Protein AF-A0A7J7PP90-F1 (afdb_monomer)

Sequence (375 aa):
MPFGLVQGGVRLSVSLMSHFCASVLGPEPQLLASYLPHIAHTCAFSLFAESVTQQAALQQQKCDASVLLPTRVVLCNFLLQLARSQSQPEFVRGLLLHLLDIAQAAAAPYAWLAGREAGQGSAANSIKVAVWQALCLLAPWLDDDLAQGALQRGWQSLLSCHQHGNIRPQVQLFLLALLRHRPDSVARCLLPALSAYEATSYQVTVSIIILVLFLLLESGPGDSPHFMPLLRALLPWALHHRHAVRVPVQALLHVIFSRHMEAIQQQLGGQDGQLLQQVERFLQENDETSKLRERQALVDLQGFSLAHETSLQGVFGVSVMHTAGCARRPSLHLHSHQQSALGLCAVLCSCVHVTAEQGSNKLAACVCTDGSAAR

Secondary structure (DSSP, 8-state):
-TTHHHHSHHHHHHHHHHHIIIIISSS-HHHHHHHHHHHHHHHH-----S---HHHHHTT----GGGTHHHHHHHHHHHHHHHHHTSSHHHHHHHHHHHHHHHTT-SGGGGGGGSPPS-TTSHHHHHHHHHHHHHHHHGGG--HHHHHHHHHHHHHHHH-S-S-TTTHHHHHHHHHHHHTT-HHHHHHHHHHHHH-TTSS-HHHHHHHHHHHHHHHHHS-TTT-TTHHHHHHHHGGGGG-SSHHHHHHHHHHHHHHHHHHHHHHHHHS-HHHHHHHHHHHHHHHH-HHHHHHHHHHTTS-STT--HHHHTSHHHHHSEEE---TT-SS---EEEPS----HHHHHHHHHHHHHHHHHHHHHHHHHHSSSS-----

Radius of gyration: 23.04 Å; Cα contacts (8 Å, |Δi|>4): 389; chains: 1; bounding box: 52×50×81 Å

Mean predicted aligned error: 11.13 Å

Nearest PDB structures (foldseek):
  5xah-assembly3_C  TM=4.514E-01  e=2.375E-02  Homo sapiens
  8whh-assembly2_B  TM=5.852E-01  e=1.609E-01  Homo sapiens
  8whh-assembly2_C-3  TM=5.491E-01  e=3.045E-01  Homo sapiens
  5xah-assembly2_B  TM=4.239E-01  e=2.167E-01  Homo sapiens
  7zbw-assembly1_D  TM=4.271E-01  e=3.178E-01  Homo sapiens

Solvent-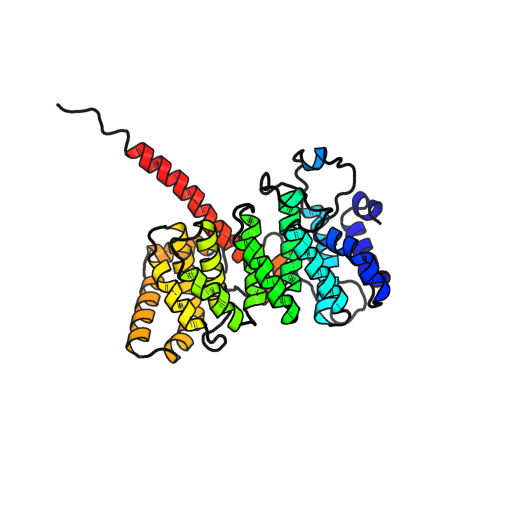accessible surface area (backbone atoms only — not comparable to full-atom values): 21271 Å² total; per-residue (Å²): 110,72,68,54,52,51,76,51,46,58,68,42,19,35,49,52,46,50,44,40,49,63,73,62,52,30,94,58,69,74,53,44,64,78,40,37,71,60,53,44,46,40,47,32,36,58,76,79,71,80,85,61,60,80,65,50,68,69,52,78,69,78,71,69,66,82,63,31,49,61,40,37,51,50,51,53,50,54,53,45,51,41,52,72,65,56,77,48,56,70,55,51,52,53,41,50,53,51,38,50,26,45,66,67,20,69,33,78,96,33,39,79,53,63,55,63,52,94,41,84,80,30,60,60,36,49,27,46,40,34,29,34,48,53,46,25,49,49,34,76,63,56,56,72,77,59,38,54,58,50,45,54,54,42,49,54,57,55,65,45,83,59,65,57,77,81,42,51,35,38,45,40,50,28,45,44,47,51,40,78,84,30,66,72,55,41,59,70,51,50,56,56,58,67,69,46,72,86,82,58,56,69,68,42,53,49,50,52,52,52,41,49,51,54,47,48,59,71,35,46,63,89,73,32,97,56,34,65,64,50,52,62,67,45,53,67,43,51,69,37,87,54,60,65,49,14,53,62,42,44,54,50,48,44,50,34,41,76,75,37,41,72,57,49,43,74,77,39,57,77,66,64,33,53,52,50,50,50,52,50,48,48,52,62,69,35,65,70,52,40,56,49,47,63,72,44,59,89,45,66,68,82,73,64,44,66,73,49,52,34,29,62,38,35,66,68,25,32,52,78,58,80,69,85,87,58,104,65,76,83,61,78,48,78,54,88,84,64,77,39,64,53,53,48,52,51,44,52,44,48,53,42,49,58,53,48,54,55,46,50,54,50,53,54,58,66,71,71,71,86,83,85,85,88,134

Structure (mmCIF, N/CA/C/O backbone):
data_AF-A0A7J7PP90-F1
#
_entry.id   AF-A0A7J7PP90-F1
#
loop_
_atom_site.group_PDB
_atom_site.id
_atom_site.type_symbol
_atom_site.label_atom_id
_atom_site.label_alt_id
_atom_site.label_comp_id
_atom_site.label_asym_id
_atom_site.label_entity_id
_atom_site.label_seq_id
_atom_site.pdbx_PDB_ins_code
_atom_site.Cartn_x
_atom_site.Cartn_y
_atom_site.Cartn_z
_atom_site.occupancy
_atom_site.B_iso_or_equiv
_atom_site.auth_seq_id
_atom_site.auth_comp_id
_atom_site.auth_asym_id
_atom_site.auth_atom_id
_atom_site.pdbx_PDB_model_num
ATOM 1 N N . MET A 1 1 ? 14.648 4.594 -29.074 1.00 49.34 1 MET A N 1
ATOM 2 C CA . MET A 1 1 ? 13.673 4.728 -27.966 1.00 49.34 1 MET A CA 1
ATOM 3 C C . MET A 1 1 ? 14.161 5.654 -26.850 1.00 49.34 1 MET A C 1
ATOM 5 O O . MET A 1 1 ? 13.497 6.666 -26.669 1.00 49.34 1 MET A O 1
ATOM 9 N N . PRO A 1 2 ? 15.304 5.419 -26.168 1.00 45.78 2 PRO A N 1
ATOM 10 C CA . PRO A 1 2 ? 15.709 6.259 -25.031 1.00 45.78 2 PRO A CA 1
ATOM 11 C C . PRO A 1 2 ? 15.910 7.740 -25.400 1.00 45.78 2 PRO A C 1
ATOM 13 O O . PRO A 1 2 ? 15.443 8.614 -24.684 1.00 45.78 2 PRO A O 1
ATOM 16 N N . PHE A 1 3 ? 16.491 8.019 -26.572 1.00 40.66 3 PHE A N 1
ATOM 17 C CA . PHE A 1 3 ? 16.763 9.383 -27.055 1.00 40.66 3 PHE A CA 1
ATOM 18 C C . PHE A 1 3 ? 15.499 10.244 -27.274 1.00 40.66 3 PHE A C 1
ATOM 20 O O . PHE A 1 3 ? 15.433 11.399 -26.859 1.00 40.66 3 PHE A O 1
ATOM 27 N N . GLY A 1 4 ? 14.460 9.673 -27.897 1.00 45.66 4 GLY A N 1
ATOM 28 C CA . GLY A 1 4 ? 13.220 10.397 -28.219 1.00 45.66 4 GLY A CA 1
ATOM 29 C C . GLY A 1 4 ? 12.330 10.670 -27.004 1.00 45.66 4 GLY A C 1
ATOM 30 O O . GLY A 1 4 ? 11.575 11.637 -27.002 1.00 45.66 4 GLY A O 1
ATOM 31 N N . LEU A 1 5 ? 12.450 9.850 -25.954 1.00 50.84 5 LEU A N 1
ATOM 32 C CA . LEU A 1 5 ? 11.729 10.033 -24.692 1.00 50.84 5 LEU A CA 1
ATOM 33 C C . LEU A 1 5 ? 12.321 11.158 -23.824 1.00 50.84 5 LEU A C 1
ATOM 35 O O . LEU A 1 5 ? 11.680 11.570 -22.859 1.00 50.84 5 LEU A O 1
ATOM 39 N N . VAL A 1 6 ? 13.516 11.648 -24.157 1.00 50.34 6 VAL A N 1
ATOM 40 C CA . VAL A 1 6 ? 14.266 12.619 -23.349 1.00 50.34 6 VAL A CA 1
ATOM 41 C C . VAL A 1 6 ? 14.291 14.000 -24.002 1.00 50.34 6 VAL A C 1
ATOM 43 O O . VAL A 1 6 ? 14.048 14.992 -23.323 1.00 50.34 6 VAL A O 1
ATOM 46 N N . GLN A 1 7 ? 14.507 14.089 -25.319 1.00 53.69 7 GLN A N 1
ATOM 47 C CA . GLN A 1 7 ? 14.620 15.387 -26.006 1.00 53.69 7 GLN A CA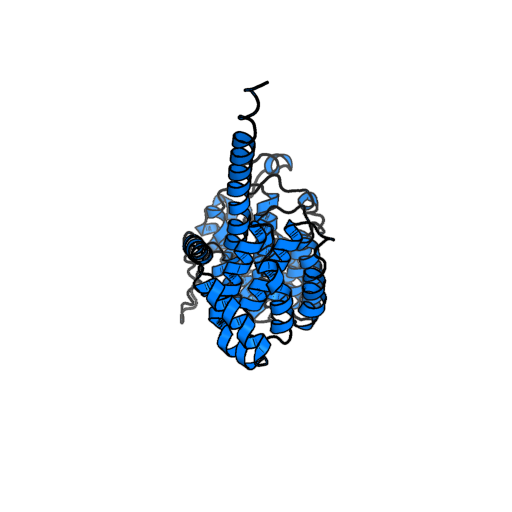 1
ATOM 48 C C . GLN A 1 7 ? 13.290 15.946 -26.541 1.00 53.69 7 GLN A C 1
ATOM 50 O O . GLN A 1 7 ? 13.187 17.131 -26.841 1.00 53.69 7 GLN A O 1
ATOM 55 N N . GLY A 1 8 ? 12.249 15.117 -26.653 1.00 56.53 8 GLY A N 1
ATOM 56 C CA . GLY A 1 8 ? 10.985 15.484 -27.303 1.00 56.53 8 GLY A CA 1
ATOM 57 C C . GLY A 1 8 ? 9.977 16.274 -26.466 1.00 56.53 8 GLY A C 1
ATOM 58 O O . GLY A 1 8 ? 8.880 16.570 -26.946 1.00 56.53 8 GLY A O 1
ATOM 59 N N . GLY A 1 9 ? 10.303 16.567 -25.207 1.00 66.06 9 GLY A N 1
ATOM 60 C CA . GLY A 1 9 ? 9.354 17.086 -24.226 1.00 66.06 9 GLY A CA 1
ATOM 61 C C . GLY A 1 9 ? 8.266 16.072 -23.837 1.00 66.06 9 GLY A C 1
ATOM 62 O O . GLY A 1 9 ? 8.025 15.068 -24.509 1.00 66.06 9 GLY A O 1
ATOM 63 N N . VAL A 1 10 ? 7.558 16.364 -22.742 1.00 69.44 10 VAL A N 1
ATOM 64 C CA . VAL A 1 10 ? 6.582 15.463 -22.090 1.00 69.44 10 VAL A CA 1
ATOM 65 C C . VAL A 1 10 ? 5.574 14.845 -23.067 1.00 69.44 10 VAL A C 1
ATOM 67 O O . VAL A 1 10 ? 5.261 13.658 -22.985 1.00 69.44 10 VAL A O 1
ATOM 70 N N . ARG A 1 11 ? 5.070 15.634 -24.025 1.00 71.81 11 ARG A N 1
ATOM 71 C CA . ARG A 1 11 ? 4.058 15.184 -24.995 1.00 71.81 11 ARG A CA 1
ATOM 72 C C . ARG A 1 11 ? 4.583 14.109 -25.944 1.00 71.81 11 ARG A C 1
ATOM 74 O O . ARG A 1 11 ? 3.852 13.155 -26.223 1.00 71.81 11 ARG A O 1
ATOM 81 N N . LEU A 1 12 ? 5.816 14.248 -26.439 1.00 76.00 12 LEU A N 1
ATOM 82 C CA . LEU A 1 12 ? 6.407 13.231 -27.307 1.00 76.00 12 LEU A CA 1
ATOM 83 C C . LEU A 1 12 ? 6.692 11.966 -26.503 1.00 76.00 12 LEU A C 1
ATOM 85 O O . LEU A 1 12 ? 6.350 10.881 -26.962 1.00 76.00 12 LEU A O 1
ATOM 89 N N . SER A 1 13 ? 7.221 12.099 -25.285 1.00 75.56 13 SER A N 1
ATOM 90 C CA . SER A 1 13 ? 7.544 10.957 -24.427 1.00 75.56 13 SER A CA 1
ATOM 91 C C . SER A 1 13 ? 6.310 10.126 -24.075 1.00 75.56 13 SER A C 1
ATOM 93 O O . SER A 1 13 ? 6.314 8.905 -24.224 1.00 75.56 13 SER A O 1
ATOM 95 N N . VAL A 1 14 ? 5.211 10.794 -23.711 1.00 79.06 14 VAL A N 1
ATOM 96 C CA . VAL A 1 14 ? 3.901 10.162 -23.485 1.00 79.06 14 VAL A CA 1
ATOM 97 C C . VAL A 1 14 ? 3.382 9.488 -24.751 1.00 79.06 14 VAL A C 1
ATOM 99 O O . VAL A 1 14 ? 2.889 8.362 -24.684 1.00 79.06 14 VAL A O 1
ATOM 102 N N . SER A 1 15 ? 3.500 10.143 -25.909 1.00 79.81 15 SER A N 1
ATOM 103 C CA . SER A 1 15 ? 3.023 9.594 -27.184 1.00 79.81 15 SER A CA 1
ATOM 104 C C . SER A 1 15 ? 3.814 8.354 -27.602 1.00 79.81 15 SER A C 1
ATOM 106 O O . SER A 1 15 ? 3.217 7.351 -27.989 1.00 79.81 15 SER A O 1
ATOM 108 N N . LEU A 1 16 ? 5.142 8.395 -27.473 1.00 83.56 16 LEU A N 1
ATOM 109 C CA . LEU A 1 16 ? 6.032 7.272 -27.759 1.00 83.56 16 LEU A CA 1
ATOM 110 C C . LEU A 1 16 ? 5.784 6.108 -26.802 1.00 83.56 16 LEU A C 1
ATOM 112 O O . LEU A 1 16 ? 5.687 4.974 -27.255 1.00 83.56 16 LEU A O 1
ATOM 116 N N . MET A 1 17 ? 5.620 6.372 -25.504 1.00 86.38 17 MET A N 1
ATOM 117 C CA . MET A 1 17 ? 5.316 5.323 -24.530 1.00 86.38 17 MET A CA 1
ATOM 118 C C . MET A 1 17 ? 3.934 4.714 -24.752 1.00 86.38 17 MET A C 1
ATOM 120 O O . MET A 1 17 ? 3.785 3.498 -24.693 1.00 86.38 17 MET A O 1
ATOM 124 N N . SER A 1 18 ? 2.933 5.534 -25.079 1.00 85.94 18 SER A N 1
ATOM 125 C CA . SER A 1 18 ? 1.596 5.043 -25.431 1.00 85.94 18 SER A CA 1
ATOM 126 C C . SER A 1 18 ? 1.647 4.162 -26.679 1.00 85.94 18 SER A C 1
ATOM 128 O O . SER A 1 18 ? 1.038 3.096 -26.708 1.00 85.94 18 SER A O 1
ATOM 130 N N . HIS A 1 19 ? 2.401 4.582 -27.701 1.00 86.00 19 HIS A N 1
ATOM 131 C CA . HIS A 1 19 ? 2.601 3.795 -28.914 1.00 86.00 19 HIS A CA 1
ATOM 132 C C . HIS A 1 19 ? 3.346 2.490 -28.627 1.00 86.00 19 HIS A C 1
ATOM 134 O O . HIS A 1 19 ? 2.918 1.444 -29.104 1.00 86.00 19 HIS A O 1
ATOM 140 N N . PHE A 1 20 ? 4.401 2.534 -27.810 1.00 87.06 20 PHE A N 1
ATOM 141 C CA . PHE A 1 20 ? 5.142 1.353 -27.376 1.00 87.06 20 PHE A CA 1
ATOM 142 C C . PHE A 1 20 ? 4.238 0.361 -26.641 1.00 87.06 20 PHE A C 1
ATOM 144 O O . PHE A 1 20 ? 4.196 -0.802 -27.025 1.00 87.06 20 PHE A O 1
ATOM 151 N N . CYS A 1 21 ? 3.449 0.822 -25.666 1.00 88.19 21 CYS A N 1
ATOM 152 C CA . CYS A 1 21 ? 2.509 -0.028 -24.935 1.00 88.19 21 CYS A CA 1
ATOM 153 C C . CYS A 1 21 ? 1.459 -0.660 -25.865 1.00 88.19 21 CYS A C 1
ATOM 155 O O . CYS A 1 21 ? 1.183 -1.848 -25.765 1.00 88.19 21 CYS A O 1
ATOM 157 N N . ALA A 1 22 ? 0.888 0.120 -26.788 1.00 85.50 22 ALA A N 1
ATOM 158 C CA . ALA A 1 22 ? -0.188 -0.357 -27.655 1.00 85.50 22 ALA A CA 1
ATOM 159 C C . ALA A 1 22 ? 0.292 -1.230 -28.826 1.00 85.50 22 ALA A C 1
ATOM 161 O O . ALA A 1 22 ? -0.409 -2.156 -29.220 1.00 85.50 22 ALA A O 1
ATOM 162 N N . SER A 1 23 ? 1.448 -0.908 -29.410 1.00 82.75 23 SER A N 1
ATOM 163 C CA . SER A 1 23 ? 1.870 -1.444 -30.716 1.00 82.75 23 SER A CA 1
ATOM 164 C C . SER A 1 23 ? 3.046 -2.408 -30.623 1.00 82.75 23 SER A C 1
ATOM 166 O O . SER A 1 23 ? 3.219 -3.222 -31.519 1.00 82.75 23 SER A O 1
ATOM 168 N N . VAL A 1 24 ? 3.868 -2.306 -29.573 1.00 80.75 24 VAL A N 1
ATOM 169 C CA . VAL A 1 24 ? 5.061 -3.153 -29.397 1.00 80.75 24 VAL A CA 1
ATOM 170 C C . VAL A 1 24 ? 4.859 -4.134 -28.253 1.00 80.75 24 VAL A C 1
ATOM 172 O O . VAL A 1 24 ? 5.108 -5.321 -28.408 1.00 80.75 24 VAL A O 1
ATOM 175 N N . LEU A 1 25 ? 4.370 -3.646 -27.114 1.00 82.19 25 LEU A N 1
ATOM 176 C CA . LEU A 1 25 ? 4.028 -4.473 -25.961 1.00 82.19 25 LEU A CA 1
ATOM 177 C C . LEU A 1 25 ? 2.603 -5.020 -26.023 1.00 82.19 25 LEU A C 1
ATOM 179 O O . LEU A 1 25 ? 2.128 -5.476 -24.991 1.00 82.19 25 LEU A O 1
ATOM 183 N N . GLY A 1 26 ? 1.907 -4.922 -27.164 1.00 72.69 26 GLY A N 1
ATOM 184 C CA . GLY A 1 26 ? 0.528 -5.394 -27.322 1.00 72.69 26 GLY A CA 1
ATOM 185 C C . GLY A 1 26 ? 0.315 -6.819 -26.775 1.00 72.69 26 GLY A C 1
ATOM 186 O O . GLY A 1 26 ? 1.266 -7.483 -26.379 1.00 72.69 26 GLY A O 1
ATOM 187 N N . PRO A 1 27 ? -0.917 -7.349 -26.754 1.00 64.25 27 PRO A N 1
ATOM 188 C CA . PRO A 1 27 ? -1.258 -8.571 -26.008 1.00 64.25 27 PRO A CA 1
ATOM 189 C C . PRO A 1 27 ? -0.475 -9.842 -26.404 1.00 64.25 27 PRO A C 1
ATOM 191 O O . PRO A 1 27 ? -0.654 -10.882 -25.771 1.00 64.25 27 PRO A O 1
ATOM 194 N N . GLU A 1 28 ? 0.381 -9.778 -27.425 1.00 70.56 28 GLU A N 1
ATOM 195 C CA . GLU A 1 28 ? 1.298 -10.835 -27.829 1.00 70.56 28 GLU A CA 1
ATOM 196 C C . GLU A 1 28 ? 2.318 -11.187 -26.714 1.00 70.56 28 GLU A C 1
ATOM 198 O O . GLU A 1 28 ? 3.180 -10.376 -26.362 1.00 70.56 28 GLU A O 1
ATOM 203 N N . PRO A 1 29 ? 2.285 -12.427 -26.184 1.00 65.25 29 PRO A N 1
ATOM 204 C CA . PRO A 1 29 ? 3.071 -12.836 -25.014 1.00 65.25 29 PRO A CA 1
ATOM 205 C C . PRO A 1 29 ? 4.592 -12.736 -25.197 1.00 65.25 29 PRO A C 1
ATOM 207 O O . PRO A 1 29 ? 5.335 -12.506 -24.242 1.00 65.25 29 PRO A O 1
ATOM 210 N N . GLN A 1 30 ? 5.072 -12.964 -26.423 1.00 74.62 30 GLN A N 1
ATOM 211 C CA . GLN A 1 30 ? 6.486 -13.250 -26.681 1.00 74.62 30 GLN A CA 1
ATOM 212 C C . GLN A 1 30 ? 7.381 -12.016 -26.513 1.00 74.62 30 GLN A C 1
ATOM 214 O O . GLN A 1 30 ? 8.493 -12.122 -25.994 1.00 74.62 30 GLN A O 1
ATOM 219 N N . LEU A 1 31 ? 6.893 -10.833 -26.896 1.00 81.00 31 LEU A N 1
ATOM 220 C CA . LEU A 1 31 ? 7.668 -9.599 -26.783 1.00 81.00 31 LEU A CA 1
ATOM 221 C C . LEU A 1 31 ? 7.746 -9.120 -25.329 1.00 81.00 31 LEU A C 1
ATOM 223 O O . LEU A 1 31 ? 8.819 -8.718 -24.880 1.00 81.00 31 LEU A O 1
ATOM 227 N N . LEU A 1 32 ? 6.660 -9.238 -24.560 1.00 86.12 32 LEU A N 1
ATOM 228 C CA . LEU A 1 32 ? 6.604 -8.794 -23.162 1.00 86.12 32 LEU A CA 1
ATOM 229 C C . LEU A 1 32 ? 7.706 -9.415 -22.296 1.00 86.12 32 LEU A C 1
ATOM 231 O O . LEU A 1 32 ? 8.413 -8.691 -21.594 1.00 86.12 32 LEU A O 1
ATOM 235 N N . ALA A 1 33 ? 7.907 -10.732 -22.392 1.00 86.69 33 ALA A N 1
ATOM 236 C CA . ALA A 1 33 ? 8.949 -11.425 -21.636 1.00 86.69 33 ALA A CA 1
ATOM 237 C C . ALA A 1 33 ? 10.357 -10.901 -21.974 1.00 86.69 33 ALA A C 1
ATOM 239 O O . ALA A 1 33 ? 11.162 -10.661 -21.074 1.00 86.69 33 ALA A O 1
ATOM 240 N N . SER A 1 34 ? 10.637 -10.652 -23.259 1.00 89.56 34 SER A N 1
ATOM 241 C CA . SER A 1 34 ? 11.937 -10.134 -23.712 1.00 89.56 34 SER A CA 1
ATOM 242 C C . SER A 1 34 ? 12.223 -8.709 -23.217 1.00 89.56 34 SER A C 1
ATOM 244 O O . SER A 1 34 ? 13.373 -8.349 -22.971 1.00 89.56 34 SER A O 1
ATOM 246 N N . TYR A 1 35 ? 11.171 -7.911 -23.002 1.00 90.62 35 TYR A N 1
ATOM 247 C CA . TYR A 1 35 ? 11.269 -6.540 -22.507 1.00 90.62 35 TYR A CA 1
ATOM 248 C C . TYR A 1 35 ? 11.132 -6.416 -20.985 1.00 90.62 35 TYR A C 1
ATOM 250 O O . TYR A 1 35 ? 11.228 -5.298 -20.477 1.00 90.62 35 TYR A O 1
ATOM 258 N N . LEU A 1 36 ? 10.955 -7.510 -20.234 1.00 92.31 36 LEU A N 1
ATOM 259 C CA . LEU A 1 36 ? 10.722 -7.467 -18.784 1.00 92.31 36 LEU A CA 1
ATOM 260 C C . LEU A 1 36 ? 11.755 -6.616 -18.020 1.00 92.31 36 LEU A C 1
ATOM 262 O O . LEU A 1 36 ? 11.326 -5.727 -17.278 1.00 92.31 36 LEU A O 1
ATOM 266 N N . PRO A 1 37 ? 13.082 -6.766 -18.226 1.00 90.62 37 PRO A N 1
ATOM 267 C CA . PRO A 1 37 ? 14.065 -5.933 -17.531 1.00 90.62 37 PRO A CA 1
ATOM 268 C C . PRO A 1 37 ? 13.926 -4.446 -17.880 1.00 90.62 37 PRO A C 1
ATOM 270 O O . PRO A 1 37 ? 14.085 -3.583 -17.022 1.00 90.62 37 PRO A O 1
ATOM 273 N N . HIS A 1 38 ? 13.582 -4.128 -19.131 1.00 89.00 38 HIS A N 1
ATOM 274 C CA . HIS A 1 38 ? 13.397 -2.753 -19.598 1.00 89.00 38 HIS A CA 1
ATOM 275 C C . HIS A 1 38 ? 12.111 -2.120 -19.060 1.00 89.00 38 HIS A C 1
ATOM 277 O O . HIS A 1 38 ? 12.102 -0.941 -18.703 1.00 89.00 38 HIS A O 1
ATOM 283 N N . ILE A 1 39 ? 11.033 -2.899 -18.967 1.00 91.69 39 ILE A N 1
ATOM 284 C CA . ILE A 1 39 ? 9.760 -2.471 -18.385 1.00 91.69 39 ILE A CA 1
ATOM 285 C C . ILE A 1 39 ? 9.939 -2.217 -16.890 1.00 91.69 39 ILE A C 1
ATOM 287 O O . ILE A 1 39 ? 9.567 -1.147 -16.407 1.00 91.69 39 ILE A O 1
ATOM 291 N N . ALA A 1 40 ? 10.569 -3.146 -16.167 1.00 92.31 40 ALA A N 1
ATOM 292 C CA . ALA A 1 40 ? 10.869 -2.971 -14.752 1.00 92.31 40 ALA A CA 1
ATOM 293 C C . ALA A 1 40 ? 11.793 -1.769 -14.517 1.00 92.31 40 ALA A C 1
ATOM 295 O O . ALA A 1 40 ? 11.537 -0.953 -13.631 1.00 92.31 40 ALA A O 1
ATOM 296 N N . HIS A 1 41 ? 12.808 -1.597 -15.368 1.00 88.88 41 HIS A N 1
ATOM 297 C CA . HIS A 1 41 ? 13.669 -0.422 -15.342 1.00 88.88 41 HIS A CA 1
ATOM 298 C C . HIS A 1 41 ? 12.880 0.868 -15.558 1.00 88.88 41 HIS A C 1
ATOM 300 O O . HIS A 1 41 ? 13.068 1.818 -14.815 1.00 88.88 41 HIS A O 1
ATOM 306 N N . THR A 1 42 ? 11.940 0.901 -16.498 1.00 87.38 42 THR A N 1
ATOM 307 C CA . THR A 1 42 ? 11.101 2.086 -16.749 1.00 87.38 42 THR A CA 1
ATOM 308 C C . THR A 1 42 ? 10.093 2.344 -15.619 1.00 87.38 42 THR A C 1
ATOM 310 O O . THR A 1 42 ? 9.719 3.485 -15.362 1.00 87.38 42 THR A O 1
ATOM 313 N N . CYS A 1 43 ? 9.661 1.310 -14.893 1.00 88.94 43 CYS A N 1
ATOM 314 C CA . CYS A 1 43 ? 8.873 1.489 -13.669 1.00 88.94 43 CYS A CA 1
ATOM 315 C C . CYS A 1 43 ? 9.721 2.102 -12.544 1.00 88.94 43 CYS A C 1
ATOM 317 O O . CYS A 1 43 ? 9.256 2.989 -11.830 1.00 88.94 43 CYS A O 1
ATOM 319 N N . ALA A 1 44 ? 10.969 1.647 -12.413 1.00 85.00 44 ALA A N 1
ATOM 320 C CA . ALA A 1 44 ? 11.933 2.123 -11.427 1.00 85.00 44 ALA A CA 1
ATOM 321 C C . ALA A 1 44 ? 12.464 3.535 -11.742 1.00 85.00 44 ALA A C 1
ATOM 323 O O . ALA A 1 44 ? 12.729 4.321 -10.833 1.00 85.00 44 ALA A O 1
ATOM 324 N N . PHE A 1 45 ? 12.592 3.868 -13.026 1.00 77.25 45 PHE A N 1
ATOM 325 C CA . PHE A 1 45 ? 13.131 5.123 -13.525 1.00 77.25 45 PHE A CA 1
ATOM 326 C C . PHE A 1 45 ? 12.095 5.874 -14.356 1.00 77.25 45 PHE A C 1
ATOM 328 O O . PHE A 1 45 ? 11.757 5.493 -15.474 1.00 77.25 45 PHE A O 1
ATOM 335 N N . SER A 1 46 ? 11.678 7.033 -13.860 1.00 56.81 46 SER A N 1
ATOM 336 C CA . SER A 1 46 ? 11.120 8.069 -14.724 1.00 56.81 46 SER A CA 1
ATOM 337 C C . SER A 1 46 ? 12.298 8.636 -15.533 1.00 56.81 46 SER A C 1
ATOM 339 O O . SER A 1 46 ? 13.209 9.212 -14.953 1.00 56.81 46 SER A O 1
ATOM 341 N N . LEU A 1 47 ? 12.354 8.357 -16.836 1.00 47.25 47 LEU A N 1
ATOM 342 C CA . LEU A 1 47 ? 13.540 8.493 -17.700 1.00 47.25 47 LEU A CA 1
ATOM 343 C C . LEU A 1 47 ? 14.379 9.770 -17.510 1.00 47.25 47 LEU A C 1
ATOM 345 O O . LEU A 1 47 ? 13.969 10.849 -17.918 1.00 47.25 47 LEU A O 1
ATOM 349 N N . PHE A 1 48 ? 15.620 9.603 -17.055 1.00 37.34 48 PHE A N 1
ATOM 350 C CA . PHE A 1 48 ? 16.742 10.455 -17.448 1.00 37.34 48 PHE A CA 1
ATOM 351 C C . PHE A 1 48 ? 17.683 9.585 -18.297 1.00 37.34 48 PHE A C 1
ATOM 353 O O . PHE A 1 48 ? 18.288 8.643 -17.792 1.00 37.34 48 PHE A O 1
ATOM 360 N N . ALA A 1 49 ? 17.774 9.871 -19.594 1.00 32.84 49 ALA A N 1
ATOM 361 C CA . ALA A 1 49 ? 19.046 9.791 -20.314 1.00 32.84 49 ALA A CA 1
ATOM 362 C C . ALA A 1 49 ? 19.545 11.250 -20.345 1.00 32.84 49 ALA A C 1
ATOM 364 O O . ALA A 1 49 ? 18.731 12.160 -20.355 1.00 32.84 49 ALA A O 1
ATOM 365 N N . GLU A 1 50 ? 20.809 11.614 -20.247 1.00 30.52 50 GLU A N 1
ATOM 366 C CA . GLU A 1 50 ? 22.061 10.967 -20.595 1.00 30.52 50 GLU A CA 1
ATOM 367 C C . GLU A 1 50 ? 23.143 11.427 -19.601 1.00 30.52 50 GLU A C 1
ATOM 369 O O . GLU A 1 50 ? 22.969 12.401 -18.872 1.00 30.52 50 GLU A O 1
ATOM 374 N N . SER A 1 51 ? 24.291 10.750 -19.605 1.00 31.53 51 SER A N 1
ATOM 375 C CA . SER A 1 51 ? 25.507 11.119 -18.862 1.00 31.53 51 SER A CA 1
ATOM 376 C C . SER A 1 51 ? 25.384 11.140 -17.339 1.00 31.53 51 SER A C 1
ATOM 378 O O . SER A 1 51 ? 25.592 12.142 -16.665 1.00 31.53 51 SER A O 1
ATOM 380 N N . VAL A 1 52 ? 25.160 9.963 -16.772 1.00 35.59 52 VAL A N 1
ATOM 381 C CA . VAL A 1 52 ? 25.595 9.719 -15.407 1.00 35.59 52 VAL A CA 1
ATOM 382 C C . VAL A 1 52 ? 26.550 8.540 -15.437 1.00 35.59 52 VAL A C 1
ATOM 384 O O . VAL A 1 52 ? 26.175 7.389 -15.234 1.00 35.59 52 VAL A O 1
ATOM 387 N N . THR A 1 53 ? 27.830 8.841 -15.670 1.00 37.62 53 THR A N 1
ATOM 388 C CA . THR A 1 53 ? 28.873 8.104 -14.949 1.00 37.62 53 THR A CA 1
ATOM 389 C C . THR A 1 53 ? 28.431 8.048 -13.488 1.00 37.62 53 THR A C 1
ATOM 391 O O . THR A 1 53 ? 27.871 9.025 -12.999 1.00 37.62 53 THR A O 1
ATOM 394 N N . GLN A 1 54 ? 28.631 6.933 -12.783 1.00 39.38 54 GLN A N 1
ATOM 395 C CA . GLN A 1 54 ? 28.175 6.731 -11.392 1.00 39.38 54 GLN A CA 1
ATOM 396 C C . GLN A 1 54 ? 28.391 7.948 -10.450 1.00 39.38 54 GLN A C 1
ATOM 398 O O . GLN A 1 54 ? 27.669 8.100 -9.470 1.00 39.38 54 GLN A O 1
ATOM 403 N N . GLN A 1 55 ? 29.313 8.858 -10.779 1.00 35.06 55 GLN A N 1
ATOM 404 C CA . GLN A 1 55 ? 29.526 10.167 -10.157 1.00 35.06 55 GLN A CA 1
ATOM 405 C C . GLN A 1 55 ? 28.391 11.208 -10.275 1.00 35.06 55 GLN A C 1
ATOM 407 O O . GLN A 1 55 ? 28.194 11.940 -9.311 1.00 35.06 55 GLN A O 1
ATOM 412 N N . ALA A 1 56 ? 27.607 11.304 -11.354 1.00 38.38 56 ALA A N 1
ATOM 413 C CA . ALA A 1 56 ? 26.553 12.335 -11.443 1.00 38.38 56 ALA A CA 1
ATOM 414 C C . ALA A 1 56 ? 25.234 11.949 -10.727 1.00 38.38 56 ALA A C 1
ATOM 416 O O . ALA A 1 56 ? 24.481 12.821 -10.311 1.00 38.38 56 ALA A O 1
ATOM 417 N N . ALA A 1 57 ? 25.003 10.661 -10.438 1.00 41.59 57 ALA A N 1
ATOM 418 C CA . ALA A 1 57 ? 23.932 10.201 -9.544 1.00 41.59 57 ALA A CA 1
ATOM 419 C C . ALA A 1 57 ? 24.290 10.495 -8.081 1.00 41.59 57 ALA A C 1
ATOM 421 O O . ALA A 1 57 ? 23.402 10.669 -7.246 1.00 41.59 57 ALA A O 1
ATOM 422 N N . LEU A 1 58 ? 25.594 10.571 -7.783 1.00 40.91 58 LEU A N 1
ATOM 423 C CA . LEU A 1 58 ? 26.128 11.035 -6.504 1.00 40.91 58 LEU A CA 1
ATOM 424 C C . LEU A 1 58 ? 26.086 12.572 -6.395 1.00 40.91 58 LEU A C 1
ATOM 426 O O . LEU A 1 58 ? 25.907 13.100 -5.298 1.00 40.91 58 LEU A O 1
ATOM 430 N N . GLN A 1 59 ? 26.174 13.302 -7.511 1.00 39.69 59 GLN A N 1
ATOM 431 C CA . GLN A 1 59 ? 26.086 14.765 -7.547 1.00 39.69 59 GLN A CA 1
ATOM 432 C C . GLN A 1 59 ? 24.641 15.257 -7.719 1.00 39.69 59 GLN A C 1
ATOM 434 O O . GLN A 1 59 ? 24.276 15.729 -8.783 1.00 39.69 59 GLN A O 1
ATOM 439 N N . GLN A 1 60 ? 23.838 15.138 -6.656 1.00 42.91 60 GLN A N 1
ATOM 440 C CA . GLN A 1 60 ? 22.714 16.000 -6.212 1.00 42.91 60 GLN A CA 1
ATOM 441 C C . GLN A 1 60 ? 21.969 16.952 -7.198 1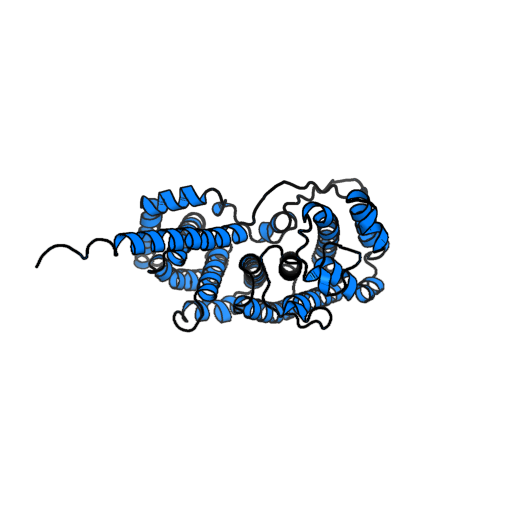.00 42.91 60 GLN A C 1
ATOM 443 O O . GLN A 1 60 ? 21.428 17.971 -6.760 1.00 42.91 60 GLN A O 1
ATOM 448 N N . GLN A 1 61 ? 21.852 16.678 -8.496 1.00 41.19 61 GLN A N 1
ATOM 449 C CA . GLN A 1 61 ? 21.008 17.483 -9.375 1.00 41.19 61 GLN A CA 1
ATOM 450 C C . GLN A 1 61 ? 19.544 17.154 -9.077 1.00 41.19 61 GLN A C 1
ATOM 452 O O . GLN A 1 61 ? 19.062 16.052 -9.339 1.00 41.19 61 GLN A O 1
ATOM 457 N N . LYS A 1 62 ? 18.839 18.126 -8.481 1.00 40.78 62 LYS A N 1
ATOM 458 C CA . LYS A 1 62 ? 17.388 18.094 -8.276 1.00 40.78 62 LYS A CA 1
ATOM 459 C C . LYS A 1 62 ? 16.708 17.937 -9.635 1.00 40.78 62 LYS A C 1
ATOM 461 O O . LYS A 1 62 ? 16.601 18.894 -10.393 1.00 40.78 62 LYS A O 1
ATOM 466 N N . CYS A 1 63 ? 16.265 16.725 -9.935 1.00 40.47 63 CYS A N 1
ATOM 467 C CA . CYS A 1 63 ? 15.433 16.450 -11.093 1.00 40.47 63 CYS A CA 1
ATOM 468 C C . CYS A 1 63 ? 13.992 16.881 -10.780 1.00 40.47 63 CYS A C 1
ATOM 470 O O . CYS A 1 63 ? 13.455 16.523 -9.728 1.00 40.47 63 CYS A O 1
ATOM 472 N N . ASP A 1 64 ? 13.369 17.658 -11.667 1.00 40.31 64 ASP A N 1
ATOM 473 C CA . ASP A 1 64 ? 11.972 18.057 -11.512 1.00 40.31 64 ASP A CA 1
ATOM 474 C C . ASP A 1 64 ? 11.061 16.875 -11.884 1.00 40.31 64 ASP A C 1
ATOM 476 O O . ASP A 1 64 ? 10.871 16.536 -13.056 1.00 40.31 64 ASP A O 1
ATOM 480 N N . ALA A 1 65 ? 10.518 16.209 -10.862 1.00 41.41 65 ALA A N 1
ATOM 481 C CA . ALA A 1 65 ? 9.680 15.019 -11.003 1.00 41.41 65 ALA A CA 1
ATOM 482 C C . ALA A 1 65 ? 8.431 15.248 -11.884 1.00 41.41 65 ALA A C 1
ATOM 484 O O . ALA A 1 65 ? 7.856 14.283 -12.398 1.00 41.41 65 ALA A O 1
ATOM 485 N N . SER A 1 66 ? 8.031 16.509 -12.094 1.00 41.78 66 SER A N 1
ATOM 486 C CA . SER A 1 66 ? 6.872 16.896 -12.904 1.00 41.78 66 SER A CA 1
ATOM 487 C C . SER A 1 66 ? 7.032 16.614 -14.407 1.00 41.78 66 SER A C 1
ATOM 489 O O . SER A 1 66 ? 6.033 16.410 -15.097 1.00 41.78 66 SER A O 1
ATOM 491 N N . VAL A 1 67 ? 8.264 16.518 -14.922 1.00 47.00 67 VAL A N 1
ATOM 492 C CA . VAL A 1 67 ? 8.529 16.343 -16.364 1.00 47.00 67 VAL A CA 1
ATOM 493 C C . VAL A 1 67 ? 8.376 14.879 -16.818 1.00 47.00 67 VAL A C 1
ATOM 495 O O . VAL A 1 67 ? 8.078 14.615 -17.981 1.00 47.00 67 VAL A O 1
ATOM 498 N N . LEU A 1 68 ? 8.527 13.901 -15.917 1.00 55.19 68 LEU A N 1
ATOM 499 C CA . LEU A 1 68 ? 8.711 12.485 -16.295 1.00 55.19 68 LEU A CA 1
ATOM 500 C C . LEU A 1 68 ? 7.660 11.521 -15.727 1.00 55.19 68 LEU A C 1
ATOM 502 O O . LEU A 1 68 ? 7.521 10.397 -16.218 1.00 55.19 68 LEU A O 1
ATOM 506 N N . LEU A 1 69 ? 6.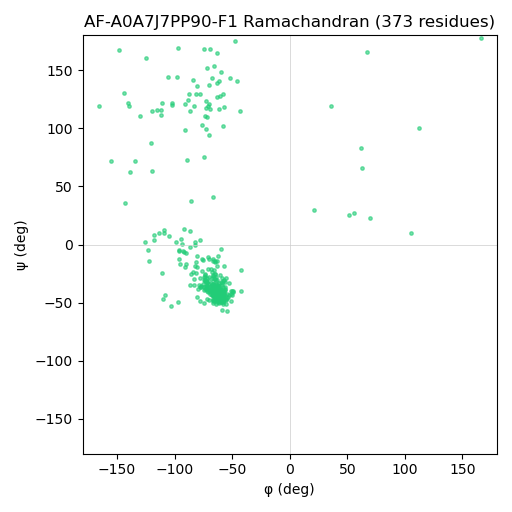883 11.965 -14.736 1.00 65.19 69 LEU A N 1
ATOM 507 C CA . LEU A 1 69 ? 5.739 11.230 -14.193 1.00 65.19 69 LEU A CA 1
ATOM 508 C C . LEU A 1 69 ? 4.754 10.727 -15.274 1.00 65.19 69 LEU A C 1
ATOM 510 O O . LEU A 1 69 ? 4.320 9.577 -15.172 1.00 65.19 69 LEU A O 1
ATOM 514 N N . PRO A 1 70 ? 4.435 11.491 -16.342 1.00 71.25 70 PRO A N 1
ATOM 515 C CA . PRO A 1 70 ? 3.418 11.079 -17.312 1.00 71.25 70 PRO A CA 1
ATOM 516 C C . PRO A 1 70 ? 3.751 9.784 -18.066 1.00 71.25 70 PRO A C 1
ATOM 518 O O . PRO A 1 70 ? 2.869 8.961 -18.296 1.00 71.25 70 PRO A O 1
ATOM 521 N N . THR A 1 71 ? 5.022 9.554 -18.404 1.00 79.06 71 THR A N 1
ATOM 522 C CA . THR A 1 71 ? 5.463 8.344 -19.117 1.00 79.06 71 THR A CA 1
ATOM 523 C C . THR A 1 71 ? 5.290 7.093 -18.256 1.00 79.06 71 THR A C 1
ATOM 525 O O . THR A 1 71 ? 4.776 6.075 -18.721 1.00 79.06 71 THR A O 1
ATOM 528 N N . ARG A 1 72 ? 5.669 7.179 -16.975 1.00 84.31 72 ARG A N 1
ATOM 529 C CA . ARG A 1 72 ? 5.499 6.082 -16.018 1.00 84.31 72 ARG A CA 1
ATOM 530 C C . ARG A 1 72 ? 4.024 5.801 -15.753 1.00 84.31 72 ARG A C 1
ATOM 532 O O . ARG A 1 72 ? 3.638 4.642 -15.712 1.00 84.31 72 ARG A O 1
ATOM 539 N N . VAL A 1 73 ? 3.192 6.840 -15.643 1.00 84.31 73 VAL A N 1
ATOM 540 C CA . VAL A 1 73 ? 1.734 6.690 -15.491 1.00 84.31 73 VAL A CA 1
ATOM 541 C C . VAL A 1 73 ? 1.137 5.910 -16.665 1.00 84.31 73 VAL A C 1
ATOM 543 O O . VAL A 1 73 ? 0.348 4.997 -16.436 1.00 84.31 73 VAL A O 1
ATOM 546 N N . VAL A 1 74 ? 1.537 6.214 -17.906 1.00 87.38 74 VAL A N 1
ATOM 547 C CA . VAL A 1 74 ? 1.087 5.465 -19.095 1.00 87.38 74 VAL A CA 1
ATOM 548 C C . VAL A 1 74 ? 1.483 3.993 -19.005 1.00 87.38 74 VAL A C 1
ATOM 550 O O . VAL A 1 74 ? 0.629 3.126 -19.190 1.00 87.38 74 VAL A O 1
ATOM 553 N N . LEU A 1 75 ? 2.750 3.707 -18.686 1.00 90.44 75 LEU A N 1
ATOM 554 C CA . LEU A 1 75 ? 3.234 2.333 -18.554 1.00 90.44 75 LEU A CA 1
ATOM 555 C C . LEU A 1 75 ? 2.504 1.584 -17.431 1.00 90.44 75 LEU A C 1
ATOM 557 O O . LEU A 1 75 ? 1.994 0.491 -17.648 1.00 90.44 75 LEU A O 1
ATOM 561 N N . CYS A 1 76 ? 2.395 2.177 -16.243 1.00 91.75 76 CYS A N 1
ATOM 562 C CA . CYS A 1 76 ? 1.689 1.580 -15.114 1.00 91.75 76 CYS A CA 1
ATOM 563 C C . CYS A 1 76 ? 0.201 1.355 -15.413 1.00 91.75 76 CYS A C 1
ATOM 565 O O . CYS A 1 76 ? -0.348 0.344 -14.987 1.00 91.75 76 CYS A O 1
ATOM 567 N N . ASN A 1 77 ? -0.449 2.243 -16.172 1.00 92.00 77 ASN A N 1
ATOM 568 C CA . ASN A 1 77 ? -1.823 2.027 -16.621 1.00 92.00 77 ASN A CA 1
ATOM 569 C C . ASN A 1 77 ? -1.935 0.812 -17.546 1.00 92.00 77 ASN A C 1
ATOM 571 O O . ASN A 1 77 ? -2.830 -0.010 -17.369 1.00 92.00 77 ASN A O 1
ATOM 575 N N . PHE A 1 78 ? -1.015 0.674 -18.501 1.00 92.06 78 PHE A N 1
ATOM 576 C CA . PHE A 1 78 ? -0.952 -0.500 -19.367 1.00 92.06 78 PHE A CA 1
ATOM 577 C C . PHE A 1 78 ? -0.740 -1.794 -18.559 1.00 92.06 78 PHE A C 1
ATOM 579 O O . PHE A 1 78 ? -1.492 -2.753 -18.717 1.00 92.06 78 PHE A O 1
ATOM 586 N N . LEU A 1 79 ? 0.215 -1.801 -17.625 1.00 93.25 79 LEU A N 1
ATOM 587 C CA . LEU A 1 79 ? 0.482 -2.950 -16.752 1.00 93.25 79 LEU A CA 1
ATOM 588 C C . LEU A 1 79 ? -0.724 -3.313 -15.878 1.00 93.25 79 LEU A C 1
ATOM 590 O O . LEU A 1 79 ? -1.031 -4.488 -15.699 1.00 93.25 79 LEU A O 1
ATOM 594 N N . LEU A 1 80 ? -1.442 -2.310 -15.376 1.00 92.25 80 LEU A N 1
ATOM 595 C CA . LEU A 1 80 ? -2.662 -2.509 -14.602 1.00 92.25 80 LEU A CA 1
ATOM 596 C C . LEU A 1 80 ? -3.784 -3.122 -15.453 1.00 92.25 80 LEU A C 1
ATOM 598 O O . LEU A 1 80 ? -4.521 -3.976 -14.969 1.00 92.25 80 LEU A O 1
ATOM 602 N N . GLN A 1 81 ? -3.911 -2.726 -16.723 1.00 91.69 81 GLN A N 1
ATOM 603 C CA . GLN A 1 81 ? -4.853 -3.343 -17.666 1.00 91.69 81 GLN A CA 1
ATOM 604 C C . GLN A 1 81 ? -4.481 -4.802 -17.973 1.00 91.69 81 GLN A C 1
ATOM 606 O O . GLN A 1 81 ? -5.366 -5.662 -18.016 1.00 91.69 81 GLN A O 1
ATOM 611 N N . LEU A 1 82 ? -3.188 -5.108 -18.126 1.00 91.19 82 LEU A N 1
ATOM 612 C CA . LEU A 1 82 ? -2.713 -6.488 -18.273 1.00 91.19 82 LEU A CA 1
ATOM 613 C C . LEU A 1 82 ? -3.048 -7.336 -17.040 1.00 91.19 82 LEU A C 1
ATOM 615 O O . LEU A 1 82 ? -3.619 -8.414 -17.184 1.00 91.19 82 LEU A O 1
ATOM 619 N N . ALA A 1 83 ? -2.762 -6.829 -15.838 1.00 92.00 83 ALA A N 1
ATOM 620 C CA . ALA A 1 83 ? -3.049 -7.525 -14.585 1.00 92.00 83 ALA A CA 1
ATOM 621 C C . ALA A 1 83 ? -4.556 -7.779 -14.398 1.00 92.00 83 ALA A C 1
ATOM 623 O O . ALA A 1 83 ? -4.967 -8.896 -14.097 1.00 92.00 83 ALA A O 1
ATOM 624 N N . ARG A 1 84 ? -5.392 -6.769 -14.674 1.00 91.62 84 ARG A N 1
ATOM 625 C CA . ARG A 1 84 ? -6.863 -6.859 -14.608 1.00 91.62 84 ARG A CA 1
ATOM 626 C C . ARG A 1 84 ? -7.455 -7.862 -15.586 1.00 91.62 84 ARG A C 1
ATOM 628 O O . ARG A 1 84 ? -8.381 -8.582 -15.237 1.00 91.62 84 ARG A O 1
ATOM 635 N N . SER A 1 85 ? -6.955 -7.866 -16.819 1.00 91.06 85 SER A N 1
ATOM 636 C CA . SER A 1 85 ? -7.456 -8.763 -17.865 1.00 91.06 85 SER A CA 1
ATOM 637 C C . SER A 1 85 ? -6.995 -10.208 -17.691 1.00 91.06 85 SER A C 1
ATOM 639 O O . SER A 1 85 ? -7.518 -11.074 -18.384 1.00 91.06 85 SER A O 1
ATOM 641 N N . GLN A 1 86 ? -6.010 -10.462 -16.818 1.00 87.62 86 GLN A N 1
ATOM 642 C CA . GLN A 1 86 ? -5.358 -11.766 -16.651 1.00 87.62 86 GLN A CA 1
ATOM 643 C C . GLN A 1 86 ? -4.852 -12.363 -17.975 1.00 87.62 86 GLN A C 1
ATOM 645 O O . GLN A 1 86 ? -4.701 -13.572 -18.114 1.00 87.62 86 GLN A O 1
ATOM 650 N N . SER A 1 87 ? -4.573 -11.511 -18.965 1.00 86.88 87 SER A N 1
ATOM 651 C CA . SER A 1 87 ? -4.144 -11.944 -20.296 1.00 86.88 87 SER A CA 1
ATOM 652 C C . SER A 1 87 ? -2.715 -12.491 -20.303 1.00 86.88 87 SER A C 1
ATOM 654 O O . SER A 1 87 ? -2.391 -13.340 -21.127 1.00 86.88 87 SER A O 1
ATOM 656 N N . GLN A 1 88 ? -1.862 -12.005 -19.392 1.00 89.25 88 GLN A N 1
ATOM 657 C CA . GLN A 1 88 ? -0.438 -12.349 -19.306 1.00 89.25 88 GLN A CA 1
ATOM 658 C C . GLN A 1 88 ? 0.012 -12.540 -17.842 1.00 89.25 88 GLN A C 1
ATOM 660 O O . GLN A 1 88 ? 0.850 -11.777 -17.347 1.00 89.25 88 GLN A O 1
ATOM 665 N N . PRO A 1 89 ? -0.541 -13.528 -17.112 1.00 89.75 89 PRO A N 1
ATOM 666 C CA . PRO A 1 89 ? -0.306 -13.685 -15.676 1.00 89.75 89 PRO A CA 1
ATOM 667 C C . PRO A 1 89 ? 1.167 -13.967 -15.357 1.00 89.75 89 PRO A C 1
ATOM 669 O O . PRO A 1 89 ? 1.726 -13.330 -14.470 1.00 89.75 89 PRO A O 1
ATOM 672 N N . GLU A 1 90 ? 1.840 -14.820 -16.135 1.00 91.00 90 GLU A N 1
ATOM 673 C CA . GLU A 1 90 ? 3.262 -15.139 -15.932 1.00 91.00 90 GLU A CA 1
ATOM 674 C C . GLU A 1 90 ? 4.178 -13.925 -16.107 1.00 91.00 90 GLU A C 1
ATOM 676 O O . GLU A 1 90 ? 5.127 -13.735 -15.345 1.00 91.00 90 GLU A O 1
ATOM 681 N N . PHE A 1 91 ? 3.871 -13.052 -17.069 1.00 92.19 91 PHE A N 1
ATOM 682 C CA . PHE A 1 91 ? 4.613 -11.806 -17.236 1.00 92.19 91 PHE A CA 1
ATOM 683 C C . PHE A 1 91 ? 4.424 -10.881 -16.029 1.00 92.19 91 PHE A C 1
ATOM 685 O O . PHE A 1 91 ? 5.405 -10.344 -15.518 1.00 92.19 91 PHE A O 1
ATOM 692 N N . VAL A 1 92 ? 3.188 -10.709 -15.545 1.00 92.81 92 VAL A N 1
ATOM 693 C CA . VAL A 1 92 ? 2.902 -9.869 -14.369 1.00 92.81 92 VAL A CA 1
ATOM 694 C C . VAL A 1 92 ? 3.591 -10.430 -13.121 1.00 92.81 92 VAL A C 1
ATOM 696 O O . VAL A 1 92 ? 4.215 -9.665 -12.382 1.00 92.81 92 VAL A O 1
ATOM 699 N N . ARG A 1 93 ? 3.564 -11.757 -12.926 1.00 93.19 93 ARG A N 1
ATOM 700 C CA . ARG A 1 93 ? 4.290 -12.455 -11.851 1.00 93.19 93 ARG A CA 1
ATOM 701 C C . ARG A 1 93 ? 5.794 -12.192 -11.932 1.00 93.19 93 ARG A C 1
ATOM 703 O O . ARG A 1 93 ? 6.398 -11.755 -10.952 1.00 93.19 93 ARG A O 1
ATOM 710 N N . GLY A 1 94 ? 6.391 -12.399 -13.107 1.00 94.19 94 GLY A N 1
ATOM 711 C CA . GLY A 1 94 ? 7.815 -12.163 -13.343 1.00 94.19 94 GLY A CA 1
ATOM 712 C C . GLY A 1 94 ? 8.217 -10.701 -13.133 1.00 94.19 94 GLY A C 1
ATOM 713 O O . GLY A 1 94 ? 9.226 -10.421 -12.485 1.00 94.19 94 GLY A O 1
ATOM 714 N N . LEU A 1 95 ? 7.411 -9.759 -13.631 1.00 95.31 95 LEU A N 1
ATOM 715 C CA . LEU A 1 95 ? 7.633 -8.327 -13.444 1.00 95.31 95 LEU A CA 1
ATOM 716 C C . LEU A 1 95 ? 7.605 -7.958 -11.961 1.00 95.31 95 LEU A C 1
ATOM 718 O O . LEU A 1 95 ? 8.474 -7.223 -11.497 1.00 95.31 95 LEU A O 1
ATOM 722 N N . LEU A 1 96 ? 6.633 -8.474 -11.211 1.00 95.31 96 LEU A N 1
ATOM 723 C CA . LEU A 1 96 ? 6.512 -8.192 -9.789 1.00 95.31 96 LEU A CA 1
ATOM 724 C C . LEU A 1 96 ? 7.707 -8.717 -8.992 1.00 95.31 96 LEU A C 1
ATOM 726 O O . LEU A 1 96 ? 8.254 -7.988 -8.164 1.00 95.31 96 LEU A O 1
ATOM 730 N N . LEU A 1 97 ? 8.134 -9.953 -9.256 1.00 94.94 97 LEU A N 1
ATOM 731 C CA . LEU A 1 97 ? 9.330 -10.523 -8.635 1.00 94.94 97 LEU A CA 1
ATOM 732 C C . LEU A 1 97 ? 10.565 -9.672 -8.931 1.00 94.94 97 LEU A C 1
ATOM 734 O O . LEU A 1 97 ? 11.313 -9.343 -8.013 1.00 94.94 97 LEU A O 1
ATOM 738 N N . HIS A 1 98 ? 10.722 -9.235 -10.181 1.00 95.81 98 HIS A N 1
ATOM 739 C CA . HIS A 1 98 ? 11.837 -8.383 -10.573 1.00 95.81 98 HIS A CA 1
ATOM 740 C C . HIS A 1 98 ? 11.782 -7.002 -9.902 1.00 95.81 98 HIS A C 1
ATOM 742 O O . HIS A 1 98 ? 12.804 -6.486 -9.459 1.00 95.81 98 HIS A O 1
ATOM 748 N N . LEU A 1 99 ? 10.596 -6.402 -9.761 1.00 96.19 99 LEU A N 1
ATOM 749 C CA . LEU A 1 99 ? 10.420 -5.151 -9.019 1.00 96.19 99 LEU A CA 1
ATOM 750 C C . LEU A 1 99 ? 10.751 -5.321 -7.531 1.00 96.19 99 LEU A C 1
ATOM 752 O O . LEU A 1 99 ? 11.404 -4.452 -6.957 1.00 96.19 99 LEU A O 1
ATOM 756 N N . LEU A 1 100 ? 10.374 -6.441 -6.908 1.00 95.31 100 LEU A N 1
ATOM 757 C CA . LEU A 1 100 ? 10.787 -6.750 -5.537 1.00 95.31 100 LEU A CA 1
ATOM 758 C C . LEU A 1 100 ? 12.310 -6.937 -5.430 1.00 95.31 100 LEU A C 1
ATOM 760 O O . LEU A 1 100 ? 12.910 -6.460 -4.465 1.00 95.31 100 LEU A O 1
ATOM 764 N N . ASP A 1 101 ? 12.949 -7.566 -6.423 1.00 95.25 101 ASP A N 1
ATOM 765 C CA . ASP A 1 101 ? 14.411 -7.698 -6.480 1.00 95.25 101 ASP A CA 1
ATOM 766 C C . ASP A 1 101 ? 15.093 -6.335 -6.570 1.00 95.25 101 ASP A C 1
ATOM 768 O O . ASP A 1 101 ? 16.100 -6.105 -5.901 1.00 95.25 101 ASP A O 1
ATOM 772 N N . ILE A 1 102 ? 14.526 -5.398 -7.331 1.00 93.94 102 ILE A N 1
ATOM 773 C CA . ILE A 1 102 ? 15.001 -4.013 -7.367 1.00 93.94 102 ILE A CA 1
ATOM 774 C C . ILE A 1 102 ? 14.788 -3.335 -6.004 1.00 93.94 102 ILE A C 1
ATOM 776 O O . ILE A 1 102 ? 15.720 -2.731 -5.473 1.00 93.94 102 ILE A O 1
ATOM 780 N N . ALA A 1 103 ? 13.592 -3.446 -5.415 1.00 92.06 103 ALA A N 1
ATOM 781 C CA . ALA A 1 103 ? 13.242 -2.806 -4.142 1.00 92.06 103 ALA A CA 1
ATOM 782 C C . ALA A 1 103 ? 14.157 -3.242 -2.986 1.00 92.06 103 ALA A C 1
ATOM 784 O O . ALA A 1 103 ? 14.471 -2.443 -2.101 1.00 92.06 103 ALA A O 1
ATOM 785 N N . GLN A 1 104 ? 14.592 -4.503 -3.007 1.00 91.44 104 GLN A N 1
ATOM 786 C CA . GLN A 1 104 ? 15.496 -5.092 -2.021 1.00 91.44 104 GLN A CA 1
ATOM 787 C C . GLN A 1 104 ? 16.975 -5.036 -2.428 1.00 91.44 104 GLN A C 1
ATOM 789 O O . GLN A 1 104 ? 17.813 -5.575 -1.709 1.00 91.44 104 GLN A O 1
ATOM 794 N N . ALA A 1 105 ? 17.305 -4.397 -3.556 1.00 91.00 105 ALA A N 1
ATOM 795 C CA . ALA A 1 105 ? 18.658 -4.347 -4.114 1.00 91.00 105 ALA A CA 1
ATOM 796 C C . ALA A 1 105 ? 19.289 -5.736 -4.374 1.00 91.00 105 ALA A C 1
ATOM 798 O O . ALA A 1 105 ? 20.509 -5.880 -4.376 1.00 91.00 105 ALA A O 1
ATOM 799 N N . ALA A 1 106 ? 18.460 -6.756 -4.609 1.00 90.56 106 ALA A N 1
ATOM 800 C CA . ALA A 1 106 ? 18.876 -8.112 -4.964 1.00 90.56 106 ALA A CA 1
ATOM 801 C C . ALA A 1 106 ? 19.156 -8.265 -6.471 1.00 90.56 106 ALA A C 1
ATOM 803 O O . ALA A 1 106 ? 19.924 -9.135 -6.877 1.00 90.56 106 ALA A O 1
ATOM 804 N N . ALA A 1 107 ? 18.576 -7.405 -7.315 1.00 88.69 107 ALA A N 1
ATOM 805 C CA . ALA A 1 107 ? 18.903 -7.361 -8.736 1.00 88.69 107 ALA A CA 1
ATOM 806 C C . ALA A 1 107 ? 20.298 -6.741 -8.942 1.00 88.69 107 ALA A C 1
ATOM 808 O O . ALA A 1 107 ? 20.530 -5.599 -8.548 1.00 88.69 107 ALA A O 1
ATOM 809 N N . ALA A 1 108 ? 21.215 -7.454 -9.607 1.00 87.56 108 ALA A N 1
ATOM 810 C CA . ALA A 1 108 ? 22.613 -7.027 -9.767 1.00 87.56 108 ALA A CA 1
ATOM 811 C C . ALA A 1 108 ? 22.803 -5.585 -10.301 1.00 87.56 108 ALA A C 1
ATOM 813 O O . ALA A 1 108 ? 23.608 -4.853 -9.721 1.00 87.56 108 ALA A O 1
ATOM 814 N N . PRO A 1 109 ? 22.040 -5.097 -11.309 1.00 87.62 109 PRO A N 1
ATOM 815 C CA . PRO A 1 109 ? 22.154 -3.706 -11.777 1.00 87.62 109 PRO A CA 1
ATOM 816 C C . PRO A 1 109 ? 21.739 -2.651 -10.735 1.00 87.62 109 PRO A C 1
ATOM 818 O O . PRO A 1 109 ? 22.013 -1.462 -10.895 1.00 87.62 109 PRO A O 1
ATOM 821 N N . TYR A 1 110 ? 21.071 -3.084 -9.668 1.00 88.12 110 TYR A N 1
ATOM 822 C CA . TYR A 1 110 ? 20.479 -2.262 -8.620 1.00 88.12 110 TYR A CA 1
ATOM 823 C C . TYR A 1 110 ? 21.089 -2.515 -7.241 1.00 88.12 110 TYR A C 1
ATOM 825 O O . TYR A 1 110 ? 20.608 -1.952 -6.263 1.00 88.12 110 TYR A O 1
ATOM 833 N N . ALA A 1 111 ? 22.167 -3.300 -7.140 1.00 88.75 111 ALA A N 1
ATOM 834 C CA . ALA A 1 111 ? 22.822 -3.603 -5.865 1.00 88.75 111 ALA A CA 1
ATOM 835 C C . ALA A 1 111 ? 23.249 -2.336 -5.093 1.00 88.75 111 ALA A C 1
ATOM 837 O O . ALA A 1 111 ? 23.244 -2.303 -3.865 1.00 88.75 111 ALA A O 1
ATOM 838 N N . TRP A 1 112 ? 23.544 -1.246 -5.808 1.00 85.56 112 TRP A N 1
ATOM 839 C CA . TRP A 1 112 ? 23.867 0.060 -5.226 1.00 85.56 112 TRP A CA 1
ATOM 840 C C . TRP A 1 112 ? 22.708 0.691 -4.426 1.00 85.56 112 TRP A C 1
ATOM 842 O O . TRP A 1 112 ? 22.949 1.555 -3.584 1.00 85.56 112 TRP A O 1
ATOM 852 N N . LEU A 1 113 ? 21.462 0.239 -4.625 1.00 87.00 113 LEU A N 1
ATOM 853 C CA . LEU A 1 113 ? 20.309 0.636 -3.811 1.00 87.00 113 LEU A CA 1
ATOM 854 C C . LEU A 1 113 ? 20.349 0.049 -2.391 1.00 87.00 113 LEU A C 1
ATOM 856 O O . LEU A 1 113 ? 19.562 0.482 -1.551 1.00 87.00 113 LEU A O 1
ATOM 860 N N . ALA A 1 114 ? 21.243 -0.898 -2.085 1.00 86.25 114 ALA A N 1
ATOM 861 C CA . ALA A 1 114 ? 21.381 -1.445 -0.733 1.00 86.25 114 ALA A CA 1
ATOM 862 C C . ALA A 1 114 ? 21.858 -0.388 0.280 1.00 86.25 114 ALA A C 1
ATOM 864 O O . ALA A 1 114 ? 21.577 -0.492 1.474 1.00 86.25 114 ALA A O 1
ATOM 865 N N . GLY A 1 115 ? 22.554 0.652 -0.194 1.00 81.88 115 GLY A N 1
ATOM 866 C CA . GLY A 1 115 ? 22.987 1.772 0.633 1.00 81.88 115 GLY A CA 1
ATOM 867 C C . GLY A 1 115 ? 21.820 2.601 1.183 1.00 81.88 115 GLY A C 1
ATOM 868 O O . GLY A 1 115 ? 20.741 2.693 0.584 1.00 81.88 115 GLY A O 1
ATOM 869 N N . ARG A 1 116 ? 22.062 3.250 2.327 1.00 77.00 116 ARG A N 1
ATOM 870 C CA . ARG A 1 116 ? 21.149 4.254 2.889 1.00 77.00 116 ARG A CA 1
ATOM 871 C C . ARG A 1 116 ? 21.042 5.444 1.937 1.00 77.00 116 ARG A C 1
ATOM 873 O O . ARG A 1 116 ? 22.044 5.894 1.383 1.00 77.00 116 ARG A O 1
ATOM 880 N N . GLU A 1 117 ? 19.837 5.973 1.758 1.00 81.31 117 GLU A N 1
ATOM 881 C CA . GLU A 1 117 ? 19.624 7.127 0.891 1.00 81.31 117 GLU A CA 1
ATOM 882 C C . GLU A 1 117 ? 20.233 8.393 1.511 1.00 81.31 117 GLU A C 1
ATOM 884 O O . GLU A 1 117 ? 20.058 8.661 2.700 1.00 81.31 117 GLU A O 1
ATOM 889 N N . ALA A 1 118 ? 20.902 9.217 0.696 1.00 75.19 118 ALA A N 1
ATOM 890 C CA . ALA A 1 118 ? 21.474 10.490 1.150 1.00 75.19 118 ALA A CA 1
ATOM 891 C C . ALA A 1 118 ? 20.401 11.511 1.584 1.00 75.19 118 ALA A C 1
ATOM 893 O O . ALA A 1 118 ? 20.686 12.444 2.327 1.00 75.19 118 ALA A O 1
ATOM 894 N N . GLY A 1 119 ? 19.164 11.341 1.108 1.00 75.94 119 GLY A N 1
ATOM 895 C CA . GLY A 1 119 ? 18.015 12.171 1.458 1.00 75.94 119 GLY A CA 1
ATOM 896 C C . GLY A 1 119 ? 16.832 11.958 0.514 1.00 75.94 119 GLY A C 1
ATOM 897 O O . GLY A 1 119 ? 16.933 11.229 -0.480 1.00 75.94 119 GLY A O 1
ATOM 898 N N . GLN A 1 120 ? 15.720 12.641 0.799 1.00 73.56 120 GLN A N 1
ATOM 899 C CA . GLN A 1 120 ? 14.469 12.527 0.041 1.00 73.56 120 GLN A CA 1
ATOM 900 C C . GLN A 1 120 ? 14.629 12.813 -1.460 1.00 73.56 120 GLN A C 1
ATOM 902 O O . GLN A 1 120 ? 14.010 12.144 -2.282 1.00 73.56 120 GLN A O 1
ATOM 907 N N . GLY A 1 121 ? 15.462 13.792 -1.818 1.00 71.62 121 GLY A N 1
ATOM 908 C CA . GLY A 1 121 ? 15.707 14.180 -3.210 1.00 71.62 121 GLY A CA 1
ATOM 909 C C . GLY A 1 121 ? 16.736 13.317 -3.944 1.00 71.62 121 GLY A C 1
ATOM 910 O O . GLY A 1 121 ? 17.064 13.620 -5.085 1.00 71.62 121 GLY A O 1
ATOM 911 N N . SER A 1 122 ? 17.292 12.282 -3.305 1.00 79.12 122 SER A N 1
ATOM 912 C CA . SER A 1 122 ? 18.298 11.431 -3.945 1.00 79.12 122 SER A CA 1
ATOM 913 C C . SER A 1 122 ? 17.686 10.524 -5.018 1.00 79.12 122 SER A C 1
ATOM 915 O O . SER A 1 122 ? 16.523 10.110 -4.928 1.00 79.12 122 SER A O 1
ATOM 917 N N . ALA A 1 123 ? 18.493 10.162 -6.019 1.00 81.25 123 ALA A N 1
ATOM 918 C CA . ALA A 1 123 ? 18.090 9.218 -7.060 1.00 81.25 123 ALA A CA 1
ATOM 919 C C . ALA A 1 123 ? 17.707 7.853 -6.465 1.00 81.25 123 ALA A C 1
ATOM 921 O O . ALA A 1 123 ? 16.664 7.306 -6.812 1.00 81.25 123 ALA A O 1
ATOM 922 N N . ALA A 1 124 ? 18.496 7.352 -5.504 1.00 84.94 124 ALA A N 1
ATOM 923 C CA . ALA A 1 124 ? 18.214 6.101 -4.797 1.00 84.94 124 ALA A CA 1
ATOM 924 C C . ALA A 1 124 ? 16.817 6.102 -4.156 1.00 84.94 124 ALA A C 1
ATOM 926 O O . ALA A 1 124 ? 16.046 5.161 -4.343 1.00 84.94 124 ALA A O 1
ATOM 927 N N . ASN A 1 125 ? 16.473 7.179 -3.440 1.00 83.50 125 ASN A N 1
ATOM 928 C CA . ASN A 1 125 ? 15.159 7.327 -2.820 1.00 83.50 125 ASN A CA 1
ATOM 929 C C . ASN A 1 125 ? 14.043 7.367 -3.865 1.00 83.50 125 ASN A C 1
ATOM 931 O O . ASN A 1 125 ? 13.042 6.668 -3.738 1.00 83.50 125 ASN A O 1
ATOM 935 N N . SER A 1 126 ? 14.237 8.161 -4.916 1.00 83.25 126 SER A N 1
ATOM 936 C CA . SER A 1 126 ? 13.252 8.336 -5.985 1.00 83.25 126 SER A CA 1
ATOM 937 C C . SER A 1 126 ? 12.940 7.018 -6.694 1.00 83.25 126 SER A C 1
ATOM 939 O O . SER A 1 126 ? 11.773 6.718 -6.938 1.00 83.25 126 SER A O 1
ATOM 941 N N . ILE A 1 127 ? 13.965 6.202 -6.955 1.00 87.25 127 ILE A N 1
ATOM 942 C CA . ILE A 1 127 ? 13.817 4.873 -7.556 1.00 87.25 127 ILE A CA 1
ATOM 943 C C . ILE A 1 127 ? 13.087 3.925 -6.609 1.00 87.25 127 ILE A C 1
ATOM 945 O O . ILE A 1 127 ? 12.126 3.282 -7.017 1.00 87.25 127 ILE A O 1
ATOM 949 N N . LYS A 1 128 ? 13.490 3.851 -5.334 1.00 89.25 128 LYS A N 1
ATOM 950 C CA . LYS A 1 128 ? 12.810 2.990 -4.353 1.00 89.25 128 LYS A CA 1
ATOM 951 C C . LYS A 1 128 ? 11.331 3.351 -4.233 1.00 89.25 128 LYS A C 1
ATOM 953 O O . LYS A 1 128 ? 10.487 2.463 -4.293 1.00 89.25 128 LYS A O 1
ATOM 958 N N . VAL A 1 129 ? 11.007 4.642 -4.134 1.00 87.31 129 VAL A N 1
ATOM 959 C CA . VAL A 1 129 ? 9.616 5.120 -4.136 1.00 87.31 129 VAL A CA 1
ATOM 960 C C . VAL A 1 129 ? 8.897 4.692 -5.413 1.00 87.31 129 VAL A C 1
ATOM 962 O O . VAL A 1 129 ? 7.814 4.129 -5.322 1.00 87.31 129 VAL A O 1
ATOM 965 N N . ALA A 1 130 ? 9.492 4.906 -6.589 1.00 88.75 130 ALA A N 1
ATOM 966 C CA . ALA A 1 130 ? 8.898 4.538 -7.875 1.00 88.75 130 ALA A CA 1
ATOM 967 C C . ALA A 1 130 ? 8.571 3.041 -7.975 1.00 88.75 130 ALA A C 1
ATOM 969 O O . ALA A 1 130 ? 7.487 2.661 -8.419 1.00 88.75 130 ALA A O 1
ATOM 970 N N . VAL A 1 131 ? 9.496 2.196 -7.522 1.00 93.69 131 VAL A N 1
ATOM 971 C CA . VAL A 1 131 ? 9.329 0.742 -7.507 1.00 93.69 131 VAL A CA 1
ATOM 972 C C . VAL A 1 131 ? 8.204 0.340 -6.562 1.00 93.69 131 VAL A C 1
ATOM 974 O O . VAL A 1 131 ? 7.324 -0.415 -6.966 1.00 93.69 131 VAL A O 1
ATOM 977 N N . TRP A 1 132 ? 8.174 0.877 -5.339 1.00 94.38 132 TRP A N 1
ATOM 978 C CA . TRP A 1 132 ? 7.089 0.582 -4.403 1.00 94.38 132 TRP A CA 1
ATOM 979 C C . TRP A 1 132 ? 5.732 1.083 -4.897 1.00 94.38 132 TRP A C 1
ATOM 981 O O . TRP A 1 132 ? 4.747 0.374 -4.754 1.00 94.38 132 TRP A O 1
ATOM 991 N N . GLN A 1 133 ? 5.676 2.240 -5.555 1.00 91.81 133 GLN A N 1
ATOM 992 C CA . GLN A 1 133 ? 4.459 2.732 -6.204 1.00 91.81 133 GLN A CA 1
ATOM 993 C C . GLN A 1 133 ? 3.944 1.750 -7.269 1.00 91.81 133 GLN A C 1
ATOM 995 O O . GLN A 1 133 ? 2.755 1.437 -7.292 1.00 91.81 133 GLN A O 1
ATOM 1000 N N . ALA A 1 134 ? 4.829 1.223 -8.123 1.00 94.31 134 ALA A N 1
ATOM 1001 C CA . ALA A 1 134 ? 4.458 0.204 -9.104 1.00 94.31 134 ALA A CA 1
ATOM 1002 C C . ALA A 1 134 ? 3.991 -1.098 -8.429 1.00 94.31 134 ALA A C 1
ATOM 1004 O O . ALA A 1 134 ? 2.985 -1.675 -8.839 1.00 94.31 134 ALA A O 1
ATOM 1005 N N . LEU A 1 135 ? 4.672 -1.526 -7.361 1.00 96.38 135 LEU A N 1
ATOM 1006 C CA . LEU A 1 135 ? 4.273 -2.685 -6.562 1.00 96.38 135 LEU A CA 1
ATOM 1007 C C . LEU A 1 135 ? 2.885 -2.495 -5.933 1.00 96.38 135 LEU A C 1
ATOM 1009 O O . LEU A 1 135 ? 2.078 -3.413 -6.006 1.00 96.38 135 LEU A O 1
ATOM 1013 N N . CYS A 1 136 ? 2.565 -1.318 -5.384 1.00 95.00 136 CYS A N 1
ATOM 1014 C CA . CYS A 1 136 ? 1.244 -1.009 -4.822 1.00 95.00 136 CYS A CA 1
ATOM 1015 C C . CYS A 1 136 ? 0.115 -1.137 -5.852 1.00 95.00 136 CYS A C 1
ATOM 1017 O O . CYS A 1 136 ? -0.954 -1.633 -5.516 1.00 95.00 136 CYS A O 1
ATOM 1019 N N . LEU A 1 137 ? 0.346 -0.721 -7.103 1.00 93.88 137 LEU A N 1
ATOM 1020 C CA . LEU A 1 137 ? -0.648 -0.837 -8.180 1.00 93.88 137 LEU A CA 1
ATOM 1021 C C . LEU A 1 137 ? -0.910 -2.291 -8.584 1.00 93.88 137 LEU A C 1
ATOM 1023 O O . LEU A 1 137 ? -2.026 -2.644 -8.965 1.00 93.88 137 LEU A O 1
ATOM 1027 N N . LEU A 1 138 ? 0.135 -3.119 -8.547 1.00 94.88 138 LEU A N 1
ATOM 1028 C CA . LEU A 1 138 ? 0.062 -4.522 -8.944 1.00 94.88 138 LEU A CA 1
ATOM 1029 C C . LEU A 1 138 ? -0.390 -5.429 -7.792 1.00 94.88 138 LEU A C 1
ATOM 1031 O O . LEU A 1 138 ? -0.985 -6.465 -8.063 1.00 94.88 138 LEU A O 1
ATOM 1035 N N . ALA A 1 139 ? -0.177 -5.023 -6.535 1.00 94.25 139 ALA A N 1
ATOM 1036 C CA . ALA A 1 139 ? -0.478 -5.790 -5.322 1.00 94.25 139 ALA A CA 1
ATOM 1037 C C . ALA A 1 139 ? -1.893 -6.410 -5.254 1.00 94.25 139 ALA A C 1
ATOM 1039 O O . ALA A 1 139 ? -2.014 -7.556 -4.818 1.00 94.25 139 ALA A O 1
ATOM 1040 N N . PRO A 1 140 ? -2.971 -5.730 -5.692 1.00 92.12 140 PRO A N 1
ATOM 1041 C CA . PRO A 1 140 ? -4.311 -6.319 -5.662 1.00 92.12 140 PRO A CA 1
ATOM 1042 C C . PRO A 1 140 ? -4.500 -7.510 -6.615 1.00 92.12 140 PRO A C 1
ATOM 1044 O O . PRO A 1 140 ? -5.488 -8.226 -6.501 1.00 92.12 140 PRO A O 1
ATOM 1047 N N . TRP A 1 141 ? -3.580 -7.717 -7.561 1.00 91.12 141 TRP A N 1
ATOM 1048 C CA . TRP A 1 141 ? -3.720 -8.677 -8.660 1.00 91.12 141 TRP A CA 1
ATOM 1049 C C . TRP A 1 141 ? -2.806 -9.901 -8.526 1.00 91.12 141 TRP A C 1
ATOM 1051 O O . TRP A 1 141 ? -2.678 -10.662 -9.482 1.00 91.12 141 TRP A O 1
ATOM 1061 N N . LEU A 1 142 ? -2.146 -10.095 -7.378 1.00 89.75 142 LEU A N 1
ATOM 1062 C CA . LEU A 1 142 ? -1.354 -11.304 -7.132 1.00 89.75 142 LEU A CA 1
ATOM 1063 C C . LEU A 1 142 ? -2.266 -12.449 -6.706 1.00 89.75 142 LEU A C 1
ATOM 1065 O O . LEU A 1 142 ? -3.086 -12.291 -5.796 1.00 89.75 142 LEU A O 1
ATOM 1069 N N . ASP A 1 143 ? -2.014 -13.622 -7.277 1.00 89.19 143 ASP A N 1
ATOM 1070 C CA . ASP A 1 143 ? -2.442 -14.886 -6.685 1.00 89.19 143 ASP A CA 1
ATOM 1071 C C . ASP A 1 143 ? -1.769 -15.147 -5.328 1.00 89.19 143 ASP A C 1
ATOM 1073 O O . ASP A 1 143 ? -0.793 -14.499 -4.933 1.00 89.19 143 ASP A O 1
ATOM 1077 N N . ASP A 1 144 ? -2.328 -16.104 -4.594 1.00 87.50 144 ASP A N 1
ATOM 1078 C CA . ASP A 1 144 ? -1.951 -16.371 -3.209 1.00 87.50 144 ASP A CA 1
ATOM 1079 C C . ASP A 1 144 ? -0.528 -16.905 -3.044 1.00 87.50 144 ASP A C 1
ATOM 1081 O O . ASP A 1 144 ? 0.165 -16.492 -2.107 1.00 87.50 144 ASP A O 1
ATOM 1085 N N . ASP A 1 145 ? -0.060 -17.732 -3.982 1.00 87.69 145 ASP A N 1
ATOM 1086 C CA . ASP A 1 145 ? 1.286 -18.305 -3.946 1.00 87.69 145 ASP A CA 1
ATOM 1087 C C . ASP A 1 145 ? 2.350 -17.205 -4.000 1.00 87.69 145 ASP A C 1
ATOM 1089 O O . ASP A 1 145 ? 3.266 -17.151 -3.171 1.00 87.69 145 ASP A O 1
ATOM 1093 N N . LEU A 1 146 ? 2.222 -16.279 -4.957 1.00 91.12 146 LEU A N 1
ATOM 1094 C CA . LEU A 1 146 ? 3.173 -15.179 -5.083 1.00 91.12 146 LEU A CA 1
ATOM 1095 C C . LEU A 1 146 ? 2.993 -14.148 -3.973 1.00 91.12 146 LEU A C 1
ATOM 1097 O O . LEU A 1 146 ? 3.981 -13.591 -3.486 1.00 91.12 146 LEU A O 1
ATOM 1101 N N . ALA A 1 147 ? 1.756 -13.899 -3.549 1.00 92.56 147 ALA A N 1
ATOM 1102 C CA . ALA A 1 147 ? 1.474 -12.928 -2.508 1.00 92.56 147 ALA A CA 1
ATOM 1103 C C . ALA A 1 147 ? 2.121 -13.289 -1.170 1.00 92.56 147 ALA A C 1
ATOM 1105 O O . ALA A 1 147 ? 2.571 -12.384 -0.471 1.00 92.56 147 ALA A O 1
ATOM 1106 N N . GLN A 1 148 ? 2.232 -14.572 -0.811 1.00 90.94 148 GLN A N 1
ATOM 1107 C CA . GLN A 1 148 ? 2.909 -14.963 0.428 1.00 90.94 148 GLN A CA 1
ATOM 1108 C C . GLN A 1 148 ? 4.415 -14.657 0.383 1.00 90.94 148 GLN A C 1
ATOM 1110 O O . GLN A 1 148 ? 4.958 -14.089 1.336 1.00 90.94 148 GLN A O 1
ATOM 1115 N N . GLY A 1 149 ? 5.084 -14.961 -0.734 1.00 92.12 149 GLY A N 1
ATOM 1116 C CA . GLY A 1 149 ? 6.491 -14.599 -0.936 1.00 92.12 149 GLY A CA 1
ATOM 1117 C C . GLY A 1 149 ? 6.695 -13.081 -0.972 1.00 92.12 149 GLY A C 1
ATOM 1118 O O . GLY A 1 149 ? 7.598 -12.544 -0.327 1.00 92.12 149 GLY A O 1
ATOM 1119 N N . ALA A 1 150 ? 5.808 -12.367 -1.664 1.00 94.88 150 ALA A N 1
ATOM 1120 C CA . ALA A 1 150 ? 5.812 -10.912 -1.734 1.00 94.88 150 ALA A CA 1
ATOM 1121 C C . ALA A 1 150 ? 5.585 -10.260 -0.358 1.00 94.88 150 ALA A C 1
ATOM 1123 O O . ALA A 1 150 ? 6.278 -9.302 -0.009 1.00 94.88 150 ALA A O 1
ATOM 1124 N N . LEU A 1 151 ? 4.680 -10.816 0.453 1.00 94.69 151 LEU A N 1
ATOM 1125 C CA . LEU A 1 151 ? 4.404 -10.365 1.813 1.00 94.69 151 LEU A CA 1
ATOM 1126 C C . LEU A 1 151 ? 5.645 -10.499 2.693 1.00 94.69 151 LEU A C 1
ATOM 1128 O O . LEU A 1 151 ? 6.009 -9.542 3.372 1.00 94.69 151 LEU A O 1
ATOM 1132 N N . GLN A 1 152 ? 6.330 -11.645 2.655 1.00 93.00 152 GLN A N 1
ATOM 1133 C CA . GLN A 1 152 ? 7.559 -11.853 3.423 1.00 93.00 152 GLN A CA 1
ATOM 1134 C C . GLN A 1 152 ? 8.634 -10.824 3.047 1.00 93.00 152 GLN A C 1
ATOM 1136 O O . GLN A 1 152 ? 9.275 -10.237 3.921 1.00 93.00 152 GLN A O 1
ATOM 1141 N N . ARG A 1 153 ? 8.805 -10.567 1.747 1.00 94.38 153 ARG A N 1
ATOM 1142 C CA . ARG A 1 153 ? 9.781 -9.601 1.232 1.00 94.38 153 ARG A CA 1
ATOM 1143 C C . ARG A 1 153 ? 9.435 -8.163 1.622 1.00 94.38 153 ARG A C 1
ATOM 1145 O O . ARG A 1 153 ? 10.309 -7.430 2.085 1.00 94.38 153 ARG A O 1
ATOM 1152 N N . GLY A 1 154 ? 8.163 -7.779 1.511 1.00 94.06 154 GLY A N 1
ATOM 1153 C CA . GLY A 1 154 ? 7.667 -6.486 1.982 1.00 94.06 154 GLY A CA 1
ATOM 1154 C C . GLY A 1 154 ? 7.823 -6.318 3.493 1.00 94.06 154 GLY A C 1
ATOM 1155 O O . GLY A 1 154 ? 8.240 -5.260 3.956 1.00 94.06 154 GLY A O 1
ATOM 1156 N N . TRP A 1 155 ? 7.573 -7.379 4.263 1.00 92.94 155 TRP A N 1
ATOM 1157 C CA . TRP A 1 155 ? 7.726 -7.376 5.714 1.00 92.94 155 TRP A CA 1
ATOM 1158 C C . TRP A 1 155 ? 9.184 -7.137 6.107 1.00 92.94 155 TRP A C 1
ATOM 1160 O O . TRP A 1 155 ? 9.473 -6.240 6.891 1.00 92.94 155 TRP A O 1
ATOM 1170 N N . GLN A 1 156 ? 10.128 -7.851 5.486 1.00 91.81 156 GLN A N 1
ATOM 1171 C CA . GLN A 1 156 ? 11.564 -7.614 5.675 1.00 91.81 156 GLN A CA 1
ATOM 1172 C C . GLN A 1 156 ? 11.966 -6.174 5.328 1.00 91.81 156 GLN A C 1
ATOM 1174 O O . GLN A 1 156 ? 12.747 -5.557 6.053 1.00 91.81 156 GLN A O 1
ATOM 1179 N N . SER A 1 157 ? 11.409 -5.610 4.252 1.00 91.75 157 SER A N 1
ATOM 1180 C CA . SER A 1 157 ? 11.634 -4.207 3.899 1.00 91.75 157 SER A CA 1
ATOM 1181 C C . SER A 1 157 ? 11.075 -3.238 4.942 1.00 91.75 157 SER A C 1
ATOM 1183 O O . SER A 1 157 ? 11.738 -2.250 5.240 1.00 91.75 157 SER A O 1
ATOM 1185 N N . LEU A 1 158 ? 9.921 -3.530 5.548 1.00 89.50 158 LEU A N 1
ATOM 1186 C CA . LEU A 1 158 ? 9.355 -2.720 6.631 1.00 89.50 158 LEU A CA 1
ATOM 1187 C C . LEU A 1 158 ? 10.237 -2.747 7.888 1.00 89.50 158 LEU A C 1
ATOM 1189 O O . LEU A 1 158 ? 10.457 -1.707 8.511 1.00 89.50 158 LEU A O 1
ATOM 1193 N N . LEU A 1 159 ? 10.756 -3.930 8.237 1.00 88.00 159 LEU A N 1
ATOM 1194 C CA . LEU A 1 159 ? 11.653 -4.131 9.379 1.00 88.00 159 LEU A CA 1
ATOM 1195 C C . LEU A 1 159 ? 13.030 -3.474 9.172 1.00 88.00 159 LEU A C 1
ATOM 1197 O O . LEU A 1 159 ? 13.733 -3.181 10.142 1.00 88.00 159 LEU A O 1
ATOM 1201 N N . SER A 1 160 ? 13.418 -3.202 7.922 1.00 83.50 160 SER A N 1
ATOM 1202 C CA . SER A 1 160 ? 14.655 -2.488 7.613 1.00 83.50 160 SER A CA 1
ATOM 1203 C C . SER A 1 160 ? 14.627 -1.057 8.165 1.00 83.50 160 SER A C 1
ATOM 1205 O O . SER A 1 160 ? 13.737 -0.243 7.896 1.00 83.50 160 SER A O 1
ATOM 1207 N N . CYS A 1 161 ? 15.659 -0.713 8.933 1.00 66.06 161 CYS A N 1
ATOM 1208 C CA . CYS A 1 161 ? 15.832 0.626 9.495 1.00 66.06 161 CYS A CA 1
ATOM 1209 C C . CYS A 1 161 ? 16.562 1.590 8.541 1.00 66.06 161 CYS A C 1
ATOM 1211 O O . CYS A 1 161 ? 16.742 2.757 8.877 1.00 66.06 161 CYS A O 1
ATOM 1213 N N . HIS A 1 162 ? 16.980 1.123 7.361 1.00 74.50 162 HIS A N 1
ATOM 1214 C CA . HIS A 1 162 ? 17.852 1.883 6.460 1.00 74.50 162 HIS A CA 1
ATOM 1215 C C . HIS A 1 162 ? 17.114 2.711 5.409 1.00 74.50 162 HIS A C 1
ATOM 1217 O O . HIS A 1 162 ? 17.765 3.460 4.689 1.00 74.50 162 HIS A O 1
ATOM 1223 N N . GLN A 1 163 ? 15.789 2.588 5.321 1.00 79.25 163 GLN A N 1
ATOM 1224 C CA . GLN A 1 163 ? 14.985 3.305 4.338 1.00 79.25 163 GLN A CA 1
ATOM 1225 C C . GLN A 1 163 ? 14.629 4.716 4.811 1.00 79.25 163 GLN A C 1
ATOM 1227 O O . GLN A 1 163 ? 14.281 4.940 5.975 1.00 79.25 163 GLN A O 1
ATOM 1232 N N . HIS A 1 164 ? 14.649 5.665 3.880 1.00 82.25 164 HIS A N 1
ATOM 1233 C CA . HIS A 1 164 ? 14.122 7.006 4.092 1.00 82.25 164 HIS A CA 1
ATOM 1234 C C . HIS A 1 164 ? 12.621 6.985 4.451 1.00 82.25 164 HIS A C 1
ATOM 1236 O O . HIS A 1 164 ? 11.849 6.139 3.992 1.00 82.25 164 HIS A O 1
ATOM 1242 N N . GLY A 1 165 ? 12.179 7.951 5.264 1.00 80.31 165 GLY A N 1
ATOM 1243 C CA . GLY A 1 165 ? 10.837 7.954 5.863 1.00 80.31 165 GLY A CA 1
ATOM 1244 C C . GLY A 1 165 ? 9.670 7.967 4.868 1.00 80.31 165 GLY A C 1
ATOM 1245 O O . GLY A 1 165 ? 8.611 7.438 5.180 1.00 80.31 165 GLY A O 1
ATOM 1246 N N . ASN A 1 166 ? 9.857 8.498 3.655 1.00 80.31 166 ASN A N 1
ATOM 1247 C CA . ASN A 1 166 ? 8.817 8.540 2.617 1.00 80.31 166 ASN A CA 1
ATOM 1248 C C . ASN A 1 166 ? 8.654 7.219 1.840 1.00 80.31 166 ASN A C 1
ATOM 1250 O O . ASN A 1 166 ? 7.694 7.086 1.085 1.00 80.31 166 ASN A O 1
ATOM 1254 N N . ILE A 1 167 ? 9.563 6.253 2.012 1.00 86.06 167 ILE A N 1
ATOM 1255 C CA . ILE A 1 167 ? 9.433 4.908 1.434 1.00 86.06 167 ILE A CA 1
ATOM 1256 C C . ILE A 1 167 ? 8.483 4.060 2.287 1.00 86.06 167 ILE A C 1
ATOM 1258 O O . ILE A 1 167 ? 7.663 3.325 1.741 1.00 86.06 167 ILE A O 1
ATOM 1262 N N . ARG A 1 168 ? 8.538 4.200 3.620 1.00 88.94 168 ARG A N 1
ATOM 1263 C CA . ARG A 1 168 ? 7.747 3.379 4.555 1.00 88.94 168 ARG A CA 1
ATOM 1264 C C . ARG A 1 168 ? 6.239 3.381 4.257 1.00 88.94 168 ARG A C 1
ATOM 1266 O O . ARG A 1 168 ? 5.692 2.284 4.200 1.00 88.94 168 ARG A O 1
ATOM 1273 N N . PRO A 1 169 ? 5.577 4.522 3.969 1.00 87.75 169 PRO A N 1
ATOM 1274 C CA . PRO A 1 169 ? 4.163 4.534 3.581 1.00 87.75 169 PRO A CA 1
ATOM 1275 C C . PRO A 1 169 ? 3.850 3.668 2.369 1.00 87.75 169 PRO A C 1
ATOM 1277 O O . PRO A 1 169 ? 2.802 3.036 2.324 1.00 87.75 169 PRO A O 1
ATOM 1280 N N . GLN A 1 170 ? 4.764 3.613 1.398 1.00 90.12 170 GLN A N 1
ATOM 1281 C CA . GLN A 1 170 ? 4.584 2.802 0.198 1.00 90.12 170 GLN A CA 1
ATOM 1282 C C . GLN A 1 170 ? 4.697 1.311 0.533 1.00 90.12 170 GLN A C 1
ATOM 1284 O O . GLN A 1 170 ? 3.875 0.517 0.092 1.00 90.12 170 GLN A O 1
ATOM 1289 N N . VAL A 1 171 ? 5.651 0.932 1.390 1.00 93.88 171 VAL A N 1
ATOM 1290 C CA . VAL A 1 171 ? 5.760 -0.449 1.890 1.00 93.88 171 VAL A CA 1
ATOM 1291 C C . VAL A 1 171 ? 4.522 -0.835 2.705 1.00 93.88 171 VAL A C 1
ATOM 1293 O O . VAL A 1 171 ? 3.997 -1.931 2.545 1.00 93.88 171 VAL A O 1
ATOM 1296 N N . GLN A 1 172 ? 4.024 0.062 3.560 1.00 93.50 172 GLN A N 1
ATOM 1297 C CA . GLN A 1 172 ? 2.812 -0.168 4.350 1.00 93.50 172 GLN A CA 1
ATOM 1298 C C . GLN A 1 172 ? 1.580 -0.330 3.458 1.00 93.50 172 GLN A C 1
ATOM 1300 O O . GLN A 1 172 ? 0.818 -1.266 3.668 1.00 93.50 172 GLN A O 1
ATOM 1305 N N . LEU A 1 173 ? 1.411 0.521 2.441 1.00 93.88 173 LEU A N 1
ATOM 1306 C CA . LEU A 1 173 ? 0.326 0.406 1.465 1.00 93.88 173 LEU A CA 1
ATOM 1307 C C . LEU A 1 173 ? 0.392 -0.925 0.706 1.00 93.88 173 LEU A C 1
ATOM 1309 O O . LEU A 1 173 ? -0.619 -1.610 0.568 1.00 93.88 173 LEU A O 1
ATOM 1313 N N . PHE A 1 174 ? 1.588 -1.320 0.270 1.00 95.75 174 PHE A N 1
ATOM 1314 C CA . PHE A 1 174 ? 1.815 -2.604 -0.384 1.00 95.75 174 PHE A CA 1
ATOM 1315 C C . PHE A 1 174 ? 1.430 -3.783 0.518 1.00 95.75 174 PHE A C 1
ATOM 1317 O O . PHE A 1 174 ? 0.676 -4.663 0.108 1.00 95.75 174 PHE A O 1
ATOM 1324 N N . LEU A 1 175 ? 1.903 -3.789 1.767 1.00 95.75 175 LEU A N 1
ATOM 1325 C CA . LEU A 1 175 ? 1.565 -4.829 2.740 1.00 95.75 175 LEU A CA 1
ATOM 1326 C C . LEU A 1 175 ? 0.066 -4.862 3.037 1.00 95.75 175 LEU A C 1
ATOM 1328 O O . LEU A 1 175 ? -0.513 -5.941 3.117 1.00 95.75 175 LEU A O 1
ATOM 1332 N N . LEU A 1 176 ? -0.568 -3.698 3.164 1.00 94.81 176 LEU A N 1
ATOM 1333 C CA . LEU A 1 176 ? -2.001 -3.574 3.399 1.00 94.81 176 LEU A CA 1
ATOM 1334 C C . LEU A 1 176 ? -2.812 -4.192 2.251 1.00 94.81 176 LEU A C 1
ATOM 1336 O O . LEU A 1 176 ? -3.723 -4.980 2.506 1.00 94.81 176 LEU A O 1
ATOM 1340 N N . ALA A 1 177 ? -2.427 -3.910 1.003 1.00 94.50 177 ALA A N 1
ATOM 1341 C CA . ALA A 1 177 ? -3.023 -4.502 -0.195 1.00 94.50 177 ALA A CA 1
ATOM 1342 C C . ALA A 1 177 ? -2.919 -6.035 -0.210 1.00 94.50 177 ALA A C 1
ATOM 1344 O O . ALA A 1 177 ? -3.888 -6.719 -0.537 1.00 94.50 177 ALA A O 1
ATOM 1345 N N . LEU A 1 178 ? -1.774 -6.590 0.200 1.00 94.62 178 LEU A N 1
ATOM 1346 C CA . LEU A 1 178 ? -1.593 -8.041 0.279 1.00 94.62 178 LEU A CA 1
ATOM 1347 C C . LEU A 1 178 ? -2.375 -8.681 1.435 1.00 94.62 178 LEU A C 1
ATOM 1349 O O . LEU A 1 178 ? -2.926 -9.771 1.265 1.00 94.62 178 LEU A O 1
ATOM 1353 N N . LEU A 1 179 ? -2.409 -8.027 2.600 1.00 93.62 179 LEU A N 1
ATOM 1354 C CA . LEU A 1 179 ? -3.023 -8.547 3.826 1.00 93.62 179 LEU A CA 1
ATOM 1355 C C . LEU A 1 179 ? -4.554 -8.504 3.799 1.00 93.62 179 LEU A C 1
ATOM 1357 O O . LEU A 1 179 ? -5.177 -9.378 4.400 1.00 93.62 179 LEU A O 1
ATOM 1361 N N . ARG A 1 180 ? -5.166 -7.537 3.098 1.00 90.81 180 ARG A N 1
ATOM 1362 C CA . ARG A 1 180 ? -6.630 -7.336 3.072 1.00 90.81 180 ARG A CA 1
ATOM 1363 C C . ARG A 1 180 ? -7.422 -8.592 2.700 1.00 90.81 180 ARG A C 1
ATOM 1365 O O . ARG A 1 180 ? -8.528 -8.785 3.204 1.00 90.81 180 ARG A O 1
ATOM 1372 N N . HIS A 1 181 ? -6.856 -9.436 1.843 1.00 87.56 181 HIS A N 1
ATOM 1373 C CA . HIS A 1 181 ? -7.492 -10.659 1.351 1.00 87.56 181 HIS A CA 1
ATOM 1374 C C . HIS A 1 181 ? -6.921 -11.938 1.984 1.00 87.56 181 HIS A C 1
ATOM 1376 O O . HIS A 1 181 ? -7.246 -13.033 1.541 1.00 87.56 181 HIS A O 1
ATOM 1382 N N . ARG A 1 182 ? -6.048 -11.824 2.998 1.00 90.06 182 ARG A N 1
ATOM 1383 C CA . ARG A 1 182 ? -5.253 -12.947 3.533 1.00 90.06 182 ARG A CA 1
ATOM 1384 C C . ARG A 1 182 ? -5.281 -12.977 5.063 1.00 90.06 182 ARG A C 1
ATOM 1386 O O . ARG A 1 182 ? -4.266 -12.673 5.698 1.00 90.06 182 ARG A O 1
ATOM 1393 N N . PRO A 1 183 ? -6.424 -13.345 5.670 1.00 87.44 183 PRO A N 1
ATOM 1394 C CA . PRO A 1 183 ? -6.604 -13.314 7.123 1.00 87.44 183 PRO A CA 1
ATOM 1395 C C . PRO A 1 183 ? -5.556 -14.157 7.867 1.00 87.44 183 PRO A C 1
ATOM 1397 O O . PRO A 1 183 ? -4.967 -13.679 8.833 1.00 87.44 183 PRO A O 1
ATOM 1400 N N . ASP A 1 184 ? -5.188 -15.333 7.356 1.00 89.38 184 ASP A N 1
ATOM 1401 C CA . ASP A 1 184 ? -4.165 -16.179 7.991 1.00 89.38 184 ASP A CA 1
ATOM 1402 C C . ASP A 1 184 ? -2.800 -15.486 8.110 1.00 89.38 184 ASP A C 1
ATOM 1404 O O . ASP A 1 184 ? -2.034 -15.703 9.052 1.00 89.38 184 ASP A O 1
ATOM 1408 N N . SER A 1 185 ? -2.465 -14.618 7.156 1.00 90.94 185 SER A N 1
ATOM 1409 C CA . SER A 1 185 ? -1.233 -13.831 7.197 1.00 90.94 185 SER A CA 1
ATOM 1410 C C . SER A 1 185 ? -1.303 -12.702 8.227 1.00 90.94 185 SER A C 1
ATOM 1412 O O . SER A 1 185 ? -0.293 -12.381 8.851 1.00 90.94 185 SER A O 1
ATOM 1414 N N . VAL A 1 186 ? -2.490 -12.145 8.478 1.00 90.38 186 VAL A N 1
ATOM 1415 C CA . VAL A 1 186 ? -2.713 -11.168 9.555 1.00 90.38 186 VAL A CA 1
ATOM 1416 C C . VAL A 1 186 ? -2.417 -11.798 10.914 1.00 90.38 186 VAL A C 1
ATOM 1418 O O . VAL A 1 186 ? -1.667 -11.223 11.705 1.00 90.38 186 VAL A O 1
ATOM 1421 N N . ALA A 1 187 ? -2.942 -12.999 11.165 1.00 87.81 187 ALA A N 1
ATOM 1422 C CA . ALA A 1 187 ? -2.712 -13.705 12.420 1.00 87.81 187 ALA A CA 1
ATOM 1423 C C . ALA A 1 187 ? -1.243 -14.096 12.622 1.00 87.81 187 ALA A C 1
ATOM 1425 O O . ALA A 1 187 ? -0.727 -13.983 13.731 1.00 87.81 187 ALA A O 1
ATOM 1426 N N . ARG A 1 188 ? -0.553 -14.520 11.556 1.00 88.44 188 ARG A N 1
ATOM 1427 C CA . ARG A 1 188 ? 0.859 -14.931 11.623 1.00 88.44 188 ARG A CA 1
ATOM 1428 C C . ARG A 1 188 ? 1.836 -13.764 11.749 1.00 88.44 188 ARG A C 1
ATOM 1430 O O . ARG A 1 188 ? 2.870 -13.921 12.389 1.00 88.44 188 ARG A O 1
ATOM 1437 N N . CYS A 1 189 ? 1.544 -12.620 11.130 1.00 88.44 189 CYS A N 1
ATOM 1438 C CA . CYS A 1 189 ? 2.483 -11.498 11.065 1.00 88.44 189 CYS A CA 1
ATOM 1439 C C . CYS A 1 189 ? 2.139 -10.372 12.047 1.00 88.44 189 CYS A C 1
ATOM 1441 O O . CYS A 1 189 ? 2.999 -9.957 12.820 1.00 88.44 189 CYS A O 1
ATOM 1443 N N . LEU A 1 190 ? 0.900 -9.867 12.033 1.00 90.44 190 LEU A N 1
ATOM 1444 C CA . LEU A 1 190 ? 0.545 -8.632 12.741 1.00 90.44 190 LEU A CA 1
ATOM 1445 C C . LEU A 1 190 ? 0.298 -8.843 14.236 1.00 90.44 190 LEU A C 1
ATOM 1447 O O . LEU A 1 190 ? 0.810 -8.067 15.043 1.00 90.44 190 LEU A O 1
ATOM 1451 N N . LEU A 1 191 ? -0.450 -9.883 14.620 1.00 88.38 191 LEU A N 1
ATOM 1452 C CA . LEU A 1 191 ? -0.766 -10.132 16.033 1.00 88.38 191 LEU A CA 1
ATOM 1453 C C . LEU A 1 191 ? 0.496 -10.357 16.892 1.00 88.38 191 LEU A C 1
ATOM 1455 O O . LEU A 1 191 ? 0.638 -9.667 17.905 1.00 88.38 191 LEU A O 1
ATOM 1459 N N . PRO A 1 192 ? 1.461 -11.215 16.494 1.00 88.75 192 PRO A N 1
ATOM 1460 C CA . PRO A 1 192 ? 2.701 -11.377 17.249 1.00 88.75 192 PRO A CA 1
ATOM 1461 C C . PRO A 1 192 ? 3.519 -10.084 17.290 1.00 88.75 192 PRO A C 1
ATOM 1463 O O . PRO A 1 192 ? 4.061 -9.726 18.335 1.00 88.75 192 PRO A O 1
ATOM 1466 N N . ALA A 1 193 ? 3.566 -9.342 16.182 1.00 88.12 193 ALA A N 1
ATOM 1467 C CA . ALA A 1 193 ? 4.348 -8.116 16.090 1.00 88.12 193 ALA A CA 1
ATOM 1468 C C . ALA A 1 193 ? 3.831 -7.000 17.015 1.00 88.12 193 ALA A C 1
ATOM 1470 O O . ALA A 1 193 ? 4.637 -6.276 17.595 1.00 88.12 193 ALA A O 1
ATOM 1471 N N . LEU A 1 194 ? 2.511 -6.895 17.216 1.00 86.44 194 LEU A N 1
ATOM 1472 C CA . LEU A 1 194 ? 1.922 -5.961 18.185 1.00 86.44 194 LEU A CA 1
ATOM 1473 C C . LEU A 1 194 ? 2.239 -6.329 19.640 1.00 86.44 194 LEU A C 1
ATOM 1475 O O . LEU A 1 194 ? 2.319 -5.443 20.487 1.00 86.44 194 LEU A O 1
ATOM 1479 N N . SER A 1 195 ? 2.433 -7.619 19.928 1.00 79.44 195 SER A N 1
ATOM 1480 C CA . SER A 1 195 ? 2.775 -8.099 21.274 1.00 79.44 195 SER A CA 1
ATOM 1481 C C . SER A 1 195 ? 4.262 -7.938 21.629 1.00 79.44 195 SER A C 1
ATOM 1483 O O . SER A 1 195 ? 4.617 -7.901 22.803 1.00 79.44 195 SER A O 1
ATOM 1485 N N . ALA A 1 196 ? 5.140 -7.779 20.633 1.00 75.62 196 ALA A N 1
ATOM 1486 C CA . ALA A 1 196 ? 6.599 -7.759 20.791 1.00 75.62 196 ALA A CA 1
ATOM 1487 C C . ALA A 1 196 ? 7.182 -6.372 21.154 1.00 75.62 196 ALA A C 1
ATOM 1489 O O . ALA A 1 196 ? 8.258 -5.997 20.680 1.00 75.62 196 ALA A O 1
ATOM 1490 N N . TYR A 1 197 ? 6.466 -5.616 21.993 1.00 62.19 197 TYR A N 1
ATOM 1491 C CA . TYR A 1 197 ? 6.689 -4.203 22.335 1.00 62.19 197 TYR A CA 1
ATOM 1492 C C . TYR A 1 197 ? 8.161 -3.796 22.568 1.00 62.19 197 TYR A C 1
ATOM 1494 O O . TYR A 1 197 ? 8.584 -2.735 22.113 1.00 62.19 197 TYR A O 1
ATOM 1502 N N . GLU A 1 198 ? 8.958 -4.637 23.233 1.00 60.31 198 GLU A N 1
ATOM 1503 C CA . GLU A 1 198 ? 10.313 -4.285 23.690 1.00 60.31 198 GLU A CA 1
ATOM 1504 C C . GLU A 1 198 ? 11.446 -4.726 22.748 1.00 60.31 198 GLU A C 1
ATOM 1506 O O . GLU A 1 198 ? 12.579 -4.275 22.896 1.00 60.31 198 GLU A O 1
ATOM 1511 N N . ALA A 1 199 ? 11.169 -5.584 21.761 1.00 60.31 199 ALA A N 1
ATOM 1512 C CA . ALA A 1 199 ? 12.215 -6.262 20.987 1.00 60.31 199 ALA A CA 1
ATOM 1513 C C . ALA A 1 199 ? 12.578 -5.576 19.654 1.00 60.31 199 ALA A C 1
ATOM 1515 O O . ALA A 1 199 ? 13.482 -6.032 18.953 1.00 60.31 199 ALA A O 1
ATOM 1516 N N . THR A 1 200 ? 11.871 -4.510 19.262 1.00 72.12 200 THR A N 1
ATOM 1517 C CA . THR A 1 200 ? 12.009 -3.887 17.933 1.00 72.12 200 THR A CA 1
ATOM 1518 C C . THR A 1 200 ? 12.331 -2.397 17.999 1.00 72.12 200 THR A C 1
ATOM 1520 O O . THR A 1 200 ? 12.145 -1.732 19.017 1.00 72.12 200 THR A O 1
ATOM 1523 N N . SER A 1 201 ? 12.853 -1.851 16.896 1.00 83.00 201 SER A N 1
ATOM 1524 C CA . SER A 1 201 ? 13.103 -0.415 16.812 1.00 83.00 201 SER A CA 1
ATOM 1525 C C . SER A 1 201 ? 11.783 0.357 16.813 1.00 83.00 201 SER A C 1
ATOM 1527 O O . SER A 1 201 ? 10.805 -0.033 16.178 1.00 83.00 201 SER A O 1
ATOM 1529 N N . TYR A 1 202 ? 11.777 1.515 17.471 1.00 82.50 202 TYR A N 1
ATOM 1530 C CA . TYR A 1 202 ? 10.591 2.364 17.588 1.00 82.50 202 TYR A CA 1
ATOM 1531 C C . TYR A 1 202 ? 9.902 2.667 16.246 1.00 82.50 202 TYR A C 1
ATOM 1533 O O . TYR A 1 202 ? 8.677 2.665 16.153 1.00 82.50 202 TYR A O 1
ATOM 1541 N N . GLN A 1 203 ? 10.686 2.918 15.193 1.00 82.12 203 GLN A N 1
ATOM 1542 C CA . GLN A 1 203 ? 10.154 3.222 13.862 1.00 82.12 203 GLN A CA 1
ATOM 1543 C C . GLN A 1 203 ? 9.395 2.033 13.264 1.00 82.12 203 GLN A C 1
ATOM 1545 O O . GLN A 1 203 ? 8.361 2.218 12.622 1.00 82.12 203 GLN A O 1
ATOM 1550 N N . VAL A 1 204 ? 9.897 0.818 13.487 1.00 85.38 204 VAL A N 1
ATOM 1551 C CA . VAL A 1 204 ? 9.254 -0.420 13.045 1.00 85.38 204 VAL A CA 1
ATOM 1552 C C . VAL A 1 204 ? 7.946 -0.623 13.800 1.00 85.38 204 VAL A C 1
ATOM 1554 O O . VAL A 1 204 ? 6.910 -0.832 13.173 1.00 85.38 204 VAL A O 1
ATOM 1557 N N . THR A 1 205 ? 7.965 -0.455 15.123 1.00 86.38 205 THR A N 1
ATOM 1558 C CA . THR A 1 205 ? 6.777 -0.549 15.978 1.00 86.38 205 THR A CA 1
ATOM 1559 C C . THR A 1 205 ? 5.660 0.392 15.521 1.00 86.38 205 THR A C 1
ATOM 1561 O O . THR A 1 205 ? 4.538 -0.047 15.278 1.00 86.38 205 THR A O 1
ATOM 1564 N N . VAL A 1 206 ? 5.972 1.680 15.323 1.00 85.81 206 VAL A N 1
ATOM 1565 C CA . VAL A 1 206 ? 5.014 2.675 14.805 1.00 85.81 206 VAL A CA 1
ATOM 1566 C C . VAL A 1 206 ? 4.473 2.248 13.440 1.00 85.81 206 VAL A C 1
ATOM 1568 O O . VAL A 1 206 ? 3.278 2.367 13.180 1.00 85.81 206 VAL A O 1
ATOM 1571 N N . SER A 1 207 ? 5.337 1.719 12.573 1.00 87.38 207 SER A N 1
ATOM 1572 C CA . SER A 1 207 ? 4.933 1.308 11.230 1.00 87.38 207 SER A CA 1
ATOM 1573 C C . SER A 1 207 ? 3.948 0.134 11.246 1.00 87.38 207 SER A C 1
ATOM 1575 O O . SER A 1 207 ? 2.995 0.128 10.466 1.00 87.38 207 SER A O 1
ATOM 1577 N N . ILE A 1 208 ? 4.143 -0.831 12.148 1.00 90.38 208 ILE A N 1
ATOM 1578 C CA . ILE A 1 208 ? 3.229 -1.964 12.349 1.00 90.38 208 ILE A CA 1
ATOM 1579 C C . ILE A 1 208 ? 1.879 -1.478 12.881 1.00 90.38 208 ILE A C 1
ATOM 1581 O O . ILE A 1 208 ? 0.840 -1.881 12.366 1.00 90.38 208 ILE A O 1
ATOM 1585 N N . ILE A 1 209 ? 1.884 -0.574 13.863 1.00 90.56 209 ILE A N 1
ATOM 1586 C CA . ILE A 1 209 ? 0.659 0.007 14.431 1.00 90.56 209 ILE A CA 1
ATOM 1587 C C . ILE A 1 209 ? -0.160 0.715 13.352 1.00 90.56 209 ILE A C 1
ATOM 1589 O O . ILE A 1 209 ? -1.353 0.457 13.224 1.00 90.56 209 ILE A O 1
ATOM 1593 N N . ILE A 1 210 ? 0.479 1.567 12.544 1.00 88.94 210 ILE A N 1
ATOM 1594 C CA . ILE A 1 210 ? -0.178 2.259 11.427 1.00 88.94 210 ILE A CA 1
ATOM 1595 C C . ILE A 1 210 ? -0.759 1.243 10.439 1.00 88.94 210 ILE A C 1
ATOM 1597 O O . ILE A 1 210 ? -1.917 1.367 10.052 1.00 88.94 210 ILE A O 1
ATOM 1601 N N . LEU A 1 211 ? 0.011 0.215 10.068 1.00 91.81 211 LEU A N 1
ATOM 1602 C CA . LEU A 1 211 ? -0.456 -0.837 9.164 1.00 91.81 211 LEU A CA 1
ATOM 1603 C C . LEU A 1 211 ? -1.716 -1.534 9.705 1.00 91.81 211 LEU A C 1
ATOM 1605 O O . LEU A 1 211 ? -2.666 -1.741 8.953 1.00 91.81 211 LEU A O 1
ATOM 1609 N N . VAL A 1 212 ? -1.756 -1.847 11.004 1.00 93.69 212 VAL A N 1
ATOM 1610 C CA . VAL A 1 212 ? -2.931 -2.473 11.630 1.00 93.69 212 VAL A CA 1
ATOM 1611 C C . VAL A 1 212 ? -4.120 -1.515 11.667 1.00 93.69 212 VAL A C 1
ATOM 1613 O O . VAL A 1 212 ? -5.230 -1.924 11.339 1.00 93.69 212 VAL A O 1
ATOM 1616 N N . LEU A 1 213 ? -3.910 -0.248 12.029 1.00 93.19 213 LEU A N 1
ATOM 1617 C CA . LEU A 1 213 ? -4.985 0.746 12.081 1.00 93.19 213 LEU A CA 1
ATOM 1618 C C . LEU A 1 213 ? -5.655 0.920 10.715 1.00 93.19 213 LEU A C 1
ATOM 1620 O O . LEU A 1 213 ? -6.878 0.907 10.635 1.00 93.19 213 LEU A O 1
ATOM 1624 N N . PHE A 1 214 ? -4.879 1.012 9.633 1.00 92.69 214 PHE A N 1
ATOM 1625 C CA . PHE A 1 214 ? -5.449 1.098 8.286 1.00 92.69 214 PHE A CA 1
ATOM 1626 C C . PHE A 1 214 ? -6.097 -0.215 7.824 1.00 92.69 214 PHE A C 1
ATOM 1628 O O . PHE A 1 214 ? -7.096 -0.174 7.110 1.00 92.69 214 PHE A O 1
ATOM 1635 N N . LEU A 1 215 ? -5.598 -1.374 8.268 1.00 93.38 215 LEU A N 1
ATOM 1636 C CA . LEU A 1 215 ? -6.260 -2.657 8.016 1.00 93.38 215 LEU A CA 1
ATOM 1637 C C . LEU A 1 215 ? -7.631 -2.742 8.693 1.00 93.38 215 LEU A C 1
ATOM 1639 O O . LEU A 1 215 ? -8.573 -3.215 8.063 1.00 93.38 215 LEU A O 1
ATOM 1643 N N . LEU A 1 216 ? -7.751 -2.270 9.937 1.00 93.38 216 LEU A N 1
ATOM 1644 C CA . LEU A 1 216 ? -9.029 -2.171 10.651 1.00 93.38 216 LEU A CA 1
ATOM 1645 C C . LEU A 1 216 ? -9.944 -1.093 10.070 1.00 93.38 216 LEU A C 1
ATOM 1647 O O . LEU A 1 216 ? -11.157 -1.240 10.078 1.00 93.38 216 LEU A O 1
ATOM 1651 N N . LEU A 1 217 ? -9.390 0.007 9.570 1.00 91.00 217 LEU A N 1
ATOM 1652 C CA . LEU A 1 217 ? -10.199 1.031 8.922 1.00 91.00 217 LEU A CA 1
ATOM 1653 C C . LEU A 1 217 ? -10.844 0.489 7.638 1.00 91.00 217 LEU A C 1
ATOM 1655 O O . LEU A 1 217 ? -12.034 0.702 7.405 1.00 91.00 217 LEU A O 1
ATOM 1659 N N . GLU A 1 218 ? -10.062 -0.241 6.841 1.00 89.75 218 GLU A N 1
ATOM 1660 C CA . GLU A 1 218 ? -10.495 -0.845 5.579 1.00 89.75 218 GLU A CA 1
A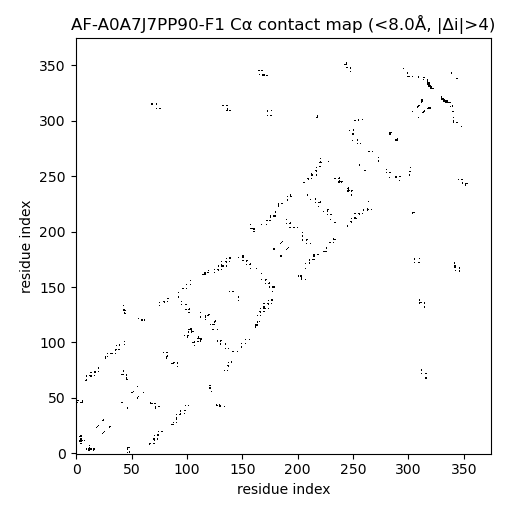TOM 1661 C C . GLU A 1 218 ? -11.383 -2.083 5.770 1.00 89.75 218 GLU A C 1
ATOM 1663 O O . GLU A 1 218 ? -12.293 -2.325 4.978 1.00 89.75 218 GLU A O 1
ATOM 1668 N N . SER A 1 219 ? -11.110 -2.894 6.791 1.00 87.69 219 SER A N 1
ATOM 1669 C CA . SER A 1 219 ? -11.828 -4.147 7.041 1.00 87.69 219 SER A CA 1
ATOM 1670 C C . SER A 1 219 ? -12.829 -3.935 8.164 1.00 87.69 219 SER A C 1
ATOM 1672 O O . SER A 1 219 ? -12.421 -3.591 9.263 1.00 87.69 219 SER A O 1
ATOM 1674 N N . GLY A 1 220 ? -14.119 -4.173 7.938 1.00 86.62 220 GLY A N 1
ATOM 1675 C CA . GLY A 1 220 ? -15.092 -4.161 9.034 1.00 86.62 220 GLY A CA 1
ATOM 1676 C C . GLY A 1 220 ? -14.999 -5.412 9.928 1.00 86.62 220 GLY A C 1
ATOM 1677 O O . GLY A 1 220 ? -14.391 -6.413 9.531 1.00 86.62 220 GLY A O 1
ATOM 1678 N N . PRO A 1 221 ? -15.667 -5.418 11.098 1.00 88.31 221 PRO A N 1
ATOM 1679 C CA . PRO A 1 221 ? -15.783 -6.600 11.960 1.00 88.31 221 PRO A CA 1
ATOM 1680 C C . PRO A 1 221 ? -16.399 -7.817 11.254 1.00 88.31 221 PRO A C 1
ATOM 1682 O O . PRO A 1 221 ? -16.072 -8.955 11.584 1.00 88.31 221 PRO A O 1
ATOM 1685 N N . GLY A 1 222 ? -17.282 -7.585 10.276 1.00 85.50 222 GLY A N 1
ATOM 1686 C CA . GLY A 1 222 ? -17.882 -8.640 9.452 1.00 85.50 222 GLY A CA 1
ATOM 1687 C C . GLY A 1 222 ? -16.954 -9.202 8.369 1.00 85.50 222 GLY A C 1
ATOM 1688 O O . GLY A 1 222 ? -17.136 -10.340 7.950 1.00 85.50 222 GLY A O 1
ATOM 1689 N N . ASP A 1 223 ? -15.938 -8.441 7.954 1.00 85.31 223 ASP A N 1
ATOM 1690 C CA . ASP A 1 223 ? -15.068 -8.791 6.823 1.00 85.31 223 ASP A CA 1
ATOM 1691 C C . ASP A 1 223 ? -13.781 -9.505 7.244 1.00 85.31 223 ASP A C 1
ATOM 1693 O O . ASP A 1 223 ? -13.075 -10.059 6.400 1.00 85.31 223 ASP A O 1
ATOM 1697 N N . SER A 1 224 ? -13.417 -9.434 8.527 1.00 88.19 224 SER A N 1
ATOM 1698 C CA . SER A 1 224 ? -12.153 -9.971 9.026 1.00 88.19 224 SER A CA 1
ATOM 1699 C C . SER A 1 224 ? -12.330 -10.670 10.374 1.00 88.19 224 SER A C 1
ATOM 1701 O O . SER A 1 224 ? -12.634 -10.006 11.369 1.00 88.19 224 SER A O 1
ATOM 1703 N N . PRO A 1 225 ? -12.024 -11.980 10.474 1.00 89.88 225 PRO A N 1
ATOM 1704 C CA . PRO A 1 225 ? -12.077 -12.706 11.746 1.00 89.88 225 PRO A CA 1
ATOM 1705 C C . PRO A 1 225 ? -11.041 -12.196 12.763 1.00 89.88 225 PRO A C 1
ATOM 1707 O O . PRO A 1 225 ? -11.126 -12.490 13.954 1.00 89.88 225 PRO A O 1
ATOM 1710 N N . HIS A 1 226 ? -10.054 -11.418 12.310 1.00 91.69 226 HIS A N 1
ATOM 1711 C CA . HIS A 1 226 ? -9.006 -10.853 13.155 1.00 91.69 226 HIS A CA 1
ATOM 1712 C C . HIS A 1 226 ? -9.268 -9.402 13.557 1.00 91.69 226 HIS A C 1
ATOM 1714 O O . HIS A 1 226 ? -8.450 -8.839 14.283 1.00 91.69 226 HIS A O 1
ATOM 1720 N N . PHE A 1 227 ? -10.401 -8.812 13.154 1.00 93.19 227 PHE A N 1
ATOM 1721 C CA . PHE A 1 227 ? -10.748 -7.436 13.506 1.00 93.19 227 PHE A CA 1
ATOM 1722 C C . PHE A 1 227 ? -10.718 -7.218 15.024 1.00 93.19 227 PHE A C 1
ATOM 1724 O O . PHE A 1 227 ? -9.952 -6.398 15.526 1.00 93.19 227 PHE A O 1
ATOM 1731 N N . MET A 1 228 ? -11.500 -8.002 15.773 1.00 92.50 228 MET A N 1
ATOM 1732 C CA . MET A 1 228 ? -11.604 -7.850 17.226 1.00 92.50 228 MET A CA 1
ATOM 1733 C C . MET A 1 228 ? -10.294 -8.172 17.968 1.00 92.50 228 MET A C 1
ATOM 1735 O O . MET A 1 228 ? -9.914 -7.391 18.844 1.00 92.50 228 MET A O 1
ATOM 1739 N N . PRO A 1 229 ? -9.560 -9.259 17.641 1.00 92.38 229 PRO A N 1
ATOM 1740 C CA . PRO A 1 229 ? -8.224 -9.495 18.191 1.00 92.38 229 PRO A CA 1
ATOM 1741 C C . PRO A 1 229 ? -7.246 -8.331 17.975 1.00 92.38 229 PRO A C 1
ATOM 1743 O O . PRO A 1 229 ? -6.577 -7.914 18.920 1.00 92.38 229 PRO A O 1
ATOM 1746 N N . LEU A 1 230 ? -7.182 -7.779 16.760 1.00 93.50 230 LEU A N 1
ATOM 1747 C CA . LEU A 1 230 ? -6.297 -6.658 16.439 1.00 93.50 230 LEU A CA 1
ATOM 1748 C C . LEU A 1 230 ? -6.718 -5.370 17.149 1.00 93.50 230 LEU A C 1
ATOM 1750 O O . LEU A 1 230 ? -5.863 -4.678 17.698 1.00 93.50 230 LEU A O 1
ATOM 1754 N N . LEU A 1 231 ? -8.020 -5.063 17.178 1.00 93.31 231 LEU A N 1
ATOM 1755 C CA . LEU A 1 231 ? -8.544 -3.893 17.880 1.00 93.31 231 LEU A CA 1
ATOM 1756 C C . LEU A 1 231 ? -8.164 -3.945 19.363 1.00 93.31 231 LEU A C 1
ATOM 1758 O O . LEU A 1 231 ? -7.598 -2.986 19.883 1.00 93.31 231 LEU A O 1
ATOM 1762 N N . ARG A 1 232 ? -8.389 -5.086 20.027 1.00 90.88 232 ARG A N 1
ATOM 1763 C CA . ARG A 1 232 ? -8.006 -5.283 21.434 1.00 90.88 232 ARG A CA 1
ATOM 1764 C C . ARG A 1 232 ? -6.502 -5.119 21.650 1.00 90.88 232 ARG A C 1
ATOM 1766 O O . ARG A 1 232 ? -6.104 -4.449 22.598 1.00 90.88 232 ARG A O 1
ATOM 1773 N N . ALA A 1 233 ? -5.676 -5.675 20.763 1.00 90.75 233 ALA A N 1
ATOM 1774 C CA . ALA A 1 233 ? -4.221 -5.524 20.827 1.00 90.75 233 ALA A CA 1
ATOM 1775 C C . ALA A 1 233 ? -3.755 -4.070 20.606 1.00 90.75 233 ALA A C 1
ATOM 1777 O O . ALA A 1 233 ? -2.691 -3.687 21.091 1.00 90.75 233 ALA A O 1
ATOM 1778 N N . LEU A 1 234 ? -4.544 -3.253 19.899 1.00 91.25 234 LEU A N 1
ATOM 1779 C CA . LEU A 1 234 ? -4.246 -1.846 19.634 1.00 91.25 234 LEU A CA 1
ATOM 1780 C C . LEU A 1 234 ? -4.643 -0.894 20.769 1.00 91.25 234 LEU A C 1
ATOM 1782 O O . LEU A 1 234 ? -3.980 0.127 20.940 1.00 91.25 234 LEU A O 1
ATOM 1786 N N . LEU A 1 235 ? -5.679 -1.200 21.556 1.00 90.56 235 LEU A N 1
ATOM 1787 C CA . LEU A 1 235 ? -6.183 -0.291 22.600 1.00 90.56 235 LEU A CA 1
ATOM 1788 C C . LEU A 1 235 ? -5.104 0.215 23.579 1.00 90.56 235 LEU A C 1
ATOM 1790 O O . LEU A 1 235 ? -5.081 1.422 23.832 1.00 90.56 235 LEU A O 1
ATOM 1794 N N . PRO A 1 236 ? -4.162 -0.611 24.087 1.00 89.94 236 PRO A N 1
ATOM 1795 C CA . PRO A 1 236 ? -3.103 -0.121 24.974 1.00 89.94 236 PRO A CA 1
ATOM 1796 C C . PRO A 1 236 ? -2.236 0.978 24.343 1.00 89.94 236 PRO A C 1
ATOM 1798 O O . PRO A 1 236 ? -1.734 1.865 25.035 1.00 89.94 236 PRO A O 1
ATOM 1801 N N . TRP A 1 237 ? -2.094 0.977 23.015 1.00 90.06 237 TRP A N 1
ATOM 1802 C CA . TRP A 1 237 ? -1.298 1.968 22.294 1.00 90.06 237 TRP A CA 1
ATOM 1803 C C . TRP A 1 237 ? -1.944 3.358 22.275 1.00 90.06 237 TRP A C 1
ATOM 1805 O O . TRP A 1 237 ? -1.238 4.361 22.145 1.00 90.06 237 TRP A O 1
ATOM 1815 N N . ALA A 1 238 ? -3.258 3.446 22.497 1.00 89.38 238 ALA A N 1
ATOM 1816 C CA . ALA A 1 238 ? -3.972 4.710 22.671 1.00 89.38 238 ALA A CA 1
ATOM 1817 C C . ALA A 1 238 ? -3.631 5.410 23.998 1.00 89.38 238 ALA A C 1
ATOM 1819 O O . ALA A 1 238 ? -3.952 6.584 24.175 1.00 89.38 238 ALA A O 1
ATOM 1820 N N . LEU A 1 239 ? -2.969 4.712 24.924 1.00 88.81 239 LEU A N 1
ATOM 1821 C CA . LEU A 1 239 ? -2.489 5.241 26.204 1.00 88.81 239 LEU A CA 1
ATOM 1822 C C . LEU A 1 239 ? -0.958 5.268 26.279 1.00 88.81 239 LEU A C 1
ATOM 1824 O O . LEU A 1 239 ? -0.375 5.522 27.331 1.00 88.81 239 LEU A O 1
ATOM 1828 N N . HIS A 1 240 ? -0.286 5.024 25.156 1.00 88.25 240 HIS A N 1
ATOM 1829 C CA . HIS A 1 240 ? 1.161 4.927 25.113 1.00 88.25 240 HIS A CA 1
ATOM 1830 C C . HIS A 1 240 ? 1.839 6.238 25.554 1.00 88.25 240 HIS A C 1
ATOM 1832 O O . HIS A 1 240 ? 1.416 7.337 25.183 1.00 88.25 240 HIS A O 1
ATOM 1838 N N . HIS A 1 241 ? 2.936 6.145 26.312 1.00 85.25 241 HIS A N 1
ATOM 1839 C CA . HIS A 1 241 ? 3.635 7.320 26.852 1.00 85.25 241 HIS A CA 1
ATOM 1840 C C . HIS A 1 241 ? 4.204 8.230 25.746 1.00 85.25 241 HIS A C 1
ATOM 1842 O O . HIS A 1 241 ? 4.139 9.458 25.843 1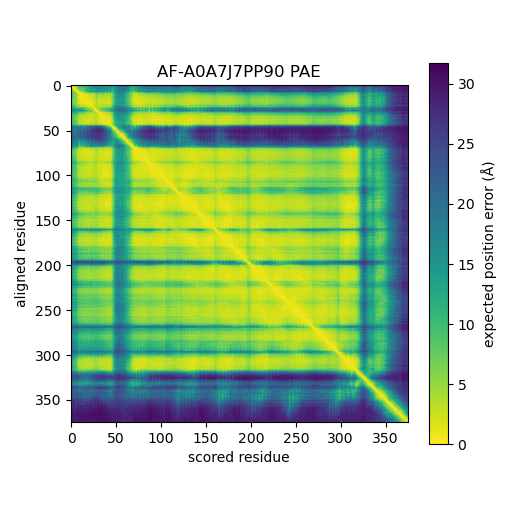.00 85.25 241 HIS A O 1
ATOM 1848 N N . ARG A 1 242 ? 4.697 7.647 24.641 1.00 84.69 242 ARG A N 1
ATOM 1849 C CA . ARG A 1 242 ? 5.190 8.410 23.479 1.00 84.69 242 ARG A CA 1
ATOM 1850 C C . ARG A 1 242 ? 4.043 9.029 22.692 1.00 84.69 242 ARG A C 1
ATOM 1852 O O . ARG A 1 242 ? 3.252 8.320 22.070 1.00 84.69 242 ARG A O 1
ATOM 1859 N N . HIS A 1 243 ? 4.042 10.357 22.640 1.00 81.69 243 HIS A N 1
ATOM 1860 C CA . HIS A 1 243 ? 3.063 11.160 21.910 1.00 81.69 243 HIS A CA 1
ATOM 1861 C C . HIS A 1 243 ? 2.951 10.767 20.428 1.00 81.69 243 HIS A C 1
ATOM 1863 O O . HIS A 1 243 ? 1.848 10.612 19.921 1.00 81.69 243 HIS A O 1
ATOM 1869 N N . ALA A 1 244 ? 4.080 10.522 19.754 1.00 77.00 244 ALA A N 1
ATOM 1870 C CA . ALA A 1 244 ? 4.119 10.148 18.337 1.00 77.00 244 ALA A CA 1
ATOM 1871 C C . ALA A 1 244 ? 3.503 8.769 18.008 1.00 77.00 244 ALA A C 1
ATOM 1873 O O . ALA A 1 244 ? 3.262 8.497 16.837 1.00 77.00 244 ALA A O 1
ATOM 1874 N N . VAL A 1 245 ? 3.219 7.928 19.012 1.00 84.00 245 VAL A N 1
ATOM 1875 C CA . VAL A 1 245 ? 2.413 6.699 18.860 1.0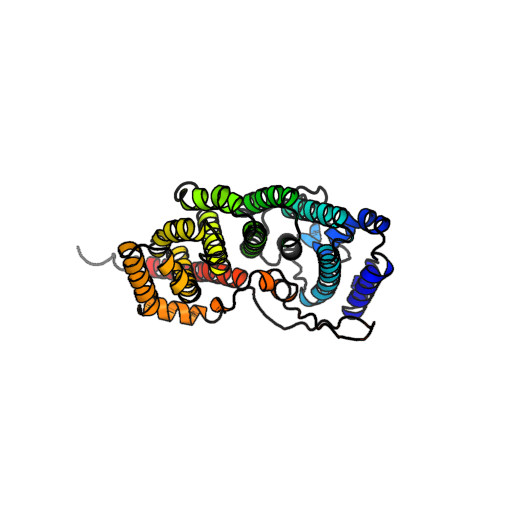0 84.00 245 VAL A CA 1
ATOM 1876 C C . VAL A 1 245 ? 0.972 6.956 19.268 1.00 84.00 245 VAL A C 1
ATOM 1878 O O . VAL A 1 245 ? 0.045 6.643 18.530 1.00 84.00 245 VAL A O 1
ATOM 1881 N N . ARG A 1 246 ? 0.786 7.557 20.444 1.00 87.38 246 ARG A N 1
ATOM 1882 C CA . ARG A 1 246 ? -0.531 7.769 21.040 1.00 87.38 246 ARG A CA 1
ATOM 1883 C C . ARG A 1 246 ? -1.463 8.563 20.128 1.00 87.38 246 ARG A C 1
ATOM 1885 O O . ARG A 1 246 ? -2.597 8.160 19.907 1.00 87.38 246 ARG A O 1
ATOM 1892 N N . VAL A 1 247 ? -0.966 9.667 19.578 1.00 83.44 247 VAL A N 1
ATOM 1893 C CA . VAL A 1 247 ? -1.726 10.582 18.721 1.00 83.44 247 VAL A CA 1
ATOM 1894 C C . VAL A 1 247 ? -2.294 9.918 17.463 1.00 83.44 247 VAL A C 1
ATOM 1896 O O . VAL A 1 247 ? -3.508 9.980 17.279 1.00 83.44 247 VAL A O 1
ATOM 1899 N N . PRO A 1 248 ? -1.488 9.271 16.596 1.00 80.62 248 PRO A N 1
ATOM 1900 C CA . PRO A 1 248 ? -2.037 8.618 15.410 1.00 80.62 248 PRO A CA 1
ATOM 1901 C C . PRO A 1 248 ? -2.973 7.456 15.761 1.00 80.62 248 PRO A C 1
ATOM 1903 O O . PRO A 1 248 ? -3.965 7.261 15.065 1.00 80.62 248 PRO A O 1
ATOM 1906 N N . VAL A 1 249 ? -2.711 6.726 16.853 1.00 90.06 249 VAL A N 1
ATOM 1907 C CA . VAL A 1 249 ? -3.601 5.650 17.319 1.00 90.06 249 VAL A CA 1
ATOM 1908 C C . VAL A 1 249 ? -4.962 6.202 17.727 1.00 90.06 249 VAL A C 1
ATOM 1910 O O . VAL A 1 249 ? -5.975 5.715 17.243 1.00 90.06 249 VAL A O 1
ATOM 1913 N N . GLN A 1 250 ? -5.004 7.231 18.574 1.00 89.50 250 GLN A N 1
ATOM 1914 C CA . GLN A 1 250 ? -6.257 7.847 19.023 1.00 89.50 250 GLN A CA 1
ATOM 1915 C C . GLN A 1 250 ? -7.063 8.426 17.854 1.00 89.50 250 GLN A C 1
ATOM 1917 O O . GLN A 1 250 ? -8.275 8.230 17.784 1.00 89.50 250 GLN A O 1
ATOM 1922 N N . ALA A 1 251 ? -6.387 9.091 16.916 1.00 85.62 251 ALA A N 1
ATOM 1923 C CA . ALA A 1 251 ? -7.014 9.651 15.726 1.00 85.62 251 ALA A CA 1
ATOM 1924 C C . ALA A 1 251 ? -7.655 8.573 14.841 1.00 85.62 251 ALA A C 1
ATOM 1926 O O . ALA A 1 251 ? -8.828 8.676 14.497 1.00 85.62 251 ALA A O 1
ATOM 1927 N N . LEU A 1 252 ? -6.911 7.515 14.507 1.00 88.75 252 LEU A N 1
ATOM 1928 C CA . LEU A 1 252 ? -7.420 6.441 13.654 1.00 88.75 252 LEU A CA 1
ATOM 1929 C C . LEU A 1 252 ? -8.452 5.565 14.373 1.00 88.75 252 LEU A C 1
ATOM 1931 O O . LEU A 1 252 ? -9.419 5.158 13.740 1.00 88.75 252 LEU A O 1
ATOM 1935 N N . LEU A 1 253 ? -8.313 5.324 15.683 1.00 92.19 253 LEU A N 1
ATOM 1936 C CA . LEU A 1 253 ? -9.339 4.629 16.471 1.00 92.19 253 LEU A CA 1
ATOM 1937 C C . LEU A 1 253 ? -10.664 5.386 16.464 1.00 92.19 253 LEU A C 1
ATOM 1939 O O . LEU A 1 253 ? -11.704 4.754 16.317 1.00 92.19 253 LEU A O 1
ATOM 1943 N N . HIS A 1 254 ? -10.637 6.719 16.560 1.00 90.56 254 HIS A N 1
ATOM 1944 C CA . HIS A 1 254 ? -11.853 7.516 16.430 1.00 90.56 254 HIS A CA 1
ATOM 1945 C C . HIS A 1 254 ? -12.534 7.274 15.076 1.00 90.56 254 HIS A C 1
ATOM 1947 O O . HIS A 1 254 ? -13.726 6.998 15.048 1.00 90.56 254 HIS A O 1
ATOM 1953 N N . VAL A 1 255 ? -11.781 7.286 13.968 1.00 89.75 255 VAL A N 1
ATOM 1954 C CA . VAL A 1 255 ? -12.341 7.015 12.631 1.00 89.75 255 VAL A CA 1
ATOM 1955 C C . VAL A 1 255 ? -12.867 5.579 12.513 1.00 89.75 255 VAL A C 1
ATOM 1957 O O . VAL A 1 255 ? -13.951 5.369 11.973 1.00 89.75 255 VAL A O 1
ATOM 1960 N N . ILE A 1 256 ? -12.138 4.589 13.041 1.00 92.69 256 ILE A N 1
ATOM 1961 C CA . ILE A 1 256 ? -12.566 3.180 13.063 1.00 92.69 256 ILE A CA 1
ATOM 1962 C C . ILE A 1 256 ? -13.887 3.038 13.824 1.00 92.69 256 ILE A C 1
ATOM 1964 O O . ILE A 1 256 ? -14.798 2.378 13.332 1.00 92.69 256 ILE A O 1
ATOM 1968 N N . PHE A 1 257 ? -14.014 3.672 14.991 1.00 92.94 257 PHE A N 1
ATOM 1969 C CA . PHE A 1 257 ? -15.255 3.683 15.760 1.00 92.94 257 PHE A CA 1
ATOM 1970 C C . PHE A 1 257 ? -16.374 4.383 14.995 1.00 92.94 257 PHE A C 1
ATOM 1972 O O . PHE A 1 257 ? -17.403 3.764 14.756 1.00 92.94 257 PHE A O 1
ATOM 1979 N N . SER A 1 258 ? -16.146 5.583 14.461 1.00 89.94 258 SER A N 1
ATOM 1980 C CA . SER A 1 258 ? -17.161 6.275 13.660 1.00 89.94 258 SER A CA 1
ATOM 1981 C C . SER A 1 258 ? -17.660 5.456 12.462 1.00 89.94 258 SER A C 1
ATOM 1983 O O . SER A 1 258 ? -18.822 5.580 12.090 1.00 89.94 258 SER A O 1
ATOM 1985 N N . ARG A 1 259 ? -16.808 4.616 11.857 1.00 90.88 259 ARG A N 1
ATOM 1986 C CA . ARG A 1 259 ? -17.170 3.790 10.695 1.00 90.88 259 ARG A CA 1
ATOM 1987 C C . ARG A 1 259 ? -17.801 2.447 11.065 1.00 90.88 259 ARG A C 1
ATOM 1989 O O . ARG A 1 259 ? -18.653 1.963 10.328 1.00 90.88 259 ARG A O 1
ATOM 1996 N N . HIS A 1 260 ? -17.366 1.833 12.164 1.00 92.44 260 HIS A N 1
ATOM 1997 C CA . HIS A 1 260 ? -17.651 0.425 12.460 1.00 92.44 260 HIS A CA 1
ATOM 1998 C C . HIS A 1 260 ? -18.295 0.179 13.832 1.00 92.44 260 HIS A C 1
ATOM 2000 O O . HIS A 1 260 ? -18.525 -0.981 14.167 1.00 92.44 260 HIS A O 1
ATOM 2006 N N . MET A 1 261 ? -18.598 1.207 14.638 1.00 90.88 261 MET A N 1
ATOM 2007 C CA . MET A 1 261 ? -19.053 1.032 16.029 1.00 90.88 261 MET A CA 1
ATOM 2008 C C . MET A 1 261 ? -20.295 0.145 16.151 1.00 90.88 261 MET A C 1
ATOM 2010 O O . MET A 1 261 ? -20.323 -0.740 17.003 1.00 90.88 261 MET A O 1
ATOM 2014 N N . GLU A 1 262 ? -21.294 0.313 15.282 1.00 89.88 262 GLU A N 1
ATOM 2015 C CA . GLU A 1 262 ? -22.496 -0.532 15.307 1.00 89.88 262 GLU A CA 1
ATOM 2016 C C . GLU A 1 262 ? -22.150 -2.020 15.136 1.00 89.88 262 GLU A C 1
ATOM 2018 O O . GLU A 1 262 ? -22.592 -2.865 15.916 1.00 89.88 262 GLU A O 1
ATOM 2023 N N . ALA A 1 263 ? -21.294 -2.347 14.164 1.00 90.81 263 ALA A N 1
ATOM 2024 C CA . ALA A 1 263 ? -20.847 -3.716 13.919 1.00 90.81 263 ALA A CA 1
ATOM 2025 C C . ALA A 1 263 ? -19.947 -4.249 15.050 1.00 90.81 263 ALA A C 1
ATOM 2027 O O . ALA A 1 263 ? -20.023 -5.425 15.403 1.00 90.81 263 ALA A O 1
ATOM 2028 N N . ILE A 1 264 ? -19.116 -3.388 15.648 1.00 91.00 264 ILE A N 1
ATOM 2029 C CA . ILE A 1 264 ? -18.281 -3.731 16.808 1.00 91.00 264 ILE A CA 1
ATOM 2030 C C . ILE A 1 264 ? -19.167 -4.115 17.997 1.00 91.00 264 ILE A C 1
ATOM 2032 O O . ILE A 1 264 ? -18.934 -5.143 18.631 1.00 91.00 264 ILE A O 1
ATOM 2036 N N . GLN A 1 265 ? -20.211 -3.334 18.277 1.00 89.06 265 GLN A N 1
ATOM 2037 C CA . GLN A 1 265 ? -21.136 -3.592 19.383 1.00 89.06 265 GLN A CA 1
ATOM 2038 C C . GLN A 1 265 ? -21.888 -4.914 19.217 1.00 89.06 265 GLN A C 1
ATOM 2040 O O . GLN A 1 265 ? -22.067 -5.632 20.195 1.00 89.06 265 GLN A O 1
ATOM 2045 N N . GLN A 1 266 ? -22.271 -5.275 17.990 1.00 88.00 266 GLN A N 1
ATOM 2046 C CA . GLN A 1 266 ? -22.939 -6.551 17.710 1.00 88.00 266 GLN A CA 1
ATOM 2047 C C . GLN A 1 266 ? -22.058 -7.776 18.007 1.00 88.00 266 GLN A C 1
ATOM 2049 O O . GLN A 1 266 ? -22.582 -8.841 18.326 1.00 88.00 266 GLN A O 1
ATOM 2054 N N . GLN A 1 267 ? -20.730 -7.644 17.912 1.00 85.50 267 GLN A N 1
ATOM 2055 C CA . GLN A 1 267 ? -19.786 -8.736 18.188 1.00 85.50 267 GLN A CA 1
ATOM 2056 C C . GLN A 1 267 ? -19.329 -8.807 19.650 1.00 85.50 267 GLN A C 1
ATOM 2058 O O . GLN A 1 267 ? -18.625 -9.744 20.037 1.00 85.50 267 GLN A O 1
ATOM 2063 N N . LEU A 1 268 ? -19.696 -7.823 20.467 1.00 84.19 268 LEU A N 1
ATOM 2064 C CA . LEU A 1 268 ? -19.244 -7.704 21.845 1.00 84.19 268 LEU A CA 1
ATOM 2065 C C . LEU A 1 268 ? -20.344 -8.069 22.837 1.00 84.19 268 LEU A C 1
ATOM 2067 O O . LEU A 1 268 ? -21.516 -7.753 22.659 1.00 84.19 268 LEU A O 1
ATOM 2071 N N . GLY A 1 269 ? -19.942 -8.704 23.938 1.00 77.56 269 GLY A N 1
ATOM 2072 C CA . GLY A 1 269 ? -20.805 -8.843 25.108 1.00 77.56 269 GLY A CA 1
ATOM 2073 C C . GLY A 1 269 ? -21.036 -7.495 25.806 1.00 77.56 269 GLY A C 1
ATOM 2074 O O . GLY A 1 269 ? -20.330 -6.517 25.557 1.00 77.56 269 GLY A O 1
ATOM 2075 N N . GLY A 1 270 ? -21.995 -7.452 26.736 1.00 76.25 270 GLY A N 1
ATOM 2076 C CA . GLY A 1 270 ? -22.439 -6.200 27.363 1.00 76.25 270 GLY A CA 1
ATOM 2077 C C . GLY A 1 270 ? -21.338 -5.376 28.052 1.00 76.25 270 GLY A C 1
ATOM 2078 O O . GLY A 1 270 ? -21.339 -4.157 27.927 1.00 76.25 270 GLY A O 1
ATOM 2079 N N . GLN A 1 271 ? -20.381 -6.009 28.741 1.00 81.38 271 GLN A N 1
ATOM 2080 C CA . GLN A 1 271 ? -19.317 -5.290 29.467 1.00 81.38 271 GLN A CA 1
ATOM 2081 C C . GLN A 1 271 ? -18.245 -4.703 28.533 1.00 81.38 271 GLN A C 1
ATOM 2083 O O . GLN A 1 271 ? -17.958 -3.509 28.609 1.00 81.38 271 GLN A O 1
ATOM 2088 N N . ASP A 1 272 ? -17.693 -5.511 27.621 1.00 82.81 272 ASP A N 1
ATOM 2089 C CA . ASP A 1 272 ? -16.704 -5.048 26.634 1.00 82.81 272 ASP A CA 1
ATOM 2090 C C . ASP A 1 272 ? -17.284 -3.945 25.732 1.00 82.81 272 ASP A C 1
ATOM 2092 O O . ASP A 1 272 ? -16.598 -2.972 25.412 1.00 82.81 272 ASP A O 1
ATOM 2096 N N . GLY A 1 273 ? -18.561 -4.077 25.350 1.00 83.75 273 GLY A N 1
ATOM 2097 C CA . GLY A 1 273 ? -19.272 -3.074 24.560 1.00 83.75 273 GLY A CA 1
ATOM 2098 C C . GLY A 1 273 ? -19.384 -1.730 25.282 1.00 83.75 273 GLY A C 1
ATOM 2099 O O . GLY A 1 273 ? -19.102 -0.690 24.688 1.00 83.75 273 GLY A O 1
ATOM 2100 N N . GLN A 1 274 ? -19.714 -1.737 26.579 1.00 85.56 274 GLN A N 1
ATOM 2101 C CA . GLN A 1 274 ? -19.777 -0.514 27.391 1.00 85.56 274 GLN A CA 1
ATOM 2102 C C . GLN A 1 274 ? -18.413 0.167 27.528 1.00 85.56 274 GLN A C 1
ATOM 2104 O O . GLN A 1 274 ? -18.329 1.390 27.419 1.00 85.56 274 GLN A O 1
ATOM 2109 N N . LEU A 1 275 ? -17.339 -0.601 27.738 1.00 86.88 275 LEU A N 1
ATOM 2110 C CA . LEU A 1 275 ? -15.991 -0.039 27.826 1.00 86.88 275 LEU A CA 1
ATOM 2111 C C . LEU A 1 275 ? -15.593 0.646 26.513 1.00 86.88 275 LEU A C 1
ATOM 2113 O O . LEU A 1 275 ? -15.097 1.769 26.528 1.00 86.88 275 LEU A O 1
ATOM 2117 N N . LEU A 1 276 ? -15.839 0.005 25.369 1.00 88.44 276 LEU A N 1
ATOM 2118 C CA . LEU A 1 276 ? -15.503 0.591 24.072 1.00 88.44 276 LEU A CA 1
ATOM 2119 C C . LEU A 1 276 ? -16.339 1.831 23.742 1.00 88.44 276 LEU A C 1
ATOM 2121 O O . LEU A 1 276 ? -15.787 2.789 23.205 1.00 88.44 276 LEU A O 1
ATOM 2125 N N . GLN A 1 277 ? -17.609 1.877 24.150 1.00 87.56 277 GLN A N 1
ATOM 2126 C CA . GLN A 1 277 ? -18.417 3.100 24.076 1.00 87.56 277 GLN A CA 1
ATOM 2127 C C . GLN A 1 277 ? -17.837 4.235 24.929 1.00 87.56 277 GLN A C 1
ATOM 2129 O O . GLN A 1 277 ? -17.860 5.394 24.520 1.00 87.56 277 GLN A O 1
ATOM 2134 N N . GLN A 1 278 ? -17.294 3.931 26.112 1.00 89.81 278 GLN A N 1
ATOM 2135 C CA . GLN A 1 278 ? -16.620 4.942 26.932 1.00 89.81 278 GLN A CA 1
ATOM 2136 C C . GLN A 1 278 ? -15.340 5.451 26.263 1.00 89.81 278 GLN A C 1
ATOM 2138 O O . GLN A 1 278 ? -15.074 6.651 26.303 1.00 89.81 278 GLN A O 1
ATOM 2143 N N . VAL A 1 279 ? -14.565 4.567 25.623 1.00 90.38 279 VAL A N 1
ATOM 2144 C CA . VAL A 1 279 ? -13.370 4.966 24.861 1.00 90.38 279 VAL A CA 1
ATOM 2145 C C . VAL A 1 279 ? -13.757 5.838 23.669 1.00 90.38 279 VAL A C 1
ATOM 2147 O O . VAL A 1 279 ? -13.147 6.882 23.468 1.00 90.38 279 VAL A O 1
ATOM 2150 N N . GLU A 1 280 ? -14.774 5.455 22.897 1.00 90.81 280 GLU A N 1
ATOM 2151 C CA . GLU A 1 280 ? -15.291 6.267 21.792 1.00 90.81 280 GLU A CA 1
ATOM 2152 C C . GLU A 1 280 ? -15.739 7.644 22.274 1.00 90.81 280 GLU A C 1
ATOM 2154 O O . GLU A 1 280 ? -15.300 8.650 21.719 1.00 90.81 280 GLU A O 1
ATOM 2159 N N . ARG A 1 281 ? -16.539 7.697 23.344 1.00 90.81 281 ARG A N 1
ATOM 2160 C CA . ARG A 1 281 ? -16.993 8.956 23.933 1.00 90.81 281 ARG A CA 1
ATOM 2161 C C . ARG A 1 281 ? -15.818 9.820 24.376 1.00 90.81 281 ARG A C 1
ATOM 2163 O O . ARG A 1 281 ? -15.786 11.001 24.055 1.00 90.81 281 ARG A O 1
ATOM 2170 N N . PHE A 1 282 ? -14.823 9.238 25.047 1.00 91.00 282 PHE A N 1
ATOM 2171 C CA . PHE A 1 282 ? -13.604 9.956 25.416 1.00 91.00 282 PHE A CA 1
ATOM 2172 C C . PHE A 1 282 ? -12.892 10.521 24.184 1.00 91.00 282 PHE A C 1
ATOM 2174 O O . PHE A 1 282 ? -12.534 11.695 24.170 1.00 91.00 282 PHE A O 1
ATOM 2181 N N . LEU A 1 283 ? -12.709 9.707 23.140 1.00 89.50 283 LEU A N 1
ATOM 2182 C CA . LEU A 1 283 ? -12.096 10.159 21.896 1.00 89.50 283 LEU A CA 1
ATOM 2183 C C . LEU A 1 283 ? -12.939 11.239 21.217 1.00 89.50 283 LEU A C 1
ATOM 2185 O O . LEU A 1 283 ? -12.377 12.088 20.548 1.00 89.50 283 LEU A O 1
ATOM 2189 N N . GLN A 1 284 ? -14.259 11.244 21.360 1.00 88.12 284 GLN A N 1
ATOM 2190 C CA . GLN A 1 284 ? -15.119 12.254 20.755 1.00 88.12 284 GLN A CA 1
ATOM 2191 C C . GLN A 1 284 ? -15.105 13.574 21.538 1.00 88.12 284 GLN A C 1
ATOM 2193 O O . GLN A 1 284 ? -14.913 14.629 20.938 1.00 88.12 284 GLN A O 1
ATOM 2198 N N . GLU A 1 285 ? -15.274 13.508 22.857 1.00 89.56 285 GLU A N 1
ATOM 2199 C CA . GLU A 1 285 ? -15.538 14.657 23.732 1.00 89.56 285 GLU A CA 1
ATOM 2200 C C . GLU A 1 285 ? -14.273 15.306 24.302 1.00 89.56 285 GLU A C 1
ATOM 2202 O O . GLU A 1 285 ? -14.319 16.450 24.744 1.00 89.56 285 GLU A O 1
ATOM 2207 N N . ASN A 1 286 ? -13.130 14.613 24.323 1.00 89.69 286 ASN A N 1
ATOM 2208 C CA . ASN A 1 286 ? -11.917 15.186 24.894 1.00 89.69 286 ASN A CA 1
ATOM 2209 C C . ASN A 1 286 ? -11.355 16.315 24.009 1.00 89.69 286 ASN A C 1
ATOM 2211 O O . ASN A 1 286 ? -10.919 16.067 22.882 1.00 89.69 286 ASN A O 1
ATOM 2215 N N . ASP A 1 287 ? -11.279 17.530 24.557 1.00 85.75 287 ASP A N 1
ATOM 2216 C CA . ASP A 1 287 ? -10.809 18.739 23.864 1.00 85.75 287 ASP A CA 1
ATOM 2217 C C . ASP A 1 287 ? -9.469 18.565 23.141 1.00 85.75 287 ASP A C 1
ATOM 2219 O O . ASP A 1 287 ? -9.306 19.016 22.008 1.00 85.75 287 ASP A O 1
ATOM 2223 N N . GLU A 1 288 ? -8.493 17.906 23.770 1.00 81.81 288 GLU A N 1
ATOM 2224 C CA . GLU A 1 288 ? -7.168 17.714 23.173 1.00 81.81 288 GLU A CA 1
ATOM 2225 C C . GLU A 1 288 ? -7.229 16.754 21.984 1.00 81.81 288 GLU A C 1
ATOM 2227 O O . GLU A 1 288 ? -6.609 17.010 20.950 1.00 81.81 288 GLU A O 1
ATOM 2232 N N . THR A 1 289 ? -8.033 15.691 22.080 1.00 79.31 289 THR A N 1
ATOM 2233 C CA . THR A 1 289 ? -8.278 14.802 20.936 1.00 79.31 289 THR A CA 1
ATOM 2234 C C . THR A 1 289 ? -9.065 15.500 19.824 1.00 79.31 289 THR A C 1
ATOM 2236 O O . THR A 1 289 ? -8.774 15.271 18.651 1.00 79.31 289 THR A O 1
ATOM 2239 N N . SER A 1 290 ? -10.003 16.393 20.159 1.00 81.56 290 SER A N 1
ATOM 2240 C CA . SER A 1 290 ? -10.760 17.169 19.171 1.00 81.56 290 SER A CA 1
ATOM 2241 C C . SER A 1 290 ? -9.865 18.145 18.413 1.00 81.56 290 SER A C 1
ATOM 2243 O O . SER A 1 290 ? -9.795 18.091 17.186 1.00 81.56 290 SER A O 1
ATOM 2245 N N . LYS A 1 291 ? -9.072 18.953 19.127 1.00 80.88 291 LYS A N 1
ATOM 2246 C CA . LYS A 1 291 ? -8.073 19.854 18.522 1.00 80.88 291 LYS A CA 1
ATOM 2247 C C . LYS A 1 291 ? -7.057 19.091 17.677 1.00 80.88 291 LYS A C 1
ATOM 2249 O O . LYS A 1 291 ? -6.595 19.586 16.650 1.00 80.88 291 LYS A O 1
ATOM 2254 N N . LEU A 1 292 ? -6.670 17.890 18.112 1.00 73.44 292 LEU A N 1
ATOM 2255 C CA . LEU A 1 292 ? -5.784 17.025 17.345 1.00 73.44 292 LEU A CA 1
ATOM 2256 C C . LEU A 1 292 ? -6.426 16.620 16.011 1.00 73.44 292 LEU A C 1
ATOM 2258 O O . LEU A 1 292 ? -5.767 16.740 14.980 1.00 73.44 292 LEU A O 1
ATOM 2262 N N . ARG A 1 293 ? -7.696 16.201 16.018 1.00 76.56 293 ARG A N 1
ATOM 2263 C CA . ARG A 1 293 ? -8.438 15.873 14.792 1.00 76.56 293 ARG A CA 1
ATOM 2264 C C . ARG A 1 293 ? -8.589 17.076 13.874 1.00 76.56 293 ARG A C 1
ATOM 2266 O O . ARG A 1 293 ? -8.353 16.937 12.684 1.00 76.56 293 ARG A O 1
ATOM 2273 N N . GLU A 1 294 ? -8.894 18.256 14.406 1.00 74.31 294 GLU A N 1
ATOM 2274 C CA . GLU A 1 294 ? -8.964 19.494 13.614 1.00 74.31 294 GLU A CA 1
ATOM 2275 C C . GLU A 1 294 ? -7.632 19.799 12.918 1.00 74.31 294 GLU A C 1
ATOM 2277 O O . GLU A 1 294 ? -7.600 20.109 11.729 1.00 74.31 294 GLU A O 1
ATOM 2282 N N . ARG A 1 295 ? -6.504 19.632 13.621 1.00 69.69 295 ARG A N 1
ATOM 2283 C CA . ARG A 1 295 ? -5.162 19.777 13.025 1.00 69.69 295 ARG A CA 1
ATOM 2284 C C . ARG A 1 295 ? -4.858 18.697 11.985 1.00 69.69 295 ARG A C 1
ATOM 2286 O O . ARG A 1 295 ? -4.047 18.923 11.091 1.00 69.69 295 ARG A O 1
ATOM 2293 N N . GLN A 1 296 ? -5.483 17.532 12.113 1.00 65.81 296 GLN A N 1
ATOM 2294 C CA . GLN A 1 296 ? -5.353 16.401 11.196 1.00 65.81 296 GLN A CA 1
ATOM 2295 C C . GLN A 1 296 ? -6.398 16.405 10.075 1.00 65.81 296 GLN A C 1
A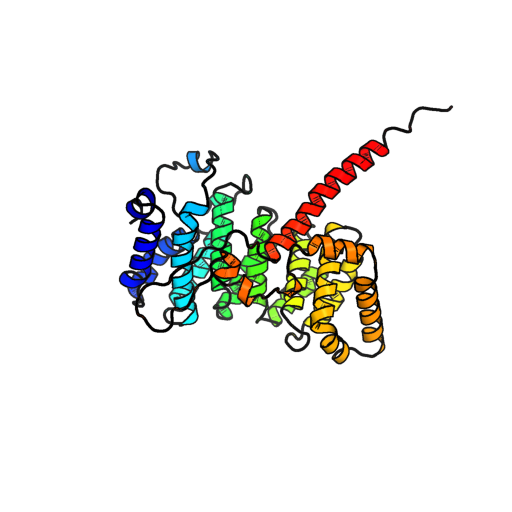TOM 2297 O O . GLN A 1 296 ? -6.253 15.613 9.151 1.00 65.81 296 GLN A O 1
ATOM 2302 N N . ALA A 1 297 ? -7.377 17.318 10.088 1.00 58.69 297 ALA A N 1
ATOM 2303 C CA . ALA A 1 297 ? -8.428 17.440 9.073 1.00 58.69 297 ALA A CA 1
ATOM 2304 C C . ALA A 1 297 ? -7.889 17.777 7.669 1.00 58.69 297 ALA A C 1
ATOM 2306 O O . ALA A 1 297 ? -8.613 17.683 6.684 1.00 58.69 297 ALA A O 1
ATOM 2307 N N . LEU A 1 298 ? -6.599 18.120 7.561 1.00 51.97 298 LEU A N 1
ATOM 2308 C CA . LEU A 1 298 ? -5.870 18.170 6.289 1.00 51.97 298 LEU A CA 1
ATOM 2309 C C . LEU A 1 298 ? -5.774 16.793 5.601 1.00 51.97 298 LEU A C 1
ATOM 2311 O O . LEU A 1 298 ? -5.415 16.721 4.428 1.00 51.97 298 LEU A O 1
ATOM 2315 N N . VAL A 1 299 ? -6.067 15.713 6.328 1.00 63.69 299 VAL A N 1
ATOM 2316 C CA . VAL A 1 299 ? -6.117 14.335 5.843 1.00 63.69 299 VAL A CA 1
ATOM 2317 C C . VAL A 1 299 ? -7.549 13.846 5.966 1.00 63.69 299 VAL A C 1
ATOM 2319 O O . VAL A 1 299 ? -8.063 13.691 7.075 1.00 63.69 299 VAL A O 1
ATOM 2322 N N . ASP A 1 300 ? -8.183 13.550 4.836 1.00 72.06 300 ASP A N 1
ATOM 2323 C CA . ASP A 1 300 ? -9.480 12.881 4.831 1.00 72.06 300 ASP A CA 1
ATOM 2324 C C . ASP A 1 300 ? -9.308 11.392 5.178 1.00 72.06 300 ASP A C 1
ATOM 2326 O O . ASP A 1 300 ? -9.334 10.509 4.323 1.00 72.06 300 ASP A O 1
ATOM 2330 N N . LEU A 1 301 ? -9.066 11.110 6.462 1.00 77.12 301 LEU A N 1
ATOM 2331 C CA . LEU A 1 301 ? -8.970 9.742 6.976 1.00 77.12 301 LEU A CA 1
ATOM 2332 C C . LEU A 1 301 ? -10.315 9.011 6.891 1.00 77.12 301 LEU A C 1
ATOM 2334 O O . LEU A 1 301 ? -10.331 7.786 6.806 1.00 77.12 301 LEU A O 1
ATOM 2338 N N . GLN A 1 302 ? -11.433 9.743 6.905 1.00 79.25 302 GLN A N 1
ATOM 2339 C CA . GLN A 1 302 ? -12.769 9.161 6.766 1.00 79.25 302 GLN A CA 1
ATOM 2340 C C . GLN A 1 302 ? -12.996 8.634 5.344 1.00 79.25 302 GLN A C 1
ATOM 2342 O O . GLN A 1 302 ? -13.565 7.556 5.176 1.00 79.25 302 GLN A O 1
ATOM 2347 N N . GLY A 1 303 ? -12.490 9.349 4.338 1.00 82.19 303 GLY A N 1
ATOM 2348 C CA . GLY A 1 303 ? -12.511 8.961 2.930 1.00 82.19 303 GLY A CA 1
ATOM 2349 C C . GLY A 1 303 ? -11.467 7.917 2.523 1.00 82.19 303 GLY A C 1
ATOM 2350 O O . GLY A 1 303 ? -11.378 7.592 1.337 1.00 82.19 303 GLY A O 1
ATOM 2351 N N . PHE A 1 304 ? -10.674 7.373 3.457 1.00 87.38 304 PHE A N 1
ATOM 2352 C CA . PHE A 1 304 ? -9.675 6.358 3.123 1.00 87.38 304 PHE A CA 1
ATOM 2353 C C . PHE A 1 304 ? -10.314 5.133 2.454 1.00 87.38 304 PHE A C 1
ATOM 2355 O O . PHE A 1 304 ? -11.249 4.512 2.975 1.00 87.38 304 PHE A O 1
ATOM 2362 N N . SER A 1 305 ? -9.736 4.750 1.317 1.00 89.44 305 SER A N 1
ATOM 2363 C CA . SER A 1 305 ? -10.072 3.536 0.584 1.00 89.44 305 SER A CA 1
ATOM 2364 C C . SER A 1 305 ? -8.799 2.900 0.048 1.00 89.44 305 SER A C 1
ATOM 2366 O O . SER A 1 305 ? -8.086 3.503 -0.758 1.00 89.44 305 SER A O 1
ATOM 2368 N N . LEU A 1 306 ? -8.542 1.651 0.430 1.00 92.25 306 LEU A N 1
ATOM 2369 C CA . LEU A 1 306 ? -7.386 0.909 -0.069 1.00 92.25 306 LEU A CA 1
ATOM 2370 C C . LEU A 1 306 ? -7.411 0.755 -1.596 1.00 92.25 306 LEU A C 1
ATOM 2372 O O . LEU A 1 306 ? -6.376 0.883 -2.251 1.00 92.25 306 LEU A O 1
ATOM 2376 N N . ALA A 1 307 ? -8.593 0.529 -2.176 1.00 92.19 307 ALA A N 1
ATOM 2377 C CA . ALA A 1 307 ? -8.771 0.438 -3.624 1.00 92.19 307 ALA A CA 1
ATOM 2378 C C . ALA A 1 307 ? -8.414 1.753 -4.337 1.00 92.19 307 ALA A C 1
ATOM 2380 O O . ALA A 1 307 ? -7.826 1.733 -5.419 1.00 92.19 307 ALA A O 1
ATOM 2381 N N . HIS A 1 308 ? -8.734 2.900 -3.728 1.00 90.44 308 HIS A N 1
ATOM 2382 C CA . HIS A 1 308 ? -8.337 4.205 -4.249 1.00 90.44 308 HIS A CA 1
ATOM 2383 C C . HIS A 1 308 ? -6.826 4.430 -4.117 1.00 90.44 308 HIS A C 1
ATOM 2385 O O . HIS A 1 308 ? -6.174 4.796 -5.095 1.00 90.44 308 HIS A O 1
ATOM 2391 N N . GLU A 1 309 ? -6.259 4.163 -2.943 1.00 88.75 309 GLU A N 1
ATOM 2392 C CA . GLU A 1 309 ? -4.837 4.376 -2.638 1.00 88.75 309 GLU A CA 1
ATOM 2393 C C . GLU A 1 309 ? -3.916 3.480 -3.482 1.00 88.75 309 GLU A C 1
ATOM 2395 O O . GLU A 1 309 ? -2.821 3.888 -3.855 1.00 88.75 309 GLU A O 1
ATOM 2400 N N . THR A 1 310 ? -4.386 2.291 -3.873 1.00 91.56 310 THR A N 1
ATOM 2401 C CA . THR A 1 310 ? -3.704 1.370 -4.806 1.00 91.56 310 THR A CA 1
ATOM 2402 C C . THR A 1 310 ? -4.102 1.567 -6.275 1.00 91.56 310 THR A C 1
ATOM 2404 O O . THR A 1 310 ? -3.797 0.733 -7.128 1.00 91.56 310 THR A O 1
ATOM 2407 N N . SER A 1 311 ? -4.769 2.674 -6.611 1.00 90.06 311 SER A N 1
ATOM 2408 C CA . SER A 1 311 ? -5.093 3.043 -7.994 1.00 90.06 311 SER A CA 1
ATOM 2409 C C . SER A 1 311 ? -4.088 4.042 -8.571 1.00 90.06 311 SER A C 1
ATOM 2411 O O . SER A 1 311 ? -3.308 4.662 -7.852 1.00 90.06 311 SER A O 1
ATOM 2413 N N . LEU A 1 312 ? -4.140 4.275 -9.886 1.00 85.94 312 LEU A N 1
ATOM 2414 C CA . LEU A 1 312 ? -3.357 5.345 -10.520 1.00 85.94 312 LEU A CA 1
ATOM 2415 C C . LEU A 1 312 ? -3.664 6.725 -9.922 1.00 85.94 312 LEU A C 1
ATOM 2417 O O . LEU A 1 312 ? -2.775 7.574 -9.865 1.00 85.94 312 LEU A O 1
ATOM 2421 N N . GLN A 1 313 ? -4.899 6.936 -9.463 1.00 83.81 313 GLN A N 1
ATOM 2422 C CA . GLN A 1 313 ? -5.297 8.187 -8.835 1.00 83.81 313 GLN A CA 1
ATOM 2423 C C . GLN A 1 313 ? -4.668 8.331 -7.451 1.00 83.81 313 GLN A C 1
ATOM 2425 O O . GLN A 1 313 ? -4.065 9.362 -7.187 1.00 83.81 313 GLN A O 1
ATOM 2430 N N . GLY A 1 314 ? -4.717 7.298 -6.609 1.00 81.62 314 GLY A N 1
ATOM 2431 C CA . GLY A 1 314 ? -4.089 7.341 -5.284 1.00 81.62 314 GLY A CA 1
ATOM 2432 C C . GLY A 1 314 ? -2.561 7.416 -5.349 1.00 81.62 314 GLY A C 1
ATOM 2433 O O . GLY A 1 314 ? -1.936 8.226 -4.670 1.00 81.62 314 GLY A O 1
ATOM 2434 N N . VAL A 1 315 ? -1.942 6.626 -6.232 1.00 83.12 315 VAL A N 1
ATOM 2435 C CA . VAL A 1 315 ? -0.477 6.531 -6.334 1.00 83.12 315 VAL A CA 1
ATOM 2436 C C . VAL A 1 315 ? 0.149 7.736 -7.050 1.00 83.12 315 VAL A C 1
ATOM 2438 O O . VAL A 1 315 ? 1.255 8.155 -6.691 1.00 83.12 315 VAL A O 1
ATOM 2441 N N . PHE A 1 316 ? -0.520 8.296 -8.068 1.00 79.31 316 PHE A N 1
ATOM 2442 C CA . PHE A 1 316 ? 0.040 9.360 -8.917 1.00 79.31 316 PHE A CA 1
ATOM 2443 C C . PHE A 1 316 ? -0.782 10.656 -8.977 1.00 79.31 316 PHE A C 1
ATOM 2445 O O . PHE A 1 316 ? -0.332 11.603 -9.620 1.00 79.31 316 PHE A O 1
ATOM 2452 N N . GLY A 1 317 ? -1.963 10.730 -8.360 1.00 72.88 317 GLY A N 1
ATOM 2453 C CA . GLY A 1 317 ? -2.857 11.892 -8.470 1.00 72.88 317 GLY A CA 1
ATOM 2454 C C . GLY A 1 317 ? -3.498 12.047 -9.855 1.00 72.88 317 GLY A C 1
ATOM 2455 O O . GLY A 1 317 ? -3.850 13.159 -10.255 1.00 72.88 317 GLY A O 1
ATOM 2456 N N . VAL A 1 318 ? -3.597 10.957 -10.628 1.00 70.00 318 VAL A N 1
ATOM 2457 C CA . VAL A 1 318 ? -4.097 10.978 -12.011 1.00 70.00 318 VAL A CA 1
ATOM 2458 C C . VAL A 1 318 ? -5.443 10.276 -12.125 1.00 70.00 318 VAL A C 1
ATOM 2460 O O . VAL A 1 318 ? -5.559 9.079 -11.867 1.00 70.00 318 VAL A O 1
ATOM 2463 N N . SER A 1 319 ? -6.444 11.009 -12.606 1.00 65.06 319 SER A N 1
ATOM 2464 C CA . SER A 1 319 ? -7.767 10.463 -12.909 1.00 65.06 319 SER A CA 1
ATOM 2465 C C . SER A 1 319 ? -7.794 9.934 -14.344 1.00 65.06 319 SER A C 1
ATOM 2467 O O . SER A 1 319 ? -7.511 10.669 -15.294 1.00 65.06 319 SER A O 1
ATOM 2469 N N . VAL A 1 320 ? -8.149 8.658 -14.522 1.00 58.34 320 VAL A N 1
ATOM 2470 C CA . VAL A 1 320 ? -8.350 8.062 -15.852 1.00 58.34 320 VAL A CA 1
ATOM 2471 C C . VAL A 1 320 ? -9.816 8.230 -16.233 1.00 58.34 320 VAL A C 1
ATOM 2473 O O . VAL A 1 320 ? -10.660 7.440 -15.817 1.00 58.34 320 VAL A O 1
ATOM 2476 N N . MET A 1 321 ? -10.140 9.241 -17.041 1.00 50.03 321 MET A N 1
ATOM 2477 C CA . MET A 1 321 ? -11.479 9.312 -17.628 1.00 50.03 321 MET A CA 1
ATOM 2478 C C . MET A 1 321 ? -11.635 8.183 -18.649 1.00 50.03 321 MET A C 1
ATOM 2480 O O . MET A 1 321 ? -10.918 8.129 -19.648 1.00 50.03 321 MET A O 1
ATOM 2484 N N . HIS A 1 322 ? -12.563 7.261 -18.392 1.00 41.66 322 HIS A N 1
ATOM 2485 C CA . HIS A 1 322 ? -13.027 6.325 -19.409 1.00 41.66 322 HIS A CA 1
ATOM 2486 C C . HIS A 1 322 ? -13.908 7.106 -20.383 1.00 41.66 322 HIS A C 1
ATOM 2488 O O . HIS A 1 322 ? -15.075 7.371 -20.106 1.00 41.66 322 HIS A O 1
ATOM 2494 N N . THR A 1 323 ? -13.352 7.508 -21.523 1.00 33.88 323 THR A N 1
ATOM 2495 C CA . THR A 1 323 ? -14.157 7.989 -22.643 1.00 33.88 323 THR A CA 1
ATOM 2496 C C . THR A 1 323 ? -14.908 6.796 -23.226 1.00 33.88 323 THR A C 1
ATOM 2498 O O . THR A 1 323 ? -14.392 6.033 -24.042 1.00 33.88 323 THR A O 1
ATOM 2501 N N . ALA A 1 324 ? -16.141 6.596 -22.763 1.00 27.88 324 ALA A N 1
ATOM 2502 C CA . ALA A 1 324 ? -17.058 5.644 -23.364 1.00 27.88 324 ALA A CA 1
ATOM 2503 C C . ALA A 1 324 ? -17.252 6.006 -24.849 1.00 27.88 324 ALA A C 1
ATOM 2505 O O . ALA A 1 324 ? -17.723 7.093 -25.175 1.00 27.88 324 ALA A O 1
ATOM 2506 N N . GLY A 1 325 ? -16.874 5.095 -25.749 1.00 30.84 325 GLY A N 1
ATOM 2507 C CA . GLY A 1 325 ? -17.395 5.085 -27.119 1.00 30.84 325 GLY A CA 1
ATOM 2508 C C . GLY A 1 325 ? -16.491 5.559 -28.259 1.00 30.84 325 GLY A C 1
ATOM 2509 O O . GLY A 1 325 ? -16.988 5.670 -29.374 1.00 30.84 325 GLY A O 1
ATOM 2510 N N . CYS A 1 326 ? -15.188 5.794 -28.079 1.00 27.31 326 CYS A N 1
ATOM 2511 C CA . CYS A 1 326 ? -14.324 6.038 -29.240 1.00 27.31 326 CYS A CA 1
ATOM 2512 C C . CYS A 1 326 ? -12.931 5.443 -29.042 1.00 27.31 326 CYS A C 1
ATOM 2514 O O . CYS A 1 326 ? -12.291 5.681 -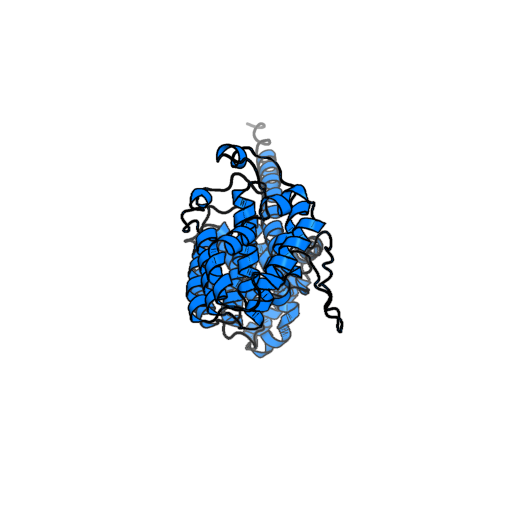28.023 1.00 27.31 326 CYS A O 1
ATOM 2516 N N . ALA A 1 327 ? -12.446 4.690 -30.033 1.00 33.31 327 ALA A N 1
ATOM 2517 C CA . ALA A 1 327 ? -11.126 4.055 -30.083 1.00 33.31 327 ALA A CA 1
ATOM 2518 C C . ALA A 1 327 ? -9.956 5.068 -30.177 1.00 33.31 327 ALA A C 1
ATOM 2520 O O . ALA A 1 327 ? -9.004 4.886 -30.935 1.00 33.31 327 ALA A O 1
ATOM 2521 N N . ARG A 1 328 ? -10.020 6.183 -29.443 1.00 36.69 328 ARG A N 1
ATOM 2522 C CA . ARG A 1 328 ? -9.023 7.252 -29.452 1.00 36.69 328 ARG A CA 1
ATOM 2523 C C . ARG A 1 328 ? -8.615 7.612 -28.027 1.00 36.69 328 ARG A C 1
ATOM 2525 O O . ARG A 1 328 ? -9.390 8.204 -27.294 1.00 36.69 328 ARG A O 1
ATOM 2532 N N . ARG A 1 329 ? -7.361 7.242 -27.737 1.00 41.94 329 ARG A N 1
ATOM 2533 C CA . ARG A 1 329 ? -6.400 7.720 -26.723 1.00 41.94 329 ARG A CA 1
ATOM 2534 C C . ARG A 1 329 ? -6.978 8.143 -25.355 1.00 41.94 329 ARG A C 1
ATOM 2536 O O . ARG A 1 329 ? -7.681 9.147 -25.294 1.00 41.94 329 ARG A O 1
ATOM 2543 N N . PRO A 1 330 ? -6.583 7.492 -24.244 1.00 40.59 330 PRO A N 1
ATOM 2544 C CA . PRO A 1 330 ? -6.939 7.972 -22.911 1.00 40.59 330 PRO A CA 1
ATOM 2545 C C . PRO A 1 330 ? -6.368 9.380 -22.677 1.00 40.59 330 PRO A C 1
ATOM 2547 O O . PRO A 1 330 ? -5.175 9.619 -22.874 1.00 40.59 330 PRO A O 1
ATOM 2550 N N . SER A 1 331 ? -7.218 10.318 -22.259 1.00 41.97 331 SER A N 1
ATOM 2551 C CA . SER A 1 331 ? -6.809 11.644 -21.792 1.00 41.97 331 SER A CA 1
ATOM 2552 C C . SER A 1 331 ? -6.484 11.576 -20.298 1.00 41.97 331 SER A C 1
ATOM 2554 O O . SER A 1 331 ? -7.365 11.302 -19.484 1.00 41.97 331 SER A O 1
ATOM 2556 N N . LEU A 1 332 ? -5.218 11.809 -19.938 1.00 48.19 332 LEU A N 1
ATOM 2557 C CA . LEU A 1 332 ? -4.762 11.870 -18.547 1.00 48.19 332 LEU A CA 1
ATOM 2558 C C . LEU A 1 332 ? -4.852 13.317 -18.049 1.00 48.19 332 LEU A C 1
ATOM 2560 O O . LEU A 1 332 ? -4.195 14.200 -18.604 1.00 48.19 332 LEU A O 1
ATOM 2564 N N . HIS A 1 333 ? -5.630 13.553 -16.994 1.00 43.78 333 HIS A N 1
ATOM 2565 C CA . HIS A 1 333 ? -5.626 14.822 -16.268 1.00 43.78 333 HIS A CA 1
ATOM 2566 C C . HIS A 1 333 ? -4.834 14.656 -14.966 1.00 43.78 333 HIS A C 1
ATOM 2568 O O . HIS A 1 333 ? -5.164 13.815 -14.131 1.00 43.78 333 HIS A O 1
ATOM 2574 N N . LEU A 1 334 ? -3.763 15.440 -14.821 1.00 41.38 334 LEU A N 1
ATOM 2575 C CA . LEU A 1 334 ? -2.984 15.545 -13.587 1.00 41.38 334 LEU A CA 1
ATOM 2576 C C . LEU A 1 334 ? -3.680 16.544 -12.663 1.00 41.38 334 LEU A C 1
ATOM 2578 O O . LEU A 1 334 ? -3.802 17.717 -13.018 1.00 41.38 334 LEU A O 1
ATOM 2582 N N . HIS A 1 335 ? -4.105 16.099 -11.482 1.00 37.28 335 HIS A N 1
ATOM 2583 C CA . HIS A 1 335 ? -4.475 17.018 -10.413 1.00 37.28 335 HIS A CA 1
ATOM 2584 C C . HIS A 1 335 ? -3.225 17.358 -9.596 1.00 37.28 335 HIS A C 1
ATOM 2586 O O . HIS A 1 335 ? -2.468 16.478 -9.186 1.00 37.28 335 HIS A O 1
ATOM 2592 N N . SER A 1 336 ? -2.977 18.649 -9.373 1.00 30.72 336 SER A N 1
ATOM 2593 C CA . SER A 1 336 ? -1.907 19.093 -8.484 1.00 30.72 336 SER A CA 1
ATOM 2594 C C . SER A 1 336 ? -2.275 18.769 -7.033 1.00 30.72 336 SER A C 1
ATOM 2596 O O . SER A 1 336 ? -3.275 19.274 -6.534 1.00 30.72 336 SER A O 1
ATOM 2598 N N . HIS A 1 337 ? -1.426 17.977 -6.374 1.00 37.03 337 HIS A N 1
ATOM 2599 C CA . HIS A 1 337 ? -1.416 17.692 -4.935 1.00 37.03 337 HIS A CA 1
ATOM 2600 C C . HIS A 1 337 ? -2.661 17.002 -4.344 1.00 37.03 337 HIS A C 1
ATOM 2602 O O . HIS A 1 337 ? -3.469 17.620 -3.659 1.00 37.03 337 HIS A O 1
ATOM 2608 N N . GLN A 1 338 ? -2.708 15.673 -4.456 1.00 38.44 338 GLN A N 1
ATOM 2609 C CA . GLN A 1 338 ? -3.258 14.821 -3.396 1.00 38.44 338 GLN A CA 1
ATOM 2610 C C . GLN A 1 338 ? -2.101 14.015 -2.799 1.00 38.44 338 GLN A C 1
ATOM 2612 O O . GLN A 1 338 ? -1.420 13.266 -3.496 1.00 38.44 338 GLN A O 1
ATOM 2617 N N . GLN A 1 339 ? -1.800 14.244 -1.522 1.00 47.25 339 GLN A N 1
ATOM 2618 C CA . GLN A 1 339 ? -0.896 13.381 -0.766 1.00 47.25 339 GLN A CA 1
ATOM 2619 C C . GLN A 1 339 ? -1.720 12.173 -0.290 1.00 47.25 339 GLN A C 1
ATOM 2621 O O . GLN A 1 339 ? -2.801 12.368 0.255 1.00 47.25 339 GLN A O 1
ATOM 2626 N N . SER A 1 340 ? -1.238 10.944 -0.515 1.00 50.84 340 SER A N 1
ATOM 2627 C CA . SER A 1 340 ? -1.881 9.719 0.011 1.00 50.84 340 SER A CA 1
ATOM 2628 C C . SER A 1 340 ? -2.120 9.820 1.521 1.00 50.84 340 SER A C 1
ATOM 2630 O O . SER A 1 340 ? -1.260 10.343 2.241 1.00 50.84 340 SER A O 1
ATOM 2632 N N . ALA A 1 341 ? -3.233 9.282 2.026 1.00 51.72 341 ALA A N 1
ATOM 2633 C CA . ALA A 1 341 ? -3.551 9.316 3.457 1.00 51.72 341 ALA A CA 1
ATOM 2634 C C . ALA A 1 341 ? -2.461 8.631 4.309 1.00 51.72 341 ALA A C 1
ATOM 2636 O O . ALA A 1 341 ? -2.126 9.096 5.399 1.00 51.72 341 ALA A O 1
ATOM 2637 N N . LEU A 1 342 ? -1.820 7.581 3.776 1.00 51.69 342 LEU A N 1
ATOM 2638 C CA . LEU A 1 342 ? -0.669 6.909 4.397 1.00 51.69 342 LEU A CA 1
ATOM 2639 C C . LEU A 1 342 ? 0.603 7.769 4.378 1.00 51.69 342 LEU A C 1
ATOM 2641 O O . LEU A 1 342 ? 1.345 7.807 5.363 1.00 51.69 342 LEU A O 1
ATOM 2645 N N . GLY A 1 343 ? 0.849 8.493 3.283 1.00 49.47 343 GLY A N 1
ATOM 2646 C CA . GLY A 1 343 ? 1.934 9.471 3.194 1.00 49.47 343 GLY A CA 1
ATOM 2647 C C . GLY A 1 343 ? 1.759 10.606 4.202 1.00 49.47 343 GLY A C 1
ATOM 2648 O O . GLY A 1 343 ? 2.720 10.996 4.860 1.00 49.47 343 GLY A O 1
ATOM 2649 N N . LEU A 1 344 ? 0.524 11.069 4.392 1.00 50.28 344 LEU A N 1
ATOM 2650 C CA . LEU A 1 344 ? 0.170 12.090 5.370 1.00 50.28 344 LEU A CA 1
ATOM 2651 C C . LEU A 1 344 ? 0.204 11.576 6.815 1.00 50.28 344 LEU A C 1
ATOM 2653 O O . LEU A 1 344 ? 0.686 12.299 7.676 1.00 50.28 344 LEU A O 1
ATOM 2657 N N . CYS A 1 345 ? -0.183 10.330 7.111 1.00 50.66 345 CYS A N 1
ATOM 2658 C CA . CYS A 1 345 ? 0.011 9.737 8.443 1.00 50.66 345 CYS A CA 1
ATOM 2659 C C . CYS A 1 345 ? 1.496 9.594 8.815 1.00 50.66 345 CYS A C 1
ATOM 2661 O O . CYS A 1 345 ? 1.870 9.838 9.963 1.00 50.66 345 CYS A O 1
ATOM 2663 N N . ALA A 1 346 ? 2.373 9.285 7.856 1.00 47.44 346 ALA A N 1
ATOM 2664 C CA . ALA A 1 346 ? 3.816 9.304 8.095 1.00 47.44 346 ALA A CA 1
ATOM 2665 C C . ALA A 1 346 ? 4.383 10.723 8.239 1.00 47.44 346 ALA A C 1
ATOM 2667 O O . ALA A 1 346 ? 5.304 10.933 9.033 1.00 47.44 346 ALA A O 1
ATOM 2668 N N . VAL A 1 347 ? 3.807 11.709 7.542 1.00 43.91 347 VAL A N 1
ATOM 2669 C CA . VAL A 1 347 ? 4.076 13.131 7.792 1.00 43.91 347 VAL A CA 1
ATOM 2670 C C . VAL A 1 347 ? 3.576 13.529 9.181 1.00 43.91 347 VAL A C 1
ATOM 2672 O O . VAL A 1 347 ? 4.315 14.193 9.886 1.00 43.91 347 VAL A O 1
ATOM 2675 N N . LEU A 1 348 ? 2.426 13.051 9.660 1.00 45.22 348 LEU A N 1
ATOM 2676 C CA . LEU A 1 348 ? 1.933 13.307 11.019 1.00 45.22 348 LEU A CA 1
ATOM 2677 C C . LEU A 1 348 ? 2.864 12.707 12.086 1.00 45.22 348 LEU A C 1
ATOM 2679 O O . LEU A 1 348 ? 3.184 13.382 13.063 1.00 45.22 348 LEU A O 1
ATOM 2683 N N . CYS A 1 349 ? 3.394 11.498 11.877 1.00 44.41 349 CYS A N 1
ATOM 2684 C CA . CYS A 1 349 ? 4.423 10.924 12.753 1.00 44.41 349 CYS A CA 1
ATOM 2685 C C . CYS A 1 349 ? 5.760 11.691 12.693 1.00 44.41 349 CYS A C 1
ATOM 2687 O O . CYS A 1 349 ? 6.460 11.778 13.703 1.00 44.41 349 CYS A O 1
ATOM 2689 N N . SER A 1 350 ? 6.101 12.283 11.542 1.00 37.62 350 SER A N 1
ATOM 2690 C CA . SER A 1 350 ? 7.340 13.054 11.332 1.00 37.62 350 SER A CA 1
ATOM 2691 C C . SER A 1 350 ? 7.237 14.515 11.809 1.00 37.62 350 SER A C 1
ATOM 2693 O O . SER A 1 350 ? 8.193 15.052 12.362 1.00 37.62 350 SER A O 1
ATOM 2695 N N . CYS A 1 351 ? 6.073 15.154 11.680 1.00 31.52 351 CYS A N 1
ATOM 2696 C CA . CYS A 1 351 ? 5.772 16.498 12.178 1.00 31.52 351 CYS A CA 1
ATOM 2697 C C . CYS A 1 351 ? 5.771 16.528 13.707 1.00 31.52 351 CYS A C 1
ATOM 2699 O O . CYS A 1 351 ? 6.247 17.500 14.290 1.00 31.52 351 CYS A O 1
ATOM 2701 N N . VAL A 1 352 ? 5.348 15.437 14.361 1.00 36.31 352 VAL A N 1
ATOM 2702 C CA . VAL A 1 352 ? 5.526 15.293 15.811 1.00 36.31 352 VAL A CA 1
ATOM 2703 C C . VAL A 1 352 ? 7.013 15.245 16.181 1.00 36.31 352 VAL A C 1
ATOM 2705 O O . VAL A 1 352 ? 7.372 15.773 17.228 1.00 36.31 352 VAL A O 1
ATOM 2708 N N . HIS A 1 353 ? 7.892 14.709 15.324 1.00 32.34 353 HIS A N 1
ATOM 2709 C CA . HIS A 1 353 ? 9.339 14.695 15.567 1.00 32.34 353 HIS A CA 1
ATOM 2710 C C . HIS A 1 353 ? 9.944 16.110 15.552 1.00 32.34 353 HIS A C 1
ATOM 2712 O O . HIS A 1 353 ? 10.722 16.436 16.444 1.00 32.34 353 HIS A O 1
ATOM 2718 N N . VAL A 1 354 ? 9.507 16.977 14.628 1.00 29.56 354 VAL A N 1
ATOM 2719 C CA . VAL A 1 354 ? 9.948 18.386 14.550 1.00 29.56 354 VAL A CA 1
ATOM 2720 C C . VAL A 1 354 ? 9.434 19.202 15.741 1.00 29.56 354 VAL A C 1
ATOM 2722 O O . VAL A 1 354 ? 10.184 19.979 16.328 1.00 29.56 354 VAL A O 1
ATOM 2725 N N . THR A 1 355 ? 8.187 18.991 16.175 1.00 30.00 355 THR A N 1
ATOM 2726 C CA . THR A 1 355 ? 7.665 19.656 17.382 1.00 30.00 355 THR A CA 1
ATOM 2727 C C . THR A 1 355 ? 8.226 19.078 18.683 1.00 30.00 355 THR A C 1
ATOM 2729 O O . THR A 1 355 ? 8.337 19.808 19.662 1.00 30.00 355 THR A O 1
ATOM 2732 N N . ALA A 1 356 ? 8.612 17.798 18.715 1.00 32.81 356 ALA A N 1
ATOM 2733 C CA . ALA A 1 356 ? 9.231 17.171 19.883 1.00 32.81 356 ALA A CA 1
ATOM 2734 C C . ALA A 1 356 ? 10.706 17.569 20.033 1.00 32.81 356 ALA A C 1
ATOM 2736 O O . ALA A 1 356 ? 11.132 17.820 21.152 1.00 32.81 356 ALA A O 1
ATOM 2737 N N . GLU A 1 357 ? 11.470 17.723 18.945 1.00 30.02 357 GLU A N 1
ATOM 2738 C CA . GLU A 1 357 ? 12.831 18.284 19.004 1.00 30.02 357 GLU A CA 1
ATOM 2739 C C . GLU A 1 357 ? 12.816 19.776 19.373 1.00 30.02 357 GLU A C 1
ATOM 2741 O O . GLU A 1 357 ? 13.624 20.225 20.187 1.00 30.02 357 GLU A O 1
ATOM 2746 N N . GLN A 1 358 ? 11.843 20.549 18.876 1.00 29.80 358 GLN A N 1
ATOM 2747 C CA . GLN A 1 358 ? 11.673 21.951 19.278 1.00 29.80 358 GLN A CA 1
ATOM 2748 C C . GLN A 1 358 ? 11.112 22.110 20.703 1.00 29.80 358 GLN A C 1
ATOM 2750 O O . GLN A 1 358 ? 11.466 23.063 21.399 1.00 29.80 358 GLN A O 1
ATOM 2755 N N . GLY A 1 359 ? 10.275 21.178 21.164 1.00 28.16 359 GLY A N 1
ATOM 2756 C CA . GLY A 1 359 ? 9.765 21.128 22.535 1.00 28.16 359 GLY A CA 1
ATOM 2757 C C . GLY A 1 359 ? 10.819 20.665 23.543 1.00 28.16 359 GLY A C 1
ATOM 2758 O O . GLY A 1 359 ? 10.923 21.243 24.621 1.00 28.16 359 GLY A O 1
ATOM 2759 N N . SER A 1 360 ? 11.661 19.697 23.172 1.00 30.53 360 SER A N 1
ATOM 2760 C CA . SER A 1 360 ? 12.747 19.194 24.020 1.00 30.53 360 SER A CA 1
ATOM 2761 C C . SER A 1 360 ? 13.899 20.198 24.136 1.00 30.53 360 SER A C 1
ATOM 2763 O O . SER A 1 360 ? 14.481 20.306 25.209 1.00 30.53 360 SER A O 1
ATOM 2765 N N . ASN A 1 361 ? 14.170 21.008 23.103 1.00 29.81 361 ASN A N 1
ATOM 2766 C CA . ASN A 1 361 ? 15.137 22.113 23.194 1.00 29.81 361 ASN A CA 1
ATOM 2767 C C . ASN A 1 361 ? 14.617 23.306 24.015 1.00 29.81 361 ASN A C 1
ATOM 2769 O O . ASN A 1 361 ? 15.413 24.001 24.640 1.00 29.81 361 ASN A O 1
ATOM 2773 N N . LYS A 1 362 ? 13.297 23.529 24.081 1.00 28.45 362 LYS A N 1
ATOM 2774 C CA . LYS A 1 362 ? 12.705 24.548 24.967 1.00 28.45 362 LYS A CA 1
ATOM 2775 C C . LYS A 1 362 ? 12.601 24.081 26.421 1.00 28.45 362 LYS A C 1
ATOM 2777 O O . LYS A 1 362 ? 12.836 24.881 27.317 1.00 28.45 362 LYS A O 1
ATOM 2782 N N . LEU A 1 363 ? 12.337 22.796 26.668 1.00 27.05 363 LEU A N 1
ATOM 2783 C CA . LEU A 1 363 ? 12.400 22.217 28.016 1.00 27.05 363 LEU A CA 1
ATOM 2784 C C . LEU A 1 363 ? 13.843 22.084 28.528 1.00 27.05 363 LEU A C 1
ATOM 2786 O O . LEU A 1 363 ? 14.081 22.366 29.695 1.00 27.05 363 LEU A O 1
ATOM 2790 N N . ALA A 1 364 ? 14.820 21.762 27.673 1.00 28.27 364 ALA A N 1
ATOM 2791 C CA . ALA A 1 364 ? 16.236 21.781 28.055 1.00 28.27 364 ALA A CA 1
ATOM 2792 C C . ALA A 1 364 ? 16.755 23.208 28.323 1.00 28.27 364 ALA A C 1
ATOM 2794 O O . ALA A 1 364 ? 17.552 23.406 29.234 1.00 28.27 364 ALA A O 1
ATOM 2795 N N . ALA A 1 365 ? 16.262 24.219 27.595 1.00 28.22 365 ALA A N 1
ATOM 2796 C CA . ALA A 1 365 ? 16.603 25.620 27.854 1.00 28.22 365 ALA A CA 1
ATOM 2797 C C . ALA A 1 365 ? 15.919 26.195 29.112 1.00 28.22 365 ALA A C 1
ATOM 2799 O O . ALA A 1 365 ? 16.507 27.040 29.777 1.00 28.22 365 ALA A O 1
ATOM 2800 N N . CYS A 1 366 ? 14.722 25.720 29.480 1.00 27.03 366 CYS A N 1
ATOM 2801 C CA . CYS A 1 366 ? 14.036 26.134 30.713 1.00 27.03 366 CYS A CA 1
ATOM 2802 C C . CYS A 1 366 ? 14.528 25.417 31.983 1.00 27.03 366 CYS A C 1
ATOM 2804 O O . CYS A 1 366 ? 14.244 25.889 33.076 1.00 27.03 366 CYS A O 1
ATOM 2806 N N . VAL A 1 367 ? 15.264 24.304 31.869 1.00 29.44 367 VAL A N 1
ATOM 2807 C CA . VAL A 1 367 ? 15.787 23.546 33.028 1.00 29.44 367 VAL A CA 1
ATOM 2808 C C . VAL A 1 367 ? 17.240 23.929 33.381 1.00 29.44 367 VAL A C 1
ATOM 2810 O O . VAL A 1 367 ? 17.746 23.528 34.424 1.00 29.44 367 VAL A O 1
ATOM 2813 N N . CYS A 1 368 ? 17.907 24.774 32.583 1.00 29.58 368 CYS A N 1
ATOM 2814 C CA . CYS A 1 368 ? 19.300 25.187 32.817 1.00 29.58 368 CYS A CA 1
ATOM 2815 C C . CYS A 1 368 ? 19.501 26.649 33.271 1.00 29.58 368 CYS A C 1
ATOM 2817 O O . CYS A 1 368 ? 20.641 27.106 33.282 1.00 29.58 368 CYS A O 1
ATOM 2819 N N . THR A 1 369 ? 18.454 27.384 33.672 1.00 32.62 369 THR A N 1
ATOM 2820 C CA . THR A 1 369 ? 18.594 28.795 34.113 1.00 32.62 369 THR A CA 1
ATOM 2821 C C . THR A 1 369 ? 18.207 29.107 35.561 1.00 32.62 369 THR A C 1
ATOM 2823 O O . THR A 1 369 ? 18.350 30.258 35.950 1.00 32.62 369 THR A O 1
ATOM 2826 N N . ASP A 1 370 ? 17.832 28.130 36.394 1.00 31.75 370 ASP A N 1
ATOM 2827 C CA . ASP A 1 370 ? 17.534 28.362 37.824 1.00 31.75 370 ASP A CA 1
ATOM 2828 C C . ASP A 1 370 ? 18.459 27.554 38.746 1.00 31.75 370 ASP A C 1
ATOM 2830 O O . ASP A 1 370 ? 18.048 26.673 39.497 1.00 31.75 370 ASP A O 1
ATOM 2834 N N . GLY A 1 371 ? 19.755 27.859 38.667 1.00 34.66 371 GLY A N 1
ATOM 2835 C CA . GLY A 1 371 ? 20.799 27.213 39.463 1.00 34.66 371 GLY A CA 1
ATOM 2836 C C . GLY A 1 371 ? 21.911 28.161 39.901 1.00 34.66 371 GLY A C 1
ATOM 2837 O O . GLY A 1 371 ? 23.067 27.759 39.931 1.00 34.66 371 GLY A O 1
ATOM 2838 N N . SER A 1 372 ? 21.599 29.425 40.205 1.00 38.03 372 SER A N 1
ATOM 2839 C CA . SER A 1 372 ? 22.544 30.330 40.874 1.00 38.03 372 SER A CA 1
ATOM 2840 C C . SER A 1 372 ? 21.833 31.451 41.639 1.00 38.03 372 SER A C 1
ATOM 2842 O O . SER A 1 372 ? 21.876 32.611 41.238 1.00 38.03 372 SER A O 1
ATOM 2844 N N . ALA A 1 373 ? 21.189 31.114 42.756 1.00 31.47 373 ALA A N 1
ATOM 2845 C CA . ALA A 1 373 ? 21.007 32.037 43.875 1.00 31.47 373 ALA A CA 1
ATOM 2846 C C . ALA A 1 373 ? 20.549 31.278 45.130 1.00 31.47 373 ALA A C 1
ATOM 2848 O O . ALA A 1 373 ? 19.455 30.727 45.154 1.00 31.47 373 ALA A O 1
ATOM 2849 N N . ALA A 1 374 ? 21.379 31.370 46.174 1.00 32.50 374 ALA A N 1
ATOM 2850 C CA . ALA A 1 374 ? 21.086 31.215 47.603 1.00 32.50 374 ALA A CA 1
ATOM 2851 C C . ALA A 1 374 ? 21.688 29.988 48.323 1.00 32.50 374 ALA A C 1
ATOM 2853 O O . ALA A 1 374 ? 21.085 28.922 48.391 1.00 32.50 374 ALA A O 1
ATOM 2854 N N . ARG A 1 375 ? 22.790 30.322 49.017 1.00 34.25 375 ARG A N 1
ATOM 2855 C CA . ARG A 1 375 ? 23.468 29.698 50.171 1.00 34.25 375 ARG A CA 1
ATOM 2856 C C . ARG A 1 375 ? 24.502 28.619 49.898 1.00 34.25 375 ARG A C 1
ATOM 2858 O O . ARG A 1 375 ? 24.126 27.489 49.536 1.00 34.25 375 ARG A O 1
#

pLDDT: mean 75.3, std 21.35, range [27.03, 96.38]

Foldseek 3Di:
DLVQLAPVFLVSVLVVLLCCLPPVVNLDQPRLVVCLVVLLVVLLDLDDDDDDPVVVLVVDDQDDPVGRLSSNLSSLVSLLVCLVVVSHVVSLLSSLVVLLCLLCCVPPVNVVLVAAAPDCRHSSNSSNLSSLLSLLLNLLRDDPVSLVVVLVSLLVVLQDPRYDLLNLLSSLLSNLSSCLVPQVVCVVPLLVLLVCVPPGDPSSNLSSLLSLLLSLLAAEVVRHVCNVVSVVSLVVQCVDPDPLRNLLSLLSLLLSCVVHLVVVLVVDDPPVNVVSVVSNCCCVPPPVNVVSVVVVVVAPSNPDDSVCCSHSCNSQVWDFDDPPDDPDDTDIDHDPDDHHNSSVSSVSSVVVVVVVVVVVVVVVVVVPPPDDDDD